Protein AF-0000000086679405 (afdb_homodimer)

Foldseek 3Di:
DVVVVVVVVVVVVVVVLVVLLQVLLVVVVVVCPDPVNVVLLVCLLVVLVVVLVCCQVPVQVVVPWDQDPVGDTAGLSLQQLLLSLLSSLLSLLLCQQAVVVLCCVVVVVVVVVVVVPPHALLSSLNSSLVSSLVSSLVSNVVSLVVCVVVVSFPPVLSVVLSVLSSLSNLLSNLVSLLLNLVDDDPVSVVVVVVVSVVLSVQLQNNHRNVVDDPVSSVVNVLDLSNLSSVLSSCSRVVNDDPVNVVSSVSSVVSSVVSSVNSSVSSCVVPVD/DVVVVVVVVVVVVVVVLVVLLQVLLVVVVVVCPDPVNVVLLVCLLVVLVVVLVCCQVPVQVVVPWDQDPVGDTAGLSLQQLLLSLLSSLLSLLLCQQAVVVLCCVVVCVVCPVVVVPPHALLSSLNSSLVSSLVSSLVSNLVSLVVCVVVVSFPPVLSVVLSVLSSLSNLLSNLVSLLLNLVDDDPVSVVVVVVVSVVLSVQLQNNHRNVVDDPVSSVVNVLDLSNLSSVLSSCSRVVNDDPVNVVSSVSSVVSSVVSSVNSSVSSCVVPVD

InterPro domains:
  IPR000412 ABC-2 transporter [PIRSF006648] (22-267)
  IPR000412 ABC-2 transporter [PR00164] (41-62)
  IPR000412 ABC-2 transporter [PR00164] (121-146)
  IPR000412 ABC-2 transporter [PR00164] (158-182)
  IPR000412 ABC-2 transporter [PR00164] (194-213)
  IPR000412 ABC-2 transporter [PR00164] (214-233)
  IPR013525 ABC-2 type transporter, transmembrane domain [PF01061] (38-234)
  IPR047817 ABC-2 type transporter, transmembrane domain, bacterial-type [PS51012] (39-269)
  IPR051784 Nodulation factor ABC transporter [PTHR43229] (20-266)

Organism: NCBI:txid175570

Secondary structure (DSSP, 8-state):
--SSSHHHHHHHHHHHHHHHHHHHHHHHHHHTTSHHHHHHHHHHHHHHHHHHHHHHHHHHHHH-EEE-TTS-EEEHHHHHHHHHHHHHHHHHHHIIIIIIHHHHHHHHTTTHHHHTSS--HHHHHHHHHHHHHHHHHHHHHHHHHHHHHTTSS-HHHHHHHHHHHHHHHHHHHHHHHHHHHH--SHHHHHHHHHHHHHHHHHSSSSS-GGGS-HHHHHHHHTSHHHHHHHHHHHHHHT---THHHHHHHHHHHHHHHHHHHHHHHHHHHH--/--SSSHHHHHHHHHHHHHHHHHHHHHHHHHHTTSHHHHHHHHHHHHHHHHHHHHHHHHHHHHH-EEE-TTS-EEEHHHHHHHHHHHHHHHHHHHIIIIIIHHHHHHHHTTTHHHHTSS--HHHHHHHHHHHHHHHHHHHHHHHHHHHHHTTSS-HHHHHHHHHHHHHHHHHHHHHHHHHHHH--SHHHHHHHHHHHHHHHHHTTTSS-GGGS-HHHHHHHHTSHHHHHHHHHHHHHHT---THHHHHHHHHHHHHHHHHHHHHHHHHHHH--

pLDDT: mean 78.61, std 15.57, range [35.03, 97.38]

Structure (mmCIF, N/CA/C/O backbone):
data_AF-0000000086679405-model_v1
#
loop_
_entity.id
_entity.type
_entity.pdbx_description
1 polymer 'Transport permease protein'
#
loop_
_atom_site.group_PDB
_atom_site.id
_atom_site.type_symbol
_atom_site.label_atom_id
_atom_site.label_alt_id
_atom_site.label_comp_id
_atom_site.label_asym_id
_atom_site.label_entity_id
_atom_site.label_seq_id
_atom_site.pdbx_PDB_ins_code
_atom_site.Cartn_x
_atom_site.Cartn_y
_atom_site.Cartn_z
_atom_site.occupancy
_atom_site.B_iso_or_equiv
_atom_site.auth_seq_id
_atom_site.auth_comp_id
_atom_site.auth_asym_id
_atom_site.auth_atom_id
_atom_site.pdbx_PDB_model_num
ATOM 1 N N . MET A 1 1 ? 21.953 56.531 12.023 1 35.53 1 MET A N 1
ATOM 2 C CA . MET A 1 1 ? 21.422 56.031 13.289 1 35.53 1 MET A CA 1
ATOM 3 C C . MET A 1 1 ? 20.125 55.25 13.07 1 35.53 1 MET A C 1
ATOM 5 O O . MET A 1 1 ? 19.469 54.844 14.031 1 35.53 1 MET A O 1
ATOM 9 N N . VAL A 1 2 ? 19.406 55.531 11.984 1 48.81 2 VAL A N 1
ATOM 10 C CA . VAL A 1 2 ? 18.125 54.906 11.602 1 48.81 2 VAL A CA 1
ATOM 11 C C . VAL A 1 2 ? 18.328 53.438 11.328 1 48.81 2 VAL A C 1
ATOM 13 O O . VAL A 1 2 ? 17.359 52.688 11.188 1 48.81 2 VAL A O 1
ATOM 16 N N . SER A 1 3 ? 19.5 53.031 10.898 1 49.47 3 SER A N 1
ATOM 17 C CA . SER A 1 3 ? 19.672 51.688 10.406 1 49.47 3 SER A CA 1
ATOM 18 C C . SER A 1 3 ? 19.641 50.656 11.547 1 49.47 3 SER A C 1
ATOM 20 O O . SER A 1 3 ? 19.484 49.469 11.32 1 49.47 3 SER A O 1
ATOM 22 N N . THR A 1 4 ? 20.047 51.094 12.758 1 51.31 4 THR A N 1
ATOM 23 C CA . THR A 1 4 ? 20.219 50.156 13.859 1 51.31 4 THR A CA 1
ATOM 24 C C . THR A 1 4 ? 18.875 49.781 14.461 1 51.31 4 THR A C 1
ATOM 26 O O . THR A 1 4 ? 18.781 48.781 15.203 1 51.31 4 THR A O 1
ATOM 29 N N . LEU A 1 5 ? 17.781 50.594 14.438 1 45.91 5 LEU A N 1
ATOM 30 C CA . LEU A 1 5 ? 16.531 50.375 15.133 1 45.91 5 LEU A CA 1
ATOM 31 C C . LEU A 1 5 ? 15.695 49.312 14.406 1 45.91 5 LEU A C 1
ATOM 33 O O . LEU A 1 5 ? 14.648 48.875 14.914 1 45.91 5 LEU A O 1
ATOM 37 N N . ALA A 1 6 ? 15.922 49.062 13.133 1 56 6 ALA A N 1
ATOM 38 C CA . ALA A 1 6 ? 15.141 48.156 12.328 1 56 6 ALA A CA 1
ATOM 39 C C . ALA A 1 6 ? 15.438 46.688 12.711 1 56 6 ALA A C 1
ATOM 41 O O . ALA A 1 6 ? 14.562 45.844 12.609 1 56 6 ALA A O 1
ATOM 42 N N . LEU A 1 7 ? 16.578 46.344 13.281 1 52.91 7 LEU A N 1
ATOM 43 C CA . LEU A 1 7 ? 16.984 45 13.594 1 52.91 7 LEU A CA 1
ATOM 44 C C . LEU A 1 7 ? 16.203 44.438 14.789 1 52.91 7 LEU A C 1
ATOM 46 O O . LEU A 1 7 ? 15.781 43.281 14.781 1 52.91 7 LEU A O 1
ATOM 50 N N . PRO A 1 8 ? 16.016 45.344 15.812 1 56.09 8 PRO A N 1
ATOM 51 C CA . PRO A 1 8 ? 15.281 44.812 16.953 1 56.09 8 PRO A CA 1
ATOM 52 C C . PRO A 1 8 ? 13.82 44.5 16.609 1 56.09 8 PRO A C 1
ATOM 54 O O . PRO A 1 8 ? 13.242 43.562 17.156 1 56.09 8 PRO A O 1
ATOM 57 N N . THR A 1 9 ? 13.336 45.312 15.742 1 56.91 9 THR A N 1
ATOM 58 C CA . THR A 1 9 ? 11.938 45.094 15.391 1 56.91 9 THR A CA 1
ATOM 59 C C . THR A 1 9 ? 11.773 43.812 14.586 1 56.91 9 THR A C 1
ATOM 61 O O . THR A 1 9 ? 10.805 43.062 14.789 1 56.91 9 THR A O 1
ATOM 64 N N . VAL A 1 10 ? 12.734 43.625 13.703 1 56.84 10 VAL A N 1
ATOM 65 C CA . VAL A 1 10 ? 12.68 42.406 12.914 1 56.84 10 VAL A CA 1
ATOM 66 C C . VAL A 1 10 ? 12.875 41.188 13.828 1 56.84 10 VAL A C 1
ATOM 68 O O . VAL A 1 10 ? 12.203 40.156 13.664 1 56.84 10 VAL A O 1
ATOM 71 N N . ALA A 1 11 ? 13.844 41.312 14.68 1 56.53 11 ALA A N 1
ATOM 72 C CA . ALA A 1 11 ? 14.07 40.25 15.641 1 56.53 11 ALA A CA 1
ATOM 73 C C . ALA A 1 11 ? 12.828 40 16.5 1 56.53 11 ALA A C 1
ATOM 75 O O . ALA A 1 11 ? 12.438 38.844 16.75 1 56.53 11 ALA A O 1
ATOM 76 N N . LYS A 1 12 ? 12.367 41.094 17.047 1 59.16 12 LYS A N 1
ATOM 77 C CA . LYS A 1 12 ? 11.164 40.969 17.875 1 59.16 12 LYS A CA 1
ATOM 78 C C . LYS A 1 12 ? 10.008 40.406 17.062 1 59.16 12 LYS A C 1
ATOM 80 O O . LYS A 1 12 ? 9.227 39.594 17.578 1 59.16 12 LYS A O 1
ATOM 85 N N . ARG A 1 13 ? 9.945 40.812 15.789 1 58.62 13 ARG A N 1
ATOM 86 C CA . ARG A 1 13 ? 8.922 40.281 14.898 1 58.62 13 ARG A CA 1
ATOM 87 C C . ARG A 1 13 ? 9.164 38.781 14.641 1 58.62 13 ARG A C 1
ATOM 89 O O . ARG A 1 13 ? 8.219 38 14.609 1 58.62 13 ARG A O 1
ATOM 96 N N . MET A 1 14 ? 10.406 38.469 14.484 1 62 14 MET A N 1
ATOM 97 C CA . MET A 1 14 ? 10.758 37.062 14.266 1 62 14 MET A CA 1
ATOM 98 C C . MET A 1 14 ? 10.484 36.25 15.508 1 62 14 MET A C 1
ATOM 100 O O . MET A 1 14 ? 10.023 35.094 15.406 1 62 14 MET A O 1
ATOM 104 N N . GLU A 1 15 ? 10.898 36.844 16.625 1 60.12 15 GLU A N 1
ATOM 105 C CA . GLU A 1 15 ? 10.625 36.156 17.891 1 60.12 15 GLU A CA 1
ATOM 106 C C . GLU A 1 15 ? 9.125 35.938 18.078 1 60.12 15 GLU A C 1
ATOM 108 O O . GLU A 1 15 ? 8.695 34.875 18.562 1 60.12 15 GLU A O 1
ATOM 113 N N . ARG A 1 16 ? 8.43 37 17.844 1 60.5 16 ARG A N 1
ATOM 114 C CA . ARG A 1 16 ? 6.984 36.875 17.984 1 60.5 16 ARG A CA 1
ATOM 115 C C . ARG A 1 16 ? 6.426 35.844 17 1 60.5 16 ARG A C 1
ATOM 117 O O . ARG A 1 16 ? 5.543 35.062 17.359 1 60.5 16 ARG A O 1
ATOM 124 N N . ARG A 1 17 ? 7 35.938 15.844 1 61.12 17 ARG A N 1
ATOM 125 C CA . ARG A 1 17 ? 6.578 35 14.82 1 61.12 17 ARG A CA 1
ATOM 126 C C . ARG A 1 17 ? 6.898 33.562 15.25 1 61.12 17 ARG A C 1
ATOM 128 O O . ARG A 1 17 ? 6.094 32.656 15.039 1 61.12 17 ARG A O 1
ATOM 135 N N . TRP A 1 18 ? 8.039 33.469 15.82 1 60.81 18 TRP A N 1
ATOM 136 C CA . TRP A 1 18 ? 8.453 32.156 16.312 1 60.81 18 TRP A CA 1
ATOM 137 C C . TRP A 1 18 ? 7.562 31.703 17.469 1 60.81 18 TRP A C 1
ATOM 139 O O . TRP A 1 18 ? 7.148 30.547 17.516 1 60.81 18 TRP A O 1
ATOM 149 N N . ALA A 1 19 ? 7.344 32.656 18.359 1 59.25 19 ALA A N 1
ATOM 150 C CA . ALA A 1 19 ? 6.488 32.344 19.5 1 59.25 19 ALA A CA 1
ATOM 151 C C . ALA A 1 19 ? 5.098 31.891 19.047 1 59.25 19 ALA A C 1
ATOM 153 O O . ALA A 1 19 ? 4.516 30.969 19.609 1 59.25 19 ALA A O 1
ATOM 154 N N . ASN A 1 20 ? 4.637 32.562 18.109 1 59.09 20 ASN A N 1
ATOM 155 C CA . ASN A 1 20 ? 3.32 32.219 17.578 1 59.09 20 ASN A CA 1
ATOM 156 C C . ASN A 1 20 ? 3.328 30.859 16.891 1 59.09 20 ASN A C 1
ATOM 158 O O . ASN A 1 20 ? 2.387 30.078 17.047 1 59.09 20 ASN A O 1
ATOM 162 N N . THR A 1 21 ? 4.379 30.672 16.266 1 59.91 21 THR A N 1
ATOM 163 C CA . THR A 1 21 ? 4.531 29.406 15.578 1 59.91 21 THR A CA 1
ATOM 164 C C . THR A 1 21 ? 4.586 28.25 16.578 1 59.91 21 THR A C 1
ATOM 166 O O . THR A 1 21 ? 3.941 27.219 16.391 1 59.91 21 THR A O 1
ATOM 169 N N . VAL A 1 22 ? 5.32 28.453 17.609 1 59.34 22 VAL A N 1
ATOM 170 C CA . VAL A 1 22 ? 5.465 27.438 18.656 1 59.34 22 VAL A CA 1
ATOM 171 C C . VAL A 1 22 ? 4.125 27.234 19.359 1 59.34 22 VAL A C 1
ATOM 173 O O . VAL A 1 22 ? 3.779 26.109 19.719 1 59.34 22 VAL A O 1
ATOM 176 N N . ALA A 1 23 ? 3.396 28.25 19.531 1 56.44 23 ALA A N 1
ATOM 177 C CA . ALA A 1 23 ? 2.092 28.156 20.172 1 56.44 23 ALA A CA 1
ATOM 178 C C . ALA A 1 23 ? 1.14 27.281 19.359 1 56.44 23 ALA A C 1
ATOM 180 O O . ALA A 1 23 ? 0.386 26.484 19.922 1 56.44 23 ALA A O 1
ATOM 181 N N . VAL A 1 24 ? 1.214 27.516 18.156 1 59.53 24 VAL A N 1
ATOM 182 C CA . VAL A 1 24 ? 0.368 26.719 17.281 1 59.53 24 VAL A CA 1
ATOM 183 C C . VAL A 1 24 ? 0.803 25.25 17.328 1 59.53 24 VAL A C 1
ATOM 185 O O . VAL A 1 24 ? -0.036 24.359 17.406 1 59.53 24 VAL A O 1
ATOM 188 N N . THR A 1 25 ? 2.031 25.062 17.359 1 59.19 25 THR A N 1
ATOM 189 C CA . THR A 1 25 ? 2.572 23.703 17.453 1 59.19 25 THR A CA 1
ATOM 190 C C . THR A 1 25 ? 2.105 23.031 18.734 1 59.19 25 THR A C 1
ATOM 192 O O . THR A 1 25 ? 1.771 21.844 18.719 1 59.19 25 THR A O 1
ATOM 195 N N . ASN A 1 26 ? 2.105 23.719 19.75 1 53.66 26 ASN A N 1
ATOM 196 C CA . ASN A 1 26 ? 1.727 23.172 21.047 1 53.66 26 ASN A CA 1
ATOM 197 C C . ASN A 1 26 ? 0.244 22.812 21.094 1 53.66 26 ASN A C 1
ATOM 199 O O . ASN A 1 26 ? -0.141 21.828 21.719 1 53.66 26 ASN A O 1
ATOM 203 N N . ARG A 1 27 ? -0.51 23.578 20.5 1 53.78 27 ARG A N 1
ATOM 204 C CA . ARG A 1 27 ? -1.938 23.281 20.438 1 53.78 27 ARG A CA 1
ATOM 205 C C . ARG A 1 27 ? -2.201 22 19.656 1 53.78 27 ARG A C 1
ATOM 207 O O . ARG A 1 27 ? -3.117 21.25 19.984 1 53.78 27 ARG A O 1
ATOM 214 N N . ASN A 1 28 ? -1.397 21.859 18.719 1 55.88 28 ASN A N 1
ATOM 215 C CA . ASN A 1 28 ? -1.517 20.641 17.922 1 55.88 28 ASN A CA 1
ATOM 216 C C . ASN A 1 28 ? -1.18 19.406 18.766 1 55.88 28 ASN A C 1
ATOM 218 O O . ASN A 1 28 ? -1.74 18.328 18.531 1 55.88 28 ASN A O 1
ATOM 222 N N . ALA A 1 29 ? -0.326 19.625 19.688 1 55.09 29 ALA A N 1
ATOM 223 C CA . ALA A 1 29 ? 0.03 18.516 20.562 1 55.09 29 ALA A CA 1
ATOM 224 C C . ALA A 1 29 ? -1.178 18.031 21.359 1 55.09 29 ALA A C 1
ATOM 226 O O . ALA A 1 29 ? -1.295 16.844 21.656 1 55.09 29 ALA A O 1
ATOM 227 N N . THR A 1 30 ? -2.146 18.828 21.547 1 49.34 30 THR A N 1
ATOM 228 C CA . THR A 1 30 ? -3.35 18.422 22.266 1 49.34 30 THR A CA 1
ATOM 229 C C . THR A 1 30 ? -4.305 17.656 21.359 1 49.34 30 THR A C 1
ATOM 231 O O . THR A 1 30 ? -5.016 16.766 21.812 1 49.34 30 THR A O 1
ATOM 234 N N . ALA A 1 31 ? -4.383 18.016 20.203 1 51.84 31 ALA A N 1
ATOM 235 C CA . ALA A 1 31 ? -5.207 17.297 19.234 1 51.84 31 ALA A CA 1
ATOM 236 C C . ALA A 1 31 ? -4.637 15.906 18.953 1 51.84 31 ALA A C 1
ATOM 238 O O . ALA A 1 31 ? -5.379 14.977 18.625 1 51.84 31 ALA A O 1
ATOM 239 N N . ALA A 1 32 ? -3.348 15.828 19.141 1 54.16 32 ALA A N 1
ATOM 240 C CA . ALA A 1 32 ? -2.689 14.523 19.062 1 54.16 32 ALA A CA 1
ATOM 241 C C . ALA A 1 32 ? -3.26 13.562 20.094 1 54.16 32 ALA A C 1
ATOM 243 O O . ALA A 1 32 ? -2.877 12.391 20.141 1 54.16 32 ALA A O 1
ATOM 244 N N . ARG A 1 33 ? -4.273 14.008 20.688 1 51.97 33 ARG A N 1
ATOM 245 C CA . ARG A 1 33 ? -4.863 13.195 21.75 1 51.97 33 ARG A CA 1
ATOM 246 C C . ARG A 1 33 ? -5.895 12.227 21.203 1 51.97 33 ARG A C 1
ATOM 248 O O . ARG A 1 33 ? -6.309 11.289 21.891 1 51.97 33 ARG A O 1
ATOM 255 N N . HIS A 1 34 ? -6.215 12.461 19.938 1 56.19 34 HIS A N 1
ATOM 256 C CA . HIS A 1 34 ? -7.219 11.508 19.469 1 56.19 34 HIS A CA 1
ATOM 257 C C . HIS A 1 34 ? -6.57 10.219 18.984 1 56.19 34 HIS A C 1
ATOM 259 O O . HIS A 1 34 ? -5.559 10.258 18.281 1 56.19 34 HIS A O 1
ATOM 265 N N . SER A 1 35 ? -6.957 9.102 19.562 1 58.47 35 SER A N 1
ATOM 266 C CA . SER A 1 35 ? -6.465 7.762 19.281 1 58.47 35 SER A CA 1
ATOM 267 C C . SER A 1 35 ? -6.371 7.52 17.781 1 58.47 35 SER A C 1
ATOM 269 O O . SER A 1 35 ? -5.434 6.875 17.297 1 58.47 35 SER A O 1
ATOM 271 N N . ALA A 1 36 ? -7.27 8.188 17.078 1 58.59 36 ALA A N 1
ATOM 272 C CA . ALA A 1 36 ? -7.316 8.008 15.633 1 58.59 36 ALA A CA 1
ATOM 273 C C . ALA A 1 36 ? -6.062 8.578 14.969 1 58.59 36 ALA A C 1
ATOM 275 O O . ALA A 1 36 ? -5.559 8.008 14 1 58.59 36 ALA A O 1
ATOM 276 N N . TYR A 1 37 ? -5.59 9.562 15.695 1 62.69 37 TYR A N 1
ATOM 277 C CA . TYR A 1 37 ? -4.398 10.234 15.188 1 62.69 37 TYR A CA 1
ATOM 278 C C . TYR A 1 37 ? -3.186 9.32 15.25 1 62.69 37 TYR A C 1
ATOM 280 O O . TYR A 1 37 ? -2.467 9.164 14.258 1 62.69 37 TYR A O 1
ATOM 288 N N . TRP A 1 38 ? -3.109 8.648 16.328 1 65.19 38 TRP A N 1
ATOM 289 C CA . TRP A 1 38 ? -1.924 7.828 16.547 1 65.19 38 TRP A CA 1
ATOM 290 C C . TRP A 1 38 ? -1.93 6.605 15.625 1 65.19 38 TRP A C 1
ATOM 292 O O . TRP A 1 38 ? -0.875 6.164 15.164 1 65.19 38 TRP A O 1
ATOM 302 N N . TRP A 1 39 ? -3.051 6.281 15.297 1 64 39 TRP A N 1
ATOM 303 C CA . TRP A 1 39 ? -3.156 5.07 14.484 1 64 39 TRP A CA 1
ATOM 304 C C . TRP A 1 39 ? -2.787 5.352 13.031 1 64 39 TRP A C 1
ATOM 306 O O . TRP A 1 39 ? -2.076 4.566 12.398 1 64 39 TRP A O 1
ATOM 316 N N . VAL A 1 40 ? -3.293 6.488 12.594 1 62.88 40 VAL A N 1
ATOM 317 C CA . VAL A 1 40 ? -2.965 6.867 11.227 1 62.88 40 VAL A CA 1
ATOM 318 C C . VAL A 1 40 ? -1.457 7.07 11.094 1 62.88 40 VAL A C 1
ATOM 320 O O . VAL A 1 40 ? -0.855 6.652 10.102 1 62.88 40 VAL A O 1
ATOM 323 N N . LEU A 1 41 ? -1.014 7.527 12.219 1 66.19 41 LEU A N 1
ATOM 324 C CA . LEU A 1 41 ? 0.419 7.801 12.227 1 66.19 41 LEU A CA 1
ATOM 325 C C . LEU A 1 41 ? 1.221 6.504 12.258 1 66.19 41 LEU A C 1
ATOM 327 O O . LEU A 1 41 ? 2.199 6.359 11.523 1 66.19 41 LEU A O 1
ATOM 331 N N . LEU A 1 42 ? 0.768 5.633 12.984 1 74.25 42 LEU A N 1
ATOM 332 C CA . LEU A 1 42 ? 1.475 4.363 13.109 1 74.25 42 LEU A CA 1
ATOM 333 C C . LEU A 1 42 ? 1.398 3.562 11.812 1 74.25 42 LEU A C 1
ATOM 335 O O . LEU A 1 42 ? 2.367 2.906 11.43 1 74.25 42 LEU A O 1
ATOM 339 N N . SER A 1 43 ? 0.264 3.85 11.172 1 73.75 43 SER A N 1
ATOM 340 C CA . SER A 1 43 ? 0.085 3.109 9.93 1 73.75 43 SER A CA 1
ATOM 341 C C . SER A 1 43 ? 1.059 3.588 8.852 1 73.75 43 SER A C 1
ATOM 343 O O . SER A 1 43 ? 1.601 2.783 8.094 1 73.75 43 SER A O 1
ATOM 345 N N . GLY A 1 44 ? 1.298 4.938 8.852 1 76.62 44 GLY A N 1
ATOM 346 C CA . GLY A 1 44 ? 2.219 5.496 7.871 1 76.62 44 GLY A CA 1
ATOM 347 C C . GLY A 1 44 ? 3.654 5.051 8.078 1 76.62 44 GLY A C 1
ATOM 348 O O . GLY A 1 44 ? 4.438 4.992 7.129 1 76.62 44 GLY A O 1
ATOM 349 N N . PHE A 1 45 ? 3.949 4.672 9.328 1 82.44 45 PHE A N 1
ATOM 350 C CA . PHE A 1 45 ? 5.285 4.195 9.672 1 82.44 45 PHE A CA 1
ATOM 351 C C . PHE A 1 45 ? 5.41 2.701 9.406 1 82.44 45 PHE A C 1
ATOM 353 O O . PHE A 1 45 ? 6.418 2.246 8.859 1 82.44 45 PHE A O 1
ATOM 360 N N . PHE A 1 46 ? 4.414 1.981 9.664 1 85.88 46 PHE A N 1
ATOM 361 C CA . PHE A 1 46 ? 4.504 0.526 9.656 1 85.88 46 PHE A CA 1
ATOM 362 C C . PHE A 1 46 ? 4.434 -0.016 8.234 1 85.88 46 PHE A C 1
ATOM 364 O O . PHE A 1 46 ? 5.031 -1.05 7.93 1 85.88 46 PHE A O 1
ATOM 371 N N . GLU A 1 47 ? 3.785 0.734 7.441 1 87.25 47 GLU A N 1
ATOM 372 C CA . GLU A 1 47 ? 3.6 0.222 6.086 1 87.25 47 GLU A CA 1
ATOM 373 C C . GLU A 1 47 ? 4.938 0.073 5.367 1 87.25 47 GLU A C 1
ATOM 375 O O . GLU A 1 47 ? 5.285 -1.02 4.914 1 87.25 47 GLU A O 1
ATOM 380 N N . PRO A 1 48 ? 5.742 1.1 5.363 1 90 48 PRO A N 1
ATOM 381 C CA . PRO A 1 48 ? 7.051 0.931 4.73 1 90 48 PRO A CA 1
ATOM 382 C C . PRO A 1 48 ? 7.93 -0.089 5.457 1 90 48 PRO A C 1
ATOM 384 O O . PRO A 1 48 ? 8.711 -0.796 4.82 1 90 48 PRO A O 1
ATOM 387 N N . LEU A 1 49 ? 7.754 -0.138 6.723 1 90.69 49 LEU A N 1
ATOM 388 C CA . LEU A 1 49 ? 8.523 -1.108 7.488 1 90.69 49 LEU A CA 1
ATOM 389 C C . LEU A 1 49 ? 8.125 -2.533 7.125 1 90.69 49 LEU A C 1
ATOM 391 O O . LEU A 1 49 ? 8.977 -3.41 6.988 1 90.69 49 LEU A O 1
ATOM 395 N N . LEU A 1 50 ? 6.863 -2.74 6.945 1 90.31 50 LEU A N 1
ATOM 396 C CA . LEU A 1 50 ? 6.383 -4.055 6.543 1 90.31 50 LEU A CA 1
ATOM 397 C C . LEU A 1 50 ? 6.859 -4.406 5.137 1 90.31 50 LEU A C 1
ATOM 399 O O . LEU A 1 50 ? 7.195 -5.562 4.859 1 90.31 50 LEU A O 1
ATOM 403 N N . TYR A 1 51 ? 6.91 -3.41 4.312 1 91.62 51 TYR A N 1
ATOM 404 C CA . TYR A 1 51 ? 7.473 -3.611 2.98 1 91.62 51 TYR A CA 1
ATOM 405 C C . TYR A 1 51 ? 8.922 -4.086 3.066 1 91.62 51 TYR A C 1
ATOM 407 O O . TYR A 1 51 ? 9.297 -5.07 2.424 1 91.62 51 TYR A O 1
ATOM 415 N N . LEU A 1 52 ? 9.68 -3.377 3.877 1 91 52 LEU A N 1
ATOM 416 C CA . LEU A 1 52 ? 11.102 -3.701 4.004 1 91 52 LEU A CA 1
ATOM 417 C C . LEU A 1 52 ? 11.289 -5.121 4.527 1 91 52 LEU A C 1
ATOM 419 O O . LEU A 1 52 ? 12.109 -5.879 4 1 91 52 LEU A O 1
ATOM 423 N N . LEU A 1 53 ? 10.492 -5.492 5.453 1 88 53 LEU A N 1
ATOM 424 C CA . LEU A 1 53 ? 10.609 -6.82 6.043 1 88 53 LEU A CA 1
ATOM 425 C C . LEU A 1 53 ? 10.148 -7.895 5.066 1 88 53 LEU A C 1
ATOM 427 O O . LEU A 1 53 ? 10.766 -8.961 4.977 1 88 53 LEU A O 1
ATOM 431 N N . SER A 1 54 ? 9.094 -7.586 4.355 1 86.81 54 SER A N 1
ATOM 432 C CA . SER A 1 54 ? 8.547 -8.57 3.424 1 86.81 54 SER A CA 1
ATOM 433 C C . SER A 1 54 ? 9.43 -8.711 2.189 1 86.81 54 SER A C 1
ATOM 435 O O . SER A 1 54 ? 9.852 -9.82 1.845 1 86.81 54 SER A O 1
ATOM 437 N N . ILE A 1 55 ? 9.711 -7.617 1.566 1 83.75 55 ILE A N 1
ATOM 438 C CA . ILE A 1 55 ? 10.438 -7.625 0.303 1 83.75 55 ILE A CA 1
ATOM 439 C C . ILE A 1 55 ? 11.93 -7.805 0.568 1 83.75 55 ILE A C 1
ATOM 441 O O . ILE A 1 55 ? 12.617 -8.516 -0.168 1 83.75 55 ILE A O 1
ATOM 445 N N . GLY A 1 56 ? 12.469 -7.141 1.551 1 78.38 56 GLY A N 1
ATOM 446 C CA . GLY A 1 56 ? 13.875 -7.273 1.883 1 78.38 56 GLY A CA 1
ATOM 447 C C . GLY A 1 56 ? 14.273 -8.695 2.236 1 78.38 56 GLY A C 1
ATOM 448 O O . GLY A 1 56 ? 15.32 -9.18 1.8 1 78.38 56 GLY A O 1
ATOM 449 N N . ILE A 1 57 ? 13.383 -9.352 2.889 1 76.88 57 ILE A N 1
ATOM 450 C CA . ILE A 1 57 ? 13.695 -10.711 3.299 1 76.88 57 ILE A CA 1
ATOM 451 C C . ILE A 1 57 ? 13.273 -11.688 2.203 1 76.88 57 ILE A C 1
ATOM 453 O O . ILE A 1 57 ? 14.062 -12.547 1.794 1 76.88 57 ILE A O 1
ATOM 457 N N . GLY A 1 58 ? 12.117 -11.523 1.722 1 78.31 58 GLY A N 1
ATOM 458 C CA . GLY A 1 58 ? 11.57 -12.461 0.757 1 78.31 58 GLY A CA 1
ATOM 459 C C . GLY A 1 58 ? 12.234 -12.383 -0.603 1 78.31 58 GLY A C 1
ATOM 460 O O . GLY A 1 58 ? 12.82 -13.359 -1.074 1 78.31 58 GLY A O 1
ATOM 461 N N . VAL A 1 59 ? 12.195 -11.195 -1.156 1 77.69 59 VAL A N 1
ATOM 462 C CA . VAL A 1 59 ? 12.719 -11.008 -2.506 1 77.69 59 VAL A CA 1
ATOM 463 C C . VAL A 1 59 ? 14.242 -10.992 -2.471 1 77.69 59 VAL A C 1
ATOM 465 O O . VAL A 1 59 ? 14.898 -11.383 -3.441 1 77.69 59 VAL A O 1
ATOM 468 N N . GLY A 1 60 ? 14.75 -10.461 -1.355 1 77.06 60 GLY A N 1
ATOM 469 C CA . GLY A 1 60 ? 16.203 -10.469 -1.211 1 77.06 60 GLY A CA 1
ATOM 470 C C . GLY A 1 60 ? 16.797 -11.852 -1.368 1 77.06 60 GLY A C 1
ATOM 471 O O . GLY A 1 60 ? 17.844 -12.008 -1.994 1 77.06 60 GLY A O 1
ATOM 472 N N . ARG A 1 61 ? 16.156 -12.852 -0.941 1 75.25 61 ARG A N 1
ATOM 473 C CA . ARG A 1 61 ? 16.656 -14.219 -1.041 1 75.25 61 ARG A CA 1
ATOM 474 C C . ARG A 1 61 ? 16.516 -14.75 -2.465 1 75.25 61 ARG A C 1
ATOM 476 O O . ARG A 1 61 ? 17.297 -15.594 -2.896 1 75.25 61 ARG A O 1
ATOM 483 N N . LEU A 1 62 ? 15.57 -14.18 -3.172 1 71.69 62 LEU A N 1
ATOM 484 C CA . LEU A 1 62 ? 15.352 -14.586 -4.555 1 71.69 62 LEU A CA 1
ATOM 485 C C . LEU A 1 62 ? 16.375 -13.953 -5.48 1 71.69 62 LEU A C 1
ATOM 487 O O . LEU A 1 62 ? 16.875 -14.594 -6.41 1 71.69 62 LEU A O 1
ATOM 491 N N . VAL A 1 63 ? 16.562 -12.672 -5.254 1 68.81 63 VAL A N 1
ATOM 492 C CA . VAL A 1 63 ? 17.422 -11.891 -6.141 1 68.81 63 VAL A CA 1
ATOM 493 C C . VAL A 1 63 ? 18.891 -12.117 -5.77 1 68.81 63 VAL A C 1
ATOM 495 O O . VAL A 1 63 ? 19.75 -12.188 -6.648 1 68.81 63 VAL A O 1
ATOM 498 N N . GLY A 1 64 ? 19.125 -12.383 -4.617 1 69.25 64 GLY A N 1
ATOM 499 C CA . GLY A 1 64 ? 20.516 -12.375 -4.16 1 69.25 64 GLY A CA 1
ATOM 500 C C . GLY A 1 64 ? 21.156 -11 -4.223 1 69.25 64 GLY A C 1
ATOM 501 O O . GLY A 1 64 ? 20.469 -9.984 -4.059 1 69.25 64 GLY A O 1
ATOM 502 N N . ASP A 1 65 ? 22.453 -10.906 -4.312 1 68.38 65 ASP A N 1
ATOM 503 C CA . ASP A 1 65 ? 23.172 -9.641 -4.441 1 68.38 65 ASP A CA 1
ATOM 504 C C . ASP A 1 65 ? 23.156 -9.148 -5.887 1 68.38 65 ASP A C 1
ATOM 506 O O . ASP A 1 65 ? 23.172 -9.953 -6.82 1 68.38 65 ASP A O 1
ATOM 510 N N . PHE A 1 66 ? 22.781 -7.891 -6.012 1 68.56 66 PHE A N 1
ATOM 511 C CA . PHE A 1 66 ? 22.812 -7.398 -7.383 1 68.56 66 PHE A CA 1
ATOM 512 C C . PHE A 1 66 ? 23.641 -6.129 -7.484 1 68.56 66 PHE A C 1
ATOM 514 O O . PHE A 1 66 ? 23.922 -5.484 -6.473 1 68.56 66 PHE A O 1
ATOM 521 N N . ARG A 1 67 ? 24.172 -5.938 -8.734 1 66.06 67 ARG A N 1
ATOM 522 C CA . ARG A 1 67 ? 25.078 -4.832 -9.031 1 66.06 67 ARG A CA 1
ATOM 523 C C . ARG A 1 67 ? 24.297 -3.584 -9.438 1 66.06 67 ARG A C 1
ATOM 525 O O . ARG A 1 67 ? 23.422 -3.646 -10.312 1 66.06 67 ARG A O 1
ATOM 532 N N . LEU A 1 68 ? 24.5 -2.494 -8.68 1 66 68 LEU A N 1
ATOM 533 C CA . LEU A 1 68 ? 23.906 -1.203 -9.008 1 66 68 LEU A CA 1
ATOM 534 C C . LEU A 1 68 ? 24.516 -0.633 -10.281 1 66 68 LEU A C 1
ATOM 536 O O . LEU A 1 68 ? 25.453 -1.215 -10.836 1 66 68 LEU A O 1
ATOM 540 N N . ALA A 1 69 ? 23.859 0.371 -10.766 1 61.09 69 ALA A N 1
ATOM 541 C CA . ALA A 1 69 ? 24.344 1.007 -11.984 1 61.09 69 ALA A CA 1
ATOM 542 C C . ALA A 1 69 ? 25.797 1.45 -11.836 1 61.09 69 ALA A C 1
ATOM 544 O O . ALA A 1 69 ? 26.547 1.463 -12.812 1 61.09 69 ALA A O 1
ATOM 545 N N . ASP A 1 70 ? 26.172 1.721 -10.633 1 62.47 70 ASP A N 1
ATOM 546 C CA . ASP A 1 70 ? 27.531 2.219 -10.406 1 62.47 70 ASP A CA 1
ATOM 547 C C . ASP A 1 70 ? 28.5 1.069 -10.148 1 62.47 70 ASP A C 1
ATOM 549 O O . ASP A 1 70 ? 29.688 1.295 -9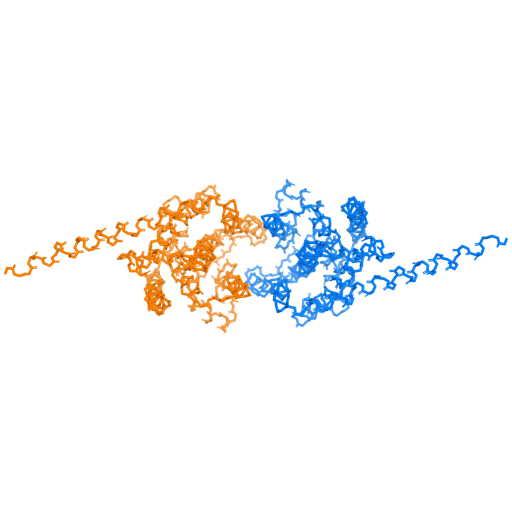.922 1 62.47 70 ASP A O 1
ATOM 553 N N . GLY A 1 71 ? 27.984 -0.149 -10.156 1 67 71 GLY A N 1
ATOM 554 C CA . GLY A 1 71 ? 28.859 -1.303 -10.062 1 67 71 GLY A CA 1
ATOM 555 C C . GLY A 1 71 ? 28.906 -1.908 -8.672 1 67 71 GLY A C 1
ATOM 556 O O . GLY A 1 71 ? 29.438 -3.006 -8.484 1 67 71 GLY A O 1
ATOM 557 N N . ARG A 1 72 ? 28.391 -1.383 -7.773 1 71.62 72 ARG A N 1
ATOM 558 C CA . ARG A 1 72 ? 28.453 -1.884 -6.402 1 71.62 72 ARG A CA 1
ATOM 559 C C . ARG A 1 72 ? 27.438 -3.006 -6.18 1 71.62 72 ARG A C 1
ATOM 561 O O . ARG A 1 72 ? 26.344 -2.986 -6.75 1 71.62 72 ARG A O 1
ATOM 568 N N . ILE A 1 73 ? 27.922 -3.873 -5.293 1 78.31 73 ILE A N 1
ATOM 569 C CA . ILE A 1 73 ? 27.078 -5.004 -4.949 1 78.31 73 ILE A CA 1
ATOM 570 C C . ILE A 1 73 ? 26.359 -4.73 -3.621 1 78.31 73 ILE A C 1
ATOM 572 O O . ILE A 1 73 ? 27.016 -4.441 -2.613 1 78.31 73 ILE A O 1
ATOM 576 N N . VAL A 1 74 ? 25.141 -4.578 -3.697 1 80.56 74 VAL A N 1
ATOM 577 C CA . VAL A 1 74 ? 24.359 -4.371 -2.488 1 80.56 74 VAL A CA 1
ATOM 578 C C . VAL A 1 74 ? 23.25 -5.418 -2.404 1 80.56 74 VAL A C 1
ATOM 580 O O . VAL A 1 74 ? 22.859 -6 -3.42 1 80.56 74 VAL A O 1
ATOM 583 N N . THR A 1 75 ? 22.906 -5.633 -1.167 1 86.06 75 THR A N 1
ATOM 584 C CA . THR A 1 75 ? 21.75 -6.508 -1.006 1 86.06 75 THR A CA 1
ATOM 585 C C . THR A 1 75 ? 20.469 -5.797 -1.438 1 86.06 75 THR A C 1
ATOM 587 O O . THR A 1 75 ? 20.406 -4.566 -1.428 1 86.06 75 THR A O 1
ATOM 590 N N . TYR A 1 76 ? 19.531 -6.496 -1.844 1 85.94 76 TYR A N 1
ATOM 591 C CA . TYR A 1 76 ? 18.266 -5.918 -2.27 1 85.94 76 TYR A CA 1
ATOM 592 C C . TYR A 1 76 ? 17.609 -5.137 -1.136 1 85.94 76 TYR A C 1
ATOM 594 O O . TYR A 1 76 ? 17.016 -4.074 -1.362 1 85.94 76 TYR A O 1
ATOM 602 N N . ALA A 1 77 ? 17.797 -5.637 0.071 1 88.81 77 ALA A N 1
ATOM 603 C CA . ALA A 1 77 ? 17.25 -4.938 1.232 1 88.81 77 ALA A CA 1
ATOM 604 C C . ALA A 1 77 ? 17.906 -3.574 1.412 1 88.81 77 ALA A C 1
ATOM 606 O O . ALA A 1 77 ? 17.234 -2.586 1.716 1 88.81 77 ALA A O 1
ATOM 607 N N . ALA A 1 78 ? 19.156 -3.508 1.165 1 89.81 78 ALA A N 1
ATOM 608 C CA . ALA A 1 78 ? 19.891 -2.256 1.304 1 89.81 78 ALA A CA 1
ATOM 609 C C . ALA A 1 78 ? 19.516 -1.267 0.208 1 89.81 78 ALA A C 1
ATOM 611 O O . ALA A 1 78 ? 19.578 -0.052 0.407 1 89.81 78 ALA A O 1
ATOM 612 N N . PHE A 1 79 ? 19.125 -1.822 -0.87 1 88.75 79 PHE A N 1
ATOM 613 C CA . PHE A 1 79 ? 18.703 -0.978 -1.979 1 88.75 79 PHE A CA 1
ATOM 614 C C . PHE A 1 79 ? 17.328 -0.389 -1.714 1 88.75 79 PHE A C 1
ATOM 616 O O . PHE A 1 79 ? 17.078 0.784 -2.002 1 88.75 79 PHE A O 1
ATOM 623 N N . VAL A 1 80 ? 16.391 -1.155 -1.129 1 91.75 80 VAL A N 1
ATOM 624 C CA . VAL A 1 80 ? 14.984 -0.774 -1.004 1 91.75 80 VAL A CA 1
ATOM 625 C C . VAL A 1 80 ? 14.781 0.051 0.266 1 91.75 80 VAL A C 1
ATOM 627 O O . VAL A 1 80 ? 13.906 0.913 0.322 1 91.75 80 VAL A O 1
ATOM 630 N N . ALA A 1 81 ? 15.602 -0.124 1.274 1 94.5 81 ALA A N 1
ATOM 631 C CA . ALA A 1 81 ? 15.414 0.451 2.604 1 94.5 81 ALA A CA 1
ATOM 632 C C . ALA A 1 81 ? 15.367 1.975 2.541 1 94.5 81 ALA A C 1
ATOM 634 O O . ALA A 1 81 ? 14.477 2.602 3.127 1 94.5 81 ALA A O 1
ATOM 635 N N . PRO A 1 82 ? 16.266 2.555 1.829 1 94.62 82 PRO A N 1
ATOM 636 C CA . PRO A 1 82 ? 16.234 4.02 1.792 1 94.62 82 PRO A CA 1
ATOM 637 C C . PRO A 1 82 ? 14.953 4.566 1.173 1 94.62 82 PRO A C 1
ATOM 639 O O . PRO A 1 82 ? 14.469 5.625 1.58 1 94.62 82 PRO A O 1
ATOM 642 N N . ALA A 1 83 ? 14.469 3.928 0.167 1 94.62 83 ALA A N 1
ATOM 643 C CA . ALA A 1 83 ? 13.211 4.34 -0.445 1 94.62 83 ALA A CA 1
ATOM 644 C C . ALA A 1 83 ? 12.055 4.211 0.542 1 94.62 83 ALA A C 1
ATOM 646 O O . ALA A 1 83 ? 11.148 5.051 0.566 1 94.62 83 ALA A O 1
ATOM 647 N N . MET A 1 84 ? 12.055 3.158 1.337 1 95.06 84 MET A N 1
ATOM 648 C CA . MET A 1 84 ? 11.031 2.977 2.357 1 95.06 84 MET A CA 1
ATOM 649 C C . MET A 1 84 ? 11.109 4.078 3.408 1 95.06 84 MET A C 1
ATOM 651 O O . MET A 1 84 ? 10.078 4.57 3.873 1 95.06 84 MET A O 1
ATOM 655 N N . LEU A 1 85 ? 12.344 4.363 3.715 1 96.25 85 LEU A N 1
ATOM 656 C CA . LEU A 1 85 ? 12.555 5.445 4.672 1 96.25 85 LEU A CA 1
ATOM 657 C C . LEU A 1 85 ? 12 6.762 4.133 1 96.25 85 LEU A C 1
ATOM 659 O O . LEU A 1 85 ? 11.281 7.473 4.84 1 96.25 85 LEU A O 1
ATOM 663 N N . ALA A 1 86 ? 12.32 7.066 2.918 1 96.06 86 ALA A N 1
ATOM 664 C CA . ALA A 1 86 ? 11.812 8.281 2.283 1 96.06 86 ALA A CA 1
ATOM 665 C C . ALA A 1 86 ? 10.289 8.266 2.205 1 96.06 86 ALA A C 1
ATOM 667 O O . ALA A 1 86 ? 9.641 9.297 2.416 1 96.06 86 ALA A O 1
ATOM 668 N N . ALA A 1 87 ? 9.75 7.145 1.877 1 93.81 87 ALA A N 1
ATOM 669 C CA . ALA A 1 87 ? 8.297 7 1.812 1 93.81 87 ALA A CA 1
ATOM 670 C C . ALA A 1 87 ? 7.664 7.227 3.18 1 93.81 87 ALA A C 1
ATOM 672 O O . ALA A 1 87 ? 6.598 7.84 3.281 1 93.81 87 ALA A O 1
ATOM 673 N N . SER A 1 88 ? 8.25 6.66 4.172 1 92.5 88 SER A N 1
ATOM 674 C CA . SER A 1 88 ? 7.75 6.875 5.523 1 92.5 88 SER A CA 1
ATOM 675 C C . SER A 1 88 ? 7.73 8.359 5.875 1 92.5 88 SER A C 1
ATOM 677 O O . SER A 1 88 ? 6.773 8.844 6.484 1 92.5 88 SER A O 1
ATOM 679 N N . ALA A 1 89 ? 8.773 9.016 5.543 1 92.94 89 ALA A N 1
ATOM 680 C CA . ALA A 1 89 ? 8.844 10.453 5.777 1 92.94 89 ALA A CA 1
ATOM 681 C C . ALA A 1 89 ? 7.742 11.18 5.012 1 92.94 89 ALA A C 1
ATOM 683 O O . ALA A 1 89 ? 7.113 12.102 5.543 1 92.94 89 ALA A O 1
ATOM 684 N N . MET A 1 90 ? 7.57 10.805 3.793 1 92.94 90 MET A N 1
ATOM 685 C CA . MET A 1 90 ? 6.504 11.383 2.975 1 92.94 90 MET A CA 1
ATOM 686 C C . MET A 1 90 ? 5.141 11.156 3.617 1 92.94 90 MET A C 1
ATOM 688 O O . MET A 1 90 ? 4.355 12.094 3.76 1 92.94 90 MET A O 1
ATOM 692 N N . ASN A 1 91 ? 4.844 9.914 4.031 1 88.69 91 ASN A N 1
ATOM 693 C CA . ASN A 1 91 ? 3.551 9.555 4.609 1 88.69 91 ASN A CA 1
ATOM 694 C C . ASN A 1 91 ? 3.262 10.352 5.875 1 88.69 91 ASN A C 1
ATOM 696 O O . ASN A 1 91 ? 2.148 10.844 6.062 1 88.69 91 ASN A O 1
ATOM 700 N N . GLY A 1 92 ? 4.242 10.383 6.699 1 85.06 92 GLY A N 1
ATOM 701 C CA . GLY A 1 92 ? 4.07 11.148 7.922 1 85.06 92 GLY A CA 1
ATOM 702 C C . GLY A 1 92 ? 3.791 12.617 7.668 1 85.06 92 GLY A C 1
ATOM 703 O O . GLY A 1 92 ? 2.902 13.203 8.289 1 85.06 92 GLY A O 1
ATOM 704 N N . ALA A 1 93 ? 4.496 13.172 6.758 1 88.94 93 ALA A N 1
ATOM 705 C CA . ALA A 1 93 ? 4.355 14.594 6.457 1 88.94 93 ALA A CA 1
ATOM 706 C C . ALA A 1 93 ? 3 14.891 5.816 1 88.94 93 ALA A C 1
ATOM 708 O O . ALA A 1 93 ? 2.33 15.859 6.18 1 88.94 93 ALA A O 1
ATOM 709 N N . LEU A 1 94 ? 2.619 14.078 4.949 1 87.25 94 LEU A N 1
ATOM 710 C CA . LEU A 1 94 ? 1.358 14.297 4.246 1 87.25 94 LEU A CA 1
ATOM 711 C C . LEU A 1 94 ? 0.172 14.078 5.18 1 87.25 94 LEU A C 1
ATOM 713 O O . LEU A 1 94 ? -0.823 14.797 5.105 1 87.25 94 LEU A O 1
ATOM 717 N N . ALA A 1 95 ? 0.275 13.023 5.957 1 81.19 95 ALA A N 1
ATOM 718 C CA . ALA A 1 95 ? -0.806 12.758 6.902 1 81.19 95 ALA A CA 1
ATOM 719 C C . ALA A 1 95 ? -1.034 13.961 7.82 1 81.19 95 ALA A C 1
ATOM 721 O O . ALA A 1 95 ? -2.178 14.336 8.086 1 81.19 95 ALA A O 1
ATOM 722 N N . GLU A 1 96 ? 0.036 14.484 8.258 1 79.06 96 GLU A N 1
ATOM 723 C CA . GLU A 1 96 ? -0.061 15.617 9.164 1 79.06 96 GLU A CA 1
ATOM 724 C C . GLU A 1 96 ? -0.516 16.875 8.438 1 79.06 96 GLU A C 1
ATOM 726 O O . GLU A 1 96 ? -1.353 17.625 8.938 1 79.06 96 GLU A O 1
ATOM 731 N N . SER A 1 97 ? -0.089 17.078 7.285 1 81.5 97 SER A N 1
ATOM 732 C CA . SER A 1 97 ? -0.32 18.344 6.605 1 81.5 97 SER A CA 1
ATOM 733 C C . SER A 1 97 ? -1.625 18.312 5.82 1 81.5 97 SER A C 1
ATOM 735 O O . SER A 1 97 ? -2.193 19.375 5.52 1 81.5 97 SER A O 1
ATOM 737 N N . THR A 1 98 ? -2.053 17.141 5.418 1 75.69 98 THR A N 1
ATOM 738 C CA . THR A 1 98 ? -3.289 17.078 4.648 1 75.69 98 THR A CA 1
ATOM 739 C C . THR A 1 98 ? -4.473 16.734 5.551 1 75.69 98 THR A C 1
ATOM 741 O O . THR A 1 98 ? -5.379 17.547 5.723 1 75.69 98 THR A O 1
ATOM 744 N N . PHE A 1 99 ? -4.418 15.641 6.168 1 65.69 99 PHE A N 1
ATOM 745 C CA . PHE A 1 99 ? -5.578 15.164 6.91 1 65.69 99 PHE A CA 1
ATOM 746 C C . PHE A 1 99 ? -5.781 15.984 8.18 1 65.69 99 PHE A C 1
ATOM 748 O O . PHE A 1 99 ? -6.898 16.422 8.469 1 65.69 99 PHE A O 1
ATOM 755 N N . ASN A 1 100 ? -4.723 16.188 8.805 1 64.31 100 ASN A N 1
ATOM 756 C CA . ASN A 1 100 ? -4.863 16.875 10.078 1 64.31 100 ASN A CA 1
ATOM 757 C C . ASN A 1 100 ? -5.074 18.375 9.883 1 64.31 100 ASN A C 1
ATOM 759 O O . ASN A 1 100 ? -5.906 18.984 10.562 1 64.31 100 ASN A O 1
ATOM 763 N N . PHE A 1 101 ? -4.441 18.828 8.945 1 62.47 101 PHE A N 1
ATOM 764 C CA . PHE A 1 101 ? -4.543 20.266 8.695 1 62.47 101 PHE A CA 1
ATOM 765 C C . PHE A 1 101 ? -5.898 20.609 8.086 1 62.47 101 PHE A C 1
ATOM 767 O O . PHE A 1 101 ? -6.504 21.625 8.445 1 62.47 101 PHE A O 1
ATOM 774 N N . PHE A 1 102 ? -6.312 19.766 7.211 1 61.91 102 PHE A N 1
ATOM 775 C CA . PHE A 1 102 ? -7.617 19.969 6.586 1 61.91 102 PHE A CA 1
ATOM 776 C C . PHE A 1 102 ? -8.727 19.891 7.629 1 61.91 102 PHE A C 1
ATOM 778 O O . PHE A 1 102 ? -9.656 20.703 7.602 1 61.91 102 PHE A O 1
ATOM 785 N N . GLY A 1 103 ? -8.672 18.812 8.391 1 59.66 103 GLY A N 1
ATOM 786 C CA . GLY A 1 103 ? -9.664 18.703 9.453 1 59.66 103 GLY A CA 1
ATOM 787 C C . GLY A 1 103 ? -9.711 19.938 10.344 1 59.66 103 GLY A C 1
ATOM 788 O O . GLY A 1 103 ? -10.789 20.422 10.688 1 59.66 103 GLY A O 1
ATOM 789 N N . LYS A 1 104 ? -8.562 20.391 10.672 1 60.47 104 LYS A N 1
ATOM 790 C CA . LYS A 1 104 ? -8.492 21.578 11.516 1 60.47 104 LYS A CA 1
ATOM 791 C C . LYS A 1 104 ? -9.062 22.797 10.805 1 60.47 104 LYS A C 1
ATOM 793 O O . LYS A 1 104 ? -9.758 23.609 11.422 1 60.47 104 LYS A O 1
ATOM 798 N N . MET A 1 105 ? -8.773 22.906 9.609 1 58.84 105 MET A N 1
ATOM 799 C CA . MET A 1 105 ? -9.242 24.062 8.844 1 58.84 105 MET A CA 1
ATOM 800 C C . MET A 1 105 ? -10.758 24.031 8.695 1 58.84 105 MET A C 1
ATOM 802 O O . MET A 1 105 ? -11.406 25.078 8.797 1 58.84 105 MET A O 1
ATOM 806 N N . LYS A 1 106 ? -11.156 22.844 8.344 1 54.94 106 LYS A N 1
ATOM 807 C CA . LYS A 1 106 ? -12.594 22.75 8.148 1 54.94 106 LYS A CA 1
ATOM 808 C C . LYS A 1 106 ? -13.336 22.844 9.477 1 54.94 106 LYS A C 1
ATOM 810 O O . LYS A 1 106 ? -14.414 23.453 9.555 1 54.94 106 LYS A O 1
ATOM 815 N N . PHE A 1 107 ? -12.734 22.188 10.367 1 49.41 107 PHE A N 1
ATOM 816 C CA . PHE A 1 107 ? -13.375 22.25 11.672 1 49.41 107 PHE A CA 1
ATOM 817 C C . PHE A 1 107 ? -13.07 23.562 12.367 1 49.41 107 PHE A C 1
ATOM 819 O O . PHE A 1 107 ? -13.844 24.016 13.211 1 49.41 107 PHE A O 1
ATOM 826 N N . MET A 1 108 ? -11.883 24.031 12.18 1 48.38 108 MET A N 1
ATOM 827 C CA . MET A 1 108 ? -11.539 25.312 12.797 1 48.38 108 MET A CA 1
ATOM 828 C C . MET A 1 108 ? -12.336 26.453 12.164 1 48.38 108 MET A C 1
ATOM 830 O O . MET A 1 108 ? -12.289 27.594 12.641 1 48.38 108 MET A O 1
ATOM 834 N N . LYS A 1 109 ? -12.805 26.359 10.93 1 46.5 109 LYS A N 1
ATOM 835 C CA . LYS A 1 109 ? -13.68 27.516 10.781 1 46.5 109 LYS A CA 1
ATOM 836 C C . LYS A 1 109 ? -14.266 27.938 12.125 1 46.5 109 LYS A C 1
ATOM 838 O O . LYS A 1 109 ? -14.938 28.969 12.219 1 46.5 109 LYS A O 1
ATOM 843 N N . VAL A 1 110 ? -14.203 27.047 13 1 41.25 110 VAL A N 1
ATOM 844 C CA . VAL A 1 110 ? -14.516 27.625 14.305 1 41.25 110 VAL A CA 1
ATOM 845 C C . VAL A 1 110 ? -13.398 28.578 14.719 1 41.25 110 VAL A C 1
ATOM 847 O O . VAL A 1 110 ? -13.5 29.25 15.758 1 41.25 110 VAL A O 1
ATOM 850 N N . TYR A 1 111 ? -12.258 28.516 14.195 1 42.56 111 TYR A N 1
ATOM 851 C CA . TYR A 1 111 ? -11.188 29.406 14.625 1 42.56 111 TYR A CA 1
ATOM 852 C C . TYR A 1 111 ? -11.469 30.844 14.211 1 42.56 111 TYR A C 1
ATOM 854 O O . TYR A 1 111 ? -10.828 31.359 13.297 1 42.56 111 TYR A O 1
ATOM 862 N N . ASP A 1 112 ? -12.477 31.141 13.953 1 45.31 112 ASP A N 1
ATOM 863 C CA . ASP A 1 112 ? -12.812 32.562 14.055 1 45.31 112 ASP A CA 1
ATOM 864 C C . ASP A 1 112 ? -11.961 33.25 15.117 1 45.31 112 ASP A C 1
ATOM 866 O O . ASP A 1 112 ? -11.688 34.438 15.016 1 45.31 112 ASP A O 1
ATOM 870 N N . ALA A 1 113 ? -11.586 32.438 16.062 1 42.78 113 ALA A N 1
ATOM 871 C CA . ALA A 1 113 ? -10.852 33.062 17.141 1 42.78 113 ALA A CA 1
ATOM 872 C C . ALA A 1 113 ? -9.43 33.406 16.719 1 42.78 113 ALA A C 1
ATOM 874 O O . ALA A 1 113 ? -8.781 34.281 17.312 1 42.78 113 ALA A O 1
ATOM 875 N N . VAL A 1 114 ? -8.828 32.625 15.805 1 46.12 114 VAL A N 1
ATOM 876 C CA . VAL A 1 114 ? -7.438 32.906 15.461 1 46.12 114 VAL A CA 1
ATOM 877 C C . VAL A 1 114 ? -7.34 34.156 14.594 1 46.12 114 VAL A C 1
ATOM 879 O O . VAL A 1 114 ? -6.344 34.875 14.648 1 46.12 114 VAL A O 1
ATOM 882 N N . ILE A 1 115 ? -8.383 34.406 13.852 1 46.72 115 ILE A N 1
ATOM 883 C CA . ILE A 1 115 ? -8.359 35.625 13.062 1 46.72 115 ILE A CA 1
ATOM 884 C C . ILE A 1 115 ? -8.281 36.844 13.984 1 46.72 115 ILE A C 1
ATOM 886 O O . ILE A 1 115 ? -7.738 37.875 13.609 1 46.72 115 ILE A O 1
ATOM 890 N N . ALA A 1 116 ? -8.727 36.531 15.219 1 47.03 116 ALA A N 1
ATOM 891 C CA . ALA A 1 116 ? -8.633 37.688 16.109 1 47.03 116 ALA A CA 1
ATOM 892 C C . ALA A 1 116 ? -7.219 37.844 16.656 1 47.03 116 ALA A C 1
ATOM 894 O O . ALA A 1 116 ? -6.918 38.844 17.328 1 47.03 116 ALA A O 1
ATOM 895 N N . THR A 1 117 ? -6.348 36.812 16.453 1 52.03 117 THR A N 1
ATOM 896 C CA . THR A 1 117 ? -4.992 36.938 16.984 1 52.03 117 THR A CA 1
ATOM 897 C C . THR A 1 117 ? -4.023 37.375 15.891 1 52.03 117 THR A C 1
ATOM 899 O O . THR A 1 117 ? -4.215 37.094 14.711 1 52.03 117 THR A O 1
ATOM 902 N N . PRO A 1 118 ? -3.119 38.312 16.125 1 58.31 118 PRO A N 1
ATOM 903 C CA . PRO A 1 118 ? -2.137 38.875 15.195 1 58.31 118 PRO A CA 1
ATOM 904 C C . PRO A 1 118 ? -1.278 37.812 14.531 1 58.31 118 PRO A C 1
ATOM 906 O O . PRO A 1 118 ? -0.171 38.094 14.062 1 58.31 118 PRO A O 1
ATOM 909 N N . VAL A 1 119 ? -1.676 36.594 14.547 1 61.84 119 VAL A N 1
ATOM 910 C CA . VAL A 1 119 ? -0.874 35.531 13.922 1 61.84 119 VAL A CA 1
ATOM 911 C C . VAL A 1 119 ? -1.25 35.406 12.453 1 61.84 119 VAL A C 1
ATOM 913 O O . VAL A 1 119 ? -2.434 35.344 12.109 1 61.84 119 VAL A O 1
ATOM 916 N N . THR A 1 120 ? -0.195 35.656 11.562 1 65.94 120 THR A N 1
ATOM 917 C CA . THR A 1 120 ? -0.406 35.594 10.117 1 65.94 120 THR A CA 1
ATOM 918 C C . THR A 1 120 ? -0.593 34.125 9.672 1 65.94 120 THR A C 1
ATOM 920 O O . THR A 1 120 ? -0.113 33.219 10.328 1 65.94 120 THR A O 1
ATOM 923 N N . PRO A 1 121 ? -1.376 33.844 8.75 1 67.44 121 PRO A N 1
ATOM 924 C CA . PRO A 1 121 ? -1.621 32.5 8.203 1 67.44 121 PRO A CA 1
ATOM 925 C C . PRO A 1 121 ? -0.331 31.734 7.887 1 67.44 121 PRO A C 1
ATOM 927 O O . PRO A 1 121 ? -0.26 30.516 8.078 1 67.44 121 PRO A O 1
ATOM 930 N N . VAL A 1 122 ? 0.617 32.469 7.547 1 70 122 VAL A N 1
ATOM 931 C CA . VAL A 1 122 ? 1.895 31.844 7.223 1 70 122 VAL A CA 1
ATOM 932 C C . VAL A 1 122 ? 2.539 31.297 8.492 1 70 122 VAL A C 1
ATOM 934 O O . VAL A 1 122 ? 3.158 30.219 8.469 1 70 122 VAL A O 1
ATOM 937 N N . GLU A 1 123 ? 2.342 32 9.555 1 71.62 123 GLU A N 1
ATOM 938 C CA . GLU A 1 123 ? 2.922 31.547 10.82 1 71.62 123 GLU A CA 1
ATOM 939 C C . GLU A 1 123 ? 2.238 30.281 11.32 1 71.62 123 GLU A C 1
ATOM 941 O O . GLU A 1 123 ? 2.893 29.391 11.883 1 71.62 123 GLU A O 1
ATOM 946 N N . ILE A 1 124 ? 1.055 30.219 11.039 1 69.06 124 ILE A N 1
ATOM 947 C CA . ILE A 1 124 ? 0.307 29.031 11.422 1 69.06 124 ILE A CA 1
ATOM 948 C C . ILE A 1 124 ? 0.764 27.844 10.578 1 69.06 124 ILE A C 1
ATOM 950 O O . ILE A 1 124 ? 1.005 26.75 11.109 1 69.06 124 ILE A O 1
ATOM 954 N N . ALA A 1 125 ? 0.857 28.141 9.352 1 72.19 125 ALA A N 1
ATOM 955 C CA . ALA A 1 125 ? 1.277 27.094 8.43 1 72.19 125 ALA A CA 1
ATOM 956 C C . ALA A 1 125 ? 2.664 26.562 8.797 1 72.19 125 ALA A C 1
ATOM 958 O O . ALA A 1 125 ? 2.895 25.359 8.789 1 72.19 125 ALA A O 1
ATOM 959 N N . VAL A 1 126 ? 3.51 27.438 9.125 1 77.75 126 VAL A N 1
ATOM 960 C CA . VAL A 1 126 ? 4.871 27.047 9.477 1 77.75 126 VAL A CA 1
ATOM 961 C C . VAL A 1 126 ? 4.871 26.281 10.797 1 77.75 126 VAL A C 1
ATOM 963 O O . VAL A 1 126 ? 5.625 25.328 10.961 1 77.75 126 VAL A O 1
ATOM 966 N N . GLY A 1 127 ? 4.121 26.734 11.656 1 75.25 127 GLY A N 1
ATOM 967 C CA . GLY A 1 127 ? 4 26.031 12.914 1 75.25 127 GLY A CA 1
ATOM 968 C C . GLY A 1 127 ? 3.508 24.594 12.75 1 75.25 127 GLY A C 1
ATOM 969 O O . GLY A 1 127 ? 4.039 23.672 13.367 1 75.25 127 GLY A O 1
ATOM 970 N N . GLU A 1 128 ? 2.582 24.484 11.883 1 74.19 128 GLU A N 1
ATOM 971 C CA . GLU A 1 128 ? 2.047 23.156 11.609 1 74.19 128 GLU A CA 1
ATOM 972 C C . GLU A 1 128 ? 3.084 22.266 10.914 1 74.19 128 GLU A C 1
ATOM 974 O O . GLU A 1 128 ? 3.174 21.078 11.195 1 74.19 128 GLU A O 1
ATOM 979 N N . LEU A 1 129 ? 3.717 22.859 10.07 1 82.94 129 LEU A N 1
ATOM 980 C CA . LEU A 1 129 ? 4.758 22.125 9.359 1 82.94 129 LEU A CA 1
ATOM 981 C C . LEU A 1 129 ? 5.855 21.672 10.32 1 82.94 129 LEU A C 1
ATOM 983 O O . LEU A 1 129 ? 6.355 20.547 10.211 1 82.94 129 LEU A O 1
ATOM 987 N N . LEU A 1 130 ? 6.195 22.516 11.25 1 84.62 130 LEU A N 1
ATOM 988 C CA . LEU A 1 130 ? 7.223 22.172 12.219 1 84.62 130 LEU A CA 1
ATOM 989 C C . LEU A 1 130 ? 6.762 21.016 13.102 1 84.62 130 LEU A C 1
ATOM 991 O O . LEU A 1 130 ? 7.559 20.141 13.461 1 84.62 130 LEU A O 1
ATOM 995 N N . TRP A 1 131 ? 5.566 21.078 13.383 1 77.94 131 TRP A N 1
ATOM 996 C CA . TRP A 1 131 ? 5.012 19.969 14.148 1 77.94 131 TRP A CA 1
ATOM 997 C C . TRP A 1 131 ? 5.098 18.672 13.359 1 77.94 131 TRP A C 1
ATOM 999 O O . TRP A 1 131 ? 5.496 17.641 13.906 1 77.94 131 TRP A O 1
ATOM 1009 N N . ALA A 1 132 ? 4.738 18.75 12.141 1 80.06 132 ALA A N 1
ATOM 1010 C CA . ALA A 1 132 ? 4.816 17.594 11.266 1 80.06 132 ALA A CA 1
ATOM 1011 C C . ALA A 1 132 ? 6.246 17.062 11.188 1 80.06 132 ALA A C 1
ATOM 1013 O O . ALA A 1 132 ? 6.461 15.844 11.141 1 80.06 132 ALA A O 1
ATOM 1014 N N . MET A 1 133 ? 7.16 17.953 11.242 1 88.88 133 MET A N 1
ATOM 1015 C CA . MET A 1 133 ? 8.562 17.562 11.109 1 88.88 133 MET A CA 1
ATOM 1016 C C . MET A 1 133 ? 9.062 16.906 12.391 1 88.88 133 MET A C 1
ATOM 1018 O O . MET A 1 133 ? 9.891 15.984 12.336 1 88.88 133 MET A O 1
ATOM 1022 N N . LEU A 1 134 ? 8.609 17.359 13.484 1 85.88 134 LEU A N 1
ATOM 1023 C CA . LEU A 1 134 ? 9 16.734 14.742 1 85.88 134 LEU A CA 1
ATOM 1024 C C . LEU A 1 134 ? 8.523 15.281 14.789 1 85.88 134 LEU A C 1
ATOM 1026 O O . LEU A 1 134 ? 9.297 14.383 15.148 1 85.88 134 LEU A O 1
ATOM 1030 N N . ARG A 1 135 ? 7.398 15.109 14.391 1 81.94 135 ARG A N 1
ATOM 1031 C CA . ARG A 1 135 ? 6.855 13.758 14.344 1 81.94 135 ARG A CA 1
ATOM 1032 C C . ARG A 1 135 ? 7.594 12.906 13.312 1 81.94 135 ARG A C 1
ATOM 1034 O O . ARG A 1 135 ? 7.934 11.75 13.578 1 81.94 135 ARG A O 1
ATOM 1041 N N . GLY A 1 136 ? 7.742 13.484 12.211 1 86.5 136 GLY A N 1
ATOM 1042 C CA . GLY A 1 136 ? 8.484 12.789 11.172 1 86.5 136 GLY A CA 1
ATOM 1043 C C . GLY A 1 136 ? 9.906 12.445 11.578 1 86.5 136 GLY A C 1
ATOM 1044 O O . GLY A 1 136 ? 10.438 11.414 11.172 1 86.5 136 GLY A O 1
ATOM 1045 N N . ALA A 1 137 ? 10.477 13.312 12.383 1 90.12 137 ALA A N 1
ATOM 1046 C CA . ALA A 1 137 ? 11.828 13.07 12.867 1 90.12 137 ALA A CA 1
ATOM 1047 C C . ALA A 1 137 ? 11.891 11.805 13.719 1 90.12 137 ALA A C 1
ATOM 1049 O O . ALA A 1 137 ? 12.852 11.031 13.617 1 90.12 137 ALA A O 1
ATOM 1050 N N . VAL A 1 138 ? 10.93 11.609 14.453 1 88.38 138 VAL A N 1
ATOM 1051 C CA . VAL A 1 138 ? 10.875 10.414 15.297 1 88.38 138 VAL A CA 1
ATOM 1052 C C . VAL A 1 138 ? 10.75 9.172 14.414 1 88.38 138 VAL A C 1
ATOM 1054 O O . VAL A 1 138 ? 11.453 8.188 14.625 1 88.38 138 VAL A O 1
ATOM 1057 N N . TYR A 1 139 ? 9.914 9.289 13.375 1 87 139 TYR A N 1
ATOM 1058 C CA . TYR A 1 139 ? 9.727 8.18 12.445 1 87 139 TYR A CA 1
ATOM 1059 C C . TYR A 1 139 ? 11.031 7.855 11.719 1 87 139 TYR A C 1
ATOM 1061 O O . TYR A 1 139 ? 11.414 6.691 11.617 1 87 139 TYR A O 1
ATOM 1069 N N . SER A 1 140 ? 11.609 8.891 11.32 1 94.06 140 SER A N 1
ATOM 1070 C CA . SER A 1 140 ? 12.844 8.719 10.562 1 94.06 140 SER A CA 1
ATOM 1071 C C . SER A 1 140 ? 13.953 8.141 11.43 1 94.06 140 SER A C 1
ATOM 1073 O O . SER A 1 140 ? 14.68 7.238 11 1 94.06 140 SER A O 1
ATOM 1075 N N . ALA A 1 141 ? 14.023 8.648 12.641 1 95.06 141 ALA A N 1
ATOM 1076 C CA . ALA A 1 141 ? 15.047 8.141 13.555 1 95.06 141 ALA A CA 1
ATOM 1077 C C . ALA A 1 141 ? 14.812 6.668 13.875 1 95.06 141 ALA A C 1
ATOM 1079 O O . ALA A 1 141 ? 15.758 5.867 13.867 1 95.06 141 ALA A O 1
ATOM 1080 N N . ALA A 1 142 ? 13.633 6.332 14.164 1 93.94 142 ALA A N 1
ATOM 1081 C CA . ALA A 1 142 ? 13.297 4.945 14.469 1 93.94 142 ALA A CA 1
ATOM 1082 C C . ALA A 1 142 ? 13.586 4.035 13.273 1 93.94 142 ALA A C 1
ATOM 1084 O O . ALA A 1 142 ? 14.141 2.945 13.445 1 93.94 142 ALA A O 1
ATOM 1085 N N . PHE A 1 143 ? 13.242 4.488 12.125 1 96.19 143 PHE A N 1
ATOM 1086 C CA . PHE A 1 143 ? 13.461 3.699 10.922 1 96.19 143 PHE A CA 1
ATOM 1087 C C . PHE A 1 143 ? 14.953 3.494 10.672 1 96.19 143 PHE A C 1
ATOM 1089 O O . PHE A 1 143 ? 15.391 2.387 10.352 1 96.19 143 PHE A O 1
ATOM 1096 N N . LEU A 1 144 ? 15.703 4.547 10.836 1 97.38 144 LEU A N 1
ATOM 1097 C CA . LEU A 1 144 ? 17.141 4.465 10.648 1 97.38 144 LEU A CA 1
ATOM 1098 C C . LEU A 1 144 ? 17.781 3.527 11.672 1 97.38 144 LEU A C 1
ATOM 1100 O O . LEU A 1 144 ? 18.719 2.793 11.352 1 97.38 144 LEU A O 1
ATOM 1104 N N . ALA A 1 145 ? 17.281 3.557 12.883 1 97 145 ALA A N 1
ATOM 1105 C CA . ALA A 1 145 ? 17.766 2.635 13.906 1 97 145 ALA A CA 1
ATOM 1106 C C . ALA A 1 145 ? 17.531 1.185 13.5 1 97 145 ALA A C 1
ATOM 1108 O O . ALA A 1 145 ? 18.406 0.333 13.688 1 97 14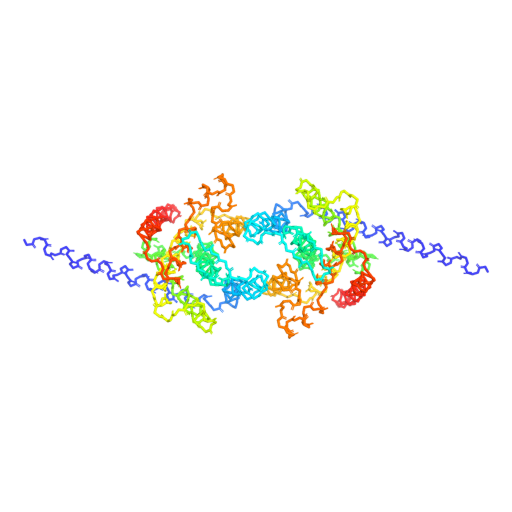5 ALA A O 1
ATOM 1109 N N . ILE A 1 146 ? 16.422 0.958 12.922 1 95.19 146 ILE A N 1
ATOM 1110 C CA . ILE A 1 146 ? 16.094 -0.385 12.461 1 95.19 146 ILE A CA 1
ATOM 1111 C C . ILE A 1 146 ? 17.016 -0.782 11.312 1 95.19 146 ILE A C 1
ATOM 1113 O O . ILE A 1 146 ? 17.484 -1.922 11.242 1 95.19 146 ILE A O 1
ATOM 1117 N N . MET A 1 147 ? 17.266 0.14 10.453 1 95.5 147 MET A N 1
ATOM 1118 C CA . MET A 1 147 ? 18.156 -0.135 9.328 1 95.5 147 MET A CA 1
ATOM 1119 C C . MET A 1 147 ? 19.547 -0.519 9.82 1 95.5 147 MET A C 1
ATOM 1121 O O . MET A 1 147 ? 20.172 -1.443 9.289 1 95.5 147 MET A O 1
ATOM 1125 N N . VAL A 1 148 ? 20.047 0.191 10.789 1 96.44 148 VAL A N 1
ATOM 1126 C CA . VAL A 1 148 ? 21.359 -0.101 11.352 1 96.44 148 VAL A CA 1
ATOM 1127 C C . VAL A 1 148 ? 21.328 -1.46 12.047 1 96.44 148 VAL A C 1
ATOM 1129 O O . VAL A 1 148 ? 22.25 -2.26 11.898 1 96.44 148 VAL A O 1
ATOM 1132 N N . TRP A 1 149 ? 20.234 -1.707 12.758 1 95.38 149 TRP A N 1
ATOM 1133 C CA . TRP A 1 149 ? 20.062 -2.977 13.461 1 95.38 149 TRP A CA 1
ATOM 1134 C C . TRP A 1 149 ? 20.062 -4.145 12.484 1 95.38 149 TRP A C 1
ATOM 1136 O O . TRP A 1 149 ? 20.656 -5.195 12.766 1 95.38 149 TRP A O 1
ATOM 1146 N N . MET A 1 150 ? 19.578 -3.947 11.289 1 92.5 150 MET A N 1
ATOM 1147 C CA . MET A 1 150 ? 19.5 -4.984 10.266 1 92.5 150 MET A CA 1
ATOM 1148 C C . MET A 1 150 ? 20.766 -5.023 9.43 1 92.5 150 MET A C 1
ATOM 1150 O O . MET A 1 150 ? 20.859 -5.77 8.453 1 92.5 150 MET A O 1
ATOM 1154 N N . ASP A 1 151 ? 21.703 -4.184 9.695 1 92.62 151 ASP A N 1
ATOM 1155 C CA . ASP A 1 151 ? 22.984 -4.113 9.023 1 92.62 151 ASP A CA 1
ATOM 1156 C C . ASP A 1 151 ? 22.828 -3.666 7.574 1 92.62 151 ASP A C 1
ATOM 1158 O O . ASP A 1 151 ? 23.516 -4.176 6.684 1 92.62 151 ASP A O 1
ATOM 1162 N N . LEU A 1 152 ? 21.875 -2.83 7.387 1 92.38 152 LEU A N 1
ATOM 1163 C CA . LEU A 1 152 ? 21.656 -2.326 6.035 1 92.38 152 LEU A CA 1
ATOM 1164 C C . LEU A 1 152 ? 22.469 -1.061 5.785 1 92.38 152 LEU A C 1
ATOM 1166 O O . LEU A 1 152 ? 22.656 -0.655 4.637 1 92.38 152 LEU A O 1
ATOM 1170 N N . THR A 1 153 ? 22.828 -0.394 6.816 1 93.94 153 THR A N 1
ATOM 1171 C CA . THR A 1 153 ? 23.656 0.797 6.777 1 93.94 153 THR A CA 1
ATOM 1172 C C . THR A 1 153 ? 24.453 0.941 8.07 1 93.94 153 THR A C 1
ATOM 1174 O O . THR A 1 153 ? 24.203 0.229 9.047 1 93.94 153 THR A O 1
ATOM 1177 N N . THR A 1 154 ? 25.484 1.787 7.992 1 94.44 154 THR A N 1
ATOM 1178 C CA . THR A 1 154 ? 26.281 2.037 9.195 1 94.44 154 THR A CA 1
ATOM 1179 C C . THR A 1 154 ? 25.703 3.217 9.977 1 94.44 154 THR A C 1
ATOM 1181 O O . THR A 1 154 ? 24.906 3.984 9.453 1 94.44 154 THR A O 1
ATOM 1184 N N . VAL A 1 155 ? 26.062 3.336 11.203 1 95.25 155 VAL A N 1
ATOM 1185 C CA . VAL A 1 155 ? 25.594 4.406 12.078 1 95.25 155 VAL A CA 1
ATOM 1186 C C . VAL A 1 155 ? 25.969 5.762 11.484 1 95.25 155 VAL A C 1
ATOM 1188 O O . VAL A 1 155 ? 25.188 6.703 11.516 1 95.25 155 VAL A O 1
ATOM 1191 N N . GLY A 1 156 ? 27.188 5.824 10.953 1 95.31 156 GLY A N 1
ATOM 1192 C CA . GLY A 1 156 ? 27.641 7.07 10.352 1 95.31 156 GLY A CA 1
ATOM 1193 C C . GLY A 1 156 ? 26.781 7.516 9.188 1 95.31 156 GLY A C 1
ATOM 1194 O O . GLY A 1 156 ? 26.375 8.672 9.117 1 95.31 156 GLY A O 1
ATOM 1195 N N . TRP A 1 157 ? 26.453 6.578 8.352 1 94.38 157 TRP A N 1
ATOM 1196 C CA . TRP A 1 157 ? 25.641 6.898 7.18 1 94.38 157 TRP A CA 1
ATOM 1197 C C . TRP A 1 157 ? 24.188 7.156 7.57 1 94.38 157 TRP A C 1
ATOM 1199 O O . TRP A 1 157 ? 23.516 7.965 6.938 1 94.38 157 TRP A O 1
ATOM 1209 N N . ALA A 1 158 ? 23.75 6.449 8.609 1 96.44 158 ALA A N 1
ATOM 1210 C CA . ALA A 1 158 ? 22.406 6.703 9.117 1 96.44 158 ALA A CA 1
ATOM 1211 C C . ALA A 1 158 ? 22.281 8.133 9.633 1 96.44 158 ALA A C 1
ATOM 1213 O O . ALA A 1 158 ? 21.281 8.805 9.383 1 96.44 158 ALA A O 1
ATOM 1214 N N . LEU A 1 159 ? 23.281 8.594 10.328 1 96.25 159 LEU A N 1
ATOM 1215 C CA . LEU A 1 159 ? 23.266 9.953 10.859 1 96.25 159 LEU A CA 1
ATOM 1216 C C . LEU A 1 159 ? 23.266 10.977 9.727 1 96.25 159 LEU A C 1
ATOM 1218 O O . LEU A 1 159 ? 22.625 12.023 9.836 1 96.25 159 LEU A O 1
ATOM 1222 N N . ALA A 1 160 ? 23.984 10.664 8.68 1 94.56 160 ALA A N 1
ATOM 1223 C CA . ALA A 1 160 ? 24.031 11.547 7.523 1 94.56 160 ALA A CA 1
ATOM 1224 C C . ALA A 1 160 ? 22.703 11.547 6.781 1 94.56 160 ALA A C 1
ATOM 1226 O O . ALA A 1 160 ? 22.297 12.562 6.195 1 94.56 160 ALA A O 1
ATOM 1227 N N . ALA A 1 161 ? 22.016 10.414 6.812 1 95.81 161 ALA A N 1
ATOM 1228 C CA . ALA A 1 161 ? 20.766 10.266 6.082 1 95.81 161 ALA A CA 1
ATOM 1229 C C . ALA A 1 161 ? 19.609 10.945 6.824 1 95.81 161 ALA A C 1
ATOM 1231 O O . ALA A 1 161 ? 18.594 11.281 6.223 1 95.81 161 ALA A O 1
ATOM 1232 N N . PHE A 1 162 ? 19.766 11.164 8.125 1 97.19 162 PHE A N 1
ATOM 1233 C CA . PHE A 1 162 ? 18.688 11.711 8.953 1 97.19 162 PHE A CA 1
ATOM 1234 C C . PHE A 1 162 ? 18.297 13.102 8.477 1 97.19 162 PHE A C 1
ATOM 1236 O O . PHE A 1 162 ? 17.125 13.352 8.172 1 97.19 162 PHE A O 1
ATOM 1243 N N . PRO A 1 163 ? 19.219 14.031 8.297 1 95.44 163 PRO A N 1
ATOM 1244 C CA . PRO A 1 163 ? 18.828 15.352 7.789 1 95.44 163 PRO A CA 1
ATOM 1245 C C . PRO A 1 163 ? 18.219 15.297 6.391 1 95.44 163 PRO A C 1
ATOM 1247 O O . PRO A 1 163 ? 17.344 16.094 6.062 1 95.44 163 PRO A O 1
ATOM 1250 N N . ALA A 1 164 ? 18.75 14.422 5.602 1 94.81 164 ALA A N 1
ATOM 1251 C CA . ALA A 1 164 ? 18.203 14.281 4.25 1 94.81 164 ALA A CA 1
ATOM 1252 C C . ALA A 1 164 ? 16.75 13.836 4.293 1 94.81 164 ALA A C 1
ATOM 1254 O O . ALA A 1 164 ? 15.922 14.32 3.512 1 94.81 164 ALA A O 1
ATOM 1255 N N . THR A 1 165 ? 16.453 12.891 5.16 1 96.12 165 THR A N 1
ATOM 1256 C CA . THR A 1 165 ? 15.07 12.438 5.32 1 96.12 165 THR A CA 1
ATOM 1257 C C . THR A 1 165 ? 14.18 13.57 5.801 1 96.12 165 THR A C 1
ATOM 1259 O O . THR A 1 165 ? 13.016 13.672 5.391 1 96.12 165 THR A O 1
ATOM 1262 N N . MET A 1 166 ? 14.711 14.422 6.617 1 95.81 166 MET A N 1
ATOM 1263 C CA . MET A 1 166 ? 13.961 15.586 7.078 1 95.81 166 MET A CA 1
ATOM 1264 C C . MET A 1 166 ? 13.641 16.516 5.914 1 95.81 166 MET A C 1
ATOM 1266 O O . MET A 1 166 ? 12.555 17.094 5.859 1 95.81 166 MET A O 1
ATOM 1270 N N . VAL A 1 167 ? 14.586 16.641 5.051 1 95.75 167 VAL A N 1
ATOM 1271 C CA . VAL A 1 167 ? 14.367 17.484 3.879 1 95.75 167 VAL A CA 1
ATOM 1272 C C . VAL A 1 167 ? 13.211 16.922 3.051 1 95.75 167 VAL A C 1
ATOM 1274 O O . VAL A 1 167 ? 12.375 17.672 2.553 1 95.75 167 VAL A O 1
ATOM 1277 N N . VAL A 1 168 ? 13.164 15.617 2.947 1 95.88 168 VAL A N 1
ATOM 1278 C CA . VAL A 1 168 ? 12.062 14.969 2.244 1 95.88 168 VAL A CA 1
ATOM 1279 C C . VAL A 1 168 ? 10.75 15.289 2.947 1 95.88 168 VAL A C 1
ATOM 1281 O O . VAL A 1 168 ? 9.758 15.625 2.299 1 95.88 168 VAL A O 1
ATOM 1284 N N . GLY A 1 169 ? 10.742 15.164 4.223 1 94.88 169 GLY A N 1
ATOM 1285 C CA . GLY A 1 169 ? 9.562 15.508 5.008 1 94.88 169 GLY A CA 1
ATOM 1286 C C . GLY A 1 169 ? 9.109 16.938 4.797 1 94.88 169 GLY A C 1
ATOM 1287 O O . GLY A 1 169 ? 7.91 17.203 4.648 1 94.88 169 GLY A O 1
ATOM 1288 N N . PHE A 1 170 ? 10.031 17.844 4.793 1 94.75 170 PHE A N 1
ATOM 1289 C CA . PHE A 1 170 ? 9.703 19.25 4.578 1 94.75 170 PHE A CA 1
ATOM 1290 C C . PHE A 1 170 ? 9.078 19.453 3.205 1 94.75 170 PHE A C 1
ATOM 1292 O O . PHE A 1 170 ? 8.109 20.203 3.062 1 94.75 170 PHE A O 1
ATOM 1299 N N . ALA A 1 171 ? 9.656 18.812 2.25 1 95.69 171 ALA A N 1
ATOM 1300 C CA . ALA A 1 171 ? 9.133 18.953 0.894 1 95.69 171 ALA A CA 1
ATOM 1301 C C . ALA A 1 171 ? 7.688 18.453 0.813 1 95.69 171 ALA A C 1
ATOM 1303 O O . ALA A 1 171 ? 6.809 19.172 0.322 1 95.69 171 ALA A O 1
ATOM 1304 N N . PHE A 1 172 ? 7.469 17.312 1.354 1 95.25 172 PHE A N 1
ATOM 1305 C CA . PHE A 1 172 ? 6.133 16.734 1.252 1 95.25 172 PHE A CA 1
ATOM 1306 C C . PHE A 1 172 ? 5.18 17.406 2.234 1 95.25 172 PHE A C 1
ATOM 1308 O O . PHE A 1 172 ? 3.971 17.453 2.002 1 95.25 172 PHE A O 1
ATOM 1315 N N . GLY A 1 173 ? 5.695 17.859 3.357 1 92.19 173 GLY A N 1
ATOM 1316 C CA . GLY A 1 173 ? 4.867 18.688 4.211 1 92.19 173 GLY A CA 1
ATOM 1317 C C . GLY A 1 173 ? 4.352 19.938 3.514 1 92.19 173 GLY A C 1
ATOM 1318 O O . GLY A 1 173 ? 3.184 20.297 3.66 1 92.19 173 GLY A O 1
ATOM 1319 N N . ALA A 1 174 ? 5.227 20.562 2.82 1 92.19 174 ALA A N 1
ATOM 1320 C CA . ALA A 1 174 ? 4.852 21.766 2.066 1 92.19 174 ALA A CA 1
ATOM 1321 C C . ALA A 1 174 ? 3.85 21.422 0.966 1 92.19 174 ALA A C 1
ATOM 1323 O O . ALA A 1 174 ? 2.869 22.141 0.764 1 92.19 174 ALA A O 1
ATOM 1324 N N . VAL A 1 175 ? 4.117 20.359 0.275 1 93.56 175 VAL A N 1
ATOM 1325 C CA . VAL A 1 175 ? 3.189 19.906 -0.756 1 93.56 175 VAL A CA 1
ATOM 1326 C C . VAL A 1 175 ? 1.821 19.625 -0.136 1 93.56 175 VAL A C 1
ATOM 1328 O O . VAL A 1 175 ? 0.79 20 -0.699 1 93.56 175 VAL A O 1
ATOM 1331 N N . GLY A 1 176 ? 1.851 18.938 0.958 1 90.56 176 GLY A N 1
ATOM 1332 C CA . GLY A 1 176 ? 0.614 18.641 1.664 1 90.56 176 GLY A CA 1
ATOM 1333 C C . GLY A 1 176 ? -0.167 19.875 2.043 1 90.56 176 GLY A C 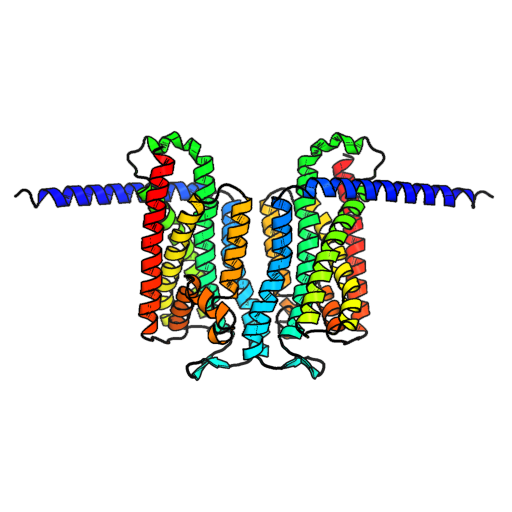1
ATOM 1334 O O . GLY A 1 176 ? -1.398 19.891 1.989 1 90.56 176 GLY A O 1
ATOM 1335 N N . MET A 1 177 ? 0.515 20.891 2.439 1 87.69 177 MET A N 1
ATOM 1336 C CA . MET A 1 177 ? -0.149 22.141 2.793 1 87.69 177 MET A CA 1
ATOM 1337 C C . MET A 1 177 ? -0.849 22.75 1.582 1 87.69 177 MET A C 1
ATOM 1339 O O . MET A 1 177 ? -1.958 23.266 1.698 1 87.69 177 MET A O 1
ATOM 1343 N N . VAL A 1 178 ? -0.194 22.703 0.511 1 89.75 178 VAL A N 1
ATOM 1344 C CA . VAL A 1 178 ? -0.82 23.203 -0.709 1 89.75 178 VAL A CA 1
ATOM 1345 C C . VAL A 1 178 ? -2.049 22.359 -1.044 1 89.75 178 VAL A C 1
ATOM 1347 O O . VAL A 1 178 ? -3.115 22.891 -1.35 1 89.75 178 VAL A O 1
ATOM 1350 N N . LEU A 1 179 ? -1.869 21.062 -0.924 1 89.31 179 LEU A N 1
ATOM 1351 C CA . LEU A 1 179 ? -2.967 20.156 -1.232 1 89.31 179 LEU A CA 1
ATOM 1352 C C . LEU A 1 179 ? -4.148 20.391 -0.297 1 89.31 179 LEU A C 1
ATOM 1354 O O . LEU A 1 179 ? -5.305 20.281 -0.709 1 89.31 179 LEU A O 1
ATOM 1358 N N . SER A 1 180 ? -3.846 20.625 0.905 1 82.5 180 SER A N 1
ATOM 1359 C CA . SER A 1 180 ? -4.898 20.859 1.889 1 82.5 180 SER A CA 1
ATOM 1360 C C . SER A 1 180 ? -5.758 22.062 1.508 1 82.5 180 SER A C 1
ATOM 1362 O O . SER A 1 180 ? -6.938 22.125 1.859 1 82.5 180 SER A O 1
ATOM 1364 N N . THR A 1 181 ? -5.152 23 0.837 1 81 181 THR A N 1
ATOM 1365 C CA . THR A 1 181 ? -5.91 24.172 0.426 1 81 181 THR A CA 1
ATOM 1366 C C . THR A 1 181 ? -6.766 23.859 -0.799 1 81 181 THR A C 1
ATOM 1368 O O . THR A 1 181 ? -7.715 24.594 -1.098 1 81 181 THR A O 1
ATOM 1371 N N . LEU A 1 182 ? -6.426 22.797 -1.433 1 83.88 182 LEU A N 1
ATOM 1372 C CA . LEU A 1 182 ? -7.129 22.469 -2.666 1 83.88 182 LEU A CA 1
ATOM 1373 C C . LEU A 1 182 ? -8.203 21.406 -2.408 1 83.88 182 LEU A C 1
ATOM 1375 O O . LEU A 1 182 ? -9.156 21.297 -3.18 1 83.88 182 LEU A O 1
ATOM 1379 N N . VAL A 1 183 ? -7.98 20.578 -1.419 1 77.69 183 VAL A N 1
ATOM 1380 C CA . VAL A 1 183 ? -8.883 19.469 -1.115 1 77.69 183 VAL A CA 1
ATOM 1381 C C . VAL A 1 183 ? -10.195 20.016 -0.55 1 77.69 183 VAL A C 1
ATOM 1383 O O . VAL A 1 183 ? -10.188 20.859 0.348 1 77.69 183 VAL A O 1
ATOM 1386 N N . ARG A 1 184 ? -11.367 19.609 -1.021 1 71.88 184 ARG A N 1
ATOM 1387 C CA . ARG A 1 184 ? -12.68 20.109 -0.639 1 71.88 184 ARG A CA 1
ATOM 1388 C C . ARG A 1 184 ? -13.57 18.984 -0.115 1 71.88 184 ARG A C 1
ATOM 1390 O O . ARG A 1 184 ? -14.555 19.234 0.584 1 71.88 184 ARG A O 1
ATOM 1397 N N . SER A 1 185 ? -13.18 17.797 -0.486 1 68.38 185 SER A N 1
ATOM 1398 C CA . SER A 1 185 ? -14.031 16.672 -0.1 1 68.38 185 SER A CA 1
ATOM 1399 C C . SER A 1 185 ? -13.203 15.445 0.277 1 68.38 185 SER A C 1
ATOM 1401 O O . SER A 1 185 ? -11.992 15.414 0.041 1 68.38 185 SER A O 1
ATOM 1403 N N . TRP A 1 186 ? -13.805 14.555 0.915 1 65.31 186 TRP A N 1
ATOM 1404 C CA . TRP A 1 186 ? -13.172 13.289 1.285 1 65.31 186 TRP A CA 1
ATOM 1405 C C . TRP A 1 186 ? -12.695 12.531 0.049 1 65.31 186 TRP A C 1
ATOM 1407 O O . TRP A 1 186 ? -11.672 11.852 0.088 1 65.31 186 TRP A O 1
ATOM 1417 N N . GLN A 1 187 ? -13.344 12.773 -0.996 1 67.81 187 GLN A N 1
ATOM 1418 C CA . GLN A 1 187 ? -12.984 12.125 -2.254 1 67.81 187 GLN A CA 1
ATOM 1419 C C . GLN A 1 187 ? -11.633 12.625 -2.762 1 67.81 187 GLN A C 1
ATOM 1421 O O . GLN A 1 187 ? -10.867 11.859 -3.344 1 67.81 187 GLN A O 1
ATOM 1426 N N . ASP A 1 188 ? -11.438 13.859 -2.449 1 76.25 188 ASP A N 1
ATOM 1427 C CA . ASP A 1 188 ? -10.156 14.43 -2.875 1 76.25 188 ASP A CA 1
ATOM 1428 C C . ASP A 1 188 ? -9 13.797 -2.109 1 76.25 188 ASP A C 1
ATOM 1430 O O . ASP A 1 188 ? -7.898 13.641 -2.65 1 76.25 188 ASP A O 1
ATOM 1434 N N . PHE A 1 189 ? -9.383 13.375 -0.904 1 73.81 189 PHE A N 1
A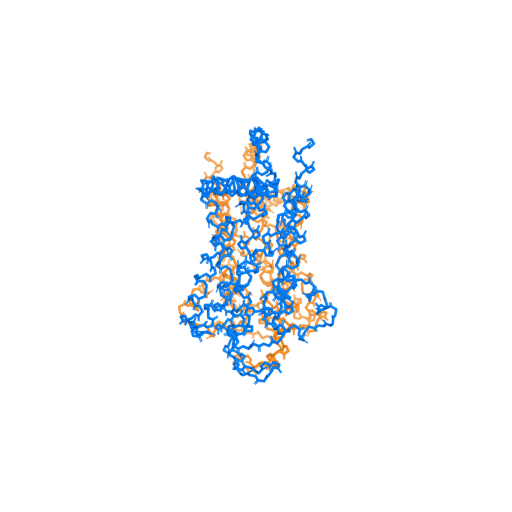TOM 1435 C CA . PHE A 1 189 ? -8.352 12.727 -0.101 1 73.81 189 PHE A CA 1
ATOM 1436 C C . PHE A 1 189 ? -7.98 11.367 -0.681 1 73.81 189 PHE A C 1
ATOM 1438 O O . PHE A 1 189 ? -6.824 10.945 -0.608 1 73.81 189 PHE A O 1
ATOM 1445 N N . ASP A 1 190 ? -8.922 10.82 -1.256 1 73.44 190 ASP A N 1
ATOM 1446 C CA . ASP A 1 190 ? -8.68 9.516 -1.867 1 73.44 190 ASP A CA 1
ATOM 1447 C C . ASP A 1 190 ? -7.734 9.641 -3.062 1 73.44 190 ASP A C 1
ATOM 1449 O O . ASP A 1 190 ? -6.871 8.781 -3.27 1 73.44 190 ASP A O 1
ATOM 1453 N N . TYR A 1 191 ? -7.906 10.719 -3.752 1 77.12 191 TYR A N 1
ATOM 1454 C CA . TYR A 1 191 ? -7.027 10.961 -4.895 1 77.12 191 TYR A CA 1
ATOM 1455 C C . TYR A 1 191 ? -5.59 11.172 -4.441 1 77.12 191 TYR A C 1
ATOM 1457 O O . TYR A 1 191 ? -4.652 10.711 -5.094 1 77.12 191 TYR A O 1
ATOM 1465 N N . VAL A 1 192 ? -5.5 11.82 -3.34 1 82.44 192 VAL A N 1
ATOM 1466 C CA . VAL A 1 192 ? -4.172 12.094 -2.805 1 82.44 192 VAL A CA 1
ATOM 1467 C C . VAL A 1 192 ? -3.502 10.789 -2.383 1 82.44 192 VAL A C 1
ATOM 1469 O O . VAL A 1 192 ? -2.316 10.578 -2.643 1 82.44 192 VAL A O 1
ATOM 1472 N N . MET A 1 193 ? -4.273 9.922 -1.876 1 83.44 193 MET A N 1
ATOM 1473 C CA . MET A 1 193 ? -3.732 8.648 -1.408 1 83.44 193 MET A CA 1
ATOM 1474 C C . MET A 1 193 ? -3.305 7.773 -2.582 1 83.44 193 MET A C 1
ATOM 1476 O O . MET A 1 193 ? -2.254 7.133 -2.533 1 83.44 193 MET A O 1
ATOM 1480 N N . VAL A 1 194 ? -4.094 7.805 -3.596 1 82.44 194 VAL A N 1
ATOM 1481 C CA . VAL A 1 194 ? -3.764 7.004 -4.77 1 82.44 194 VAL A CA 1
ATOM 1482 C C . VAL A 1 194 ? -2.508 7.555 -5.438 1 82.44 194 VAL A C 1
ATOM 1484 O O . VAL A 1 194 ? -1.622 6.793 -5.832 1 82.44 194 VAL A O 1
ATOM 1487 N N . ALA A 1 195 ? -2.494 8.828 -5.527 1 86.19 195 ALA A N 1
ATOM 1488 C CA . ALA A 1 195 ? -1.326 9.477 -6.125 1 86.19 195 ALA A CA 1
ATOM 1489 C C . ALA A 1 195 ? -0.069 9.195 -5.305 1 86.19 195 ALA A C 1
ATOM 1491 O O . ALA A 1 195 ? 1.005 8.961 -5.863 1 86.19 195 ALA A O 1
ATOM 1492 N N . GLN A 1 196 ? -0.282 9.258 -4.02 1 89.75 196 GLN A N 1
ATOM 1493 C CA . GLN A 1 196 ? 0.828 8.969 -3.115 1 89.75 196 GLN A CA 1
ATOM 1494 C C . GLN A 1 196 ? 1.337 7.543 -3.307 1 89.75 196 GLN A C 1
ATOM 1496 O O . GLN A 1 196 ? 2.547 7.309 -3.32 1 89.75 196 GLN A O 1
ATOM 1501 N N . PHE A 1 197 ? 0.473 6.695 -3.455 1 89.12 197 PHE A N 1
ATOM 1502 C CA . PHE A 1 197 ? 0.836 5.293 -3.625 1 89.12 197 PHE A CA 1
ATOM 1503 C C . PHE A 1 197 ? 1.557 5.078 -4.953 1 89.12 197 PHE A C 1
ATOM 1505 O O . PHE A 1 197 ? 2.564 4.371 -5.008 1 89.12 197 PHE A O 1
ATOM 1512 N N . ALA A 1 198 ? 1.012 5.629 -5.961 1 88.69 198 ALA A N 1
ATOM 1513 C CA . ALA A 1 198 ? 1.638 5.531 -7.277 1 88.69 198 ALA A CA 1
ATOM 1514 C C . ALA A 1 198 ? 3.053 6.102 -7.258 1 88.69 198 ALA A C 1
ATOM 1516 O O . ALA A 1 198 ? 3.977 5.508 -7.816 1 88.69 198 ALA A O 1
ATOM 1517 N N . LEU A 1 199 ? 3.15 7.215 -6.574 1 91.44 199 LEU A N 1
ATOM 1518 C CA . LEU A 1 199 ? 4.457 7.855 -6.449 1 91.44 199 LEU A CA 1
ATOM 1519 C C . LEU A 1 199 ? 5.441 6.941 -5.73 1 91.44 199 LEU A C 1
ATOM 1521 O O . LEU A 1 199 ? 6.609 6.844 -6.125 1 91.44 199 LEU A O 1
ATOM 1525 N N . PHE A 1 200 ? 5.02 6.301 -4.762 1 92.31 200 PHE A N 1
ATOM 1526 C CA . PHE A 1 200 ? 5.84 5.375 -3.984 1 92.31 200 PHE A CA 1
ATOM 1527 C C . PHE A 1 200 ? 6.328 4.227 -4.855 1 92.31 200 PHE A C 1
ATOM 1529 O O . PHE A 1 200 ? 7.512 3.877 -4.824 1 92.31 200 PHE A O 1
ATOM 1536 N N . LEU A 1 201 ? 5.496 3.742 -5.676 1 90.31 201 LEU A N 1
ATOM 1537 C CA . LEU A 1 201 ? 5.793 2.541 -6.449 1 90.31 201 LEU A CA 1
ATOM 1538 C C . LEU A 1 201 ? 6.746 2.857 -7.598 1 90.31 201 LEU A C 1
ATOM 1540 O O . LEU A 1 201 ? 7.582 2.029 -7.961 1 90.31 201 LEU A O 1
ATOM 1544 N N . PHE A 1 202 ? 6.711 4.09 -8.07 1 90.31 202 PHE A N 1
ATOM 1545 C CA . PHE A 1 202 ? 7.418 4.359 -9.32 1 90.31 202 PHE A CA 1
ATOM 1546 C C . PHE A 1 202 ? 8.617 5.262 -9.078 1 90.31 202 PHE A C 1
ATOM 1548 O O . PHE A 1 202 ? 9.367 5.57 -10.008 1 90.31 202 PHE A O 1
ATOM 1555 N N . SER A 1 203 ? 8.852 5.652 -7.801 1 90.62 203 SER A N 1
ATOM 1556 C CA . SER A 1 203 ? 9.945 6.566 -7.5 1 90.62 203 SER A CA 1
ATOM 1557 C C . SER A 1 203 ? 11.25 5.809 -7.254 1 90.62 203 SER A C 1
ATOM 1559 O O . SER A 1 203 ? 12.039 6.18 -6.379 1 90.62 203 SER A O 1
ATOM 1561 N N . GLY A 1 204 ? 11.453 4.711 -7.957 1 86.5 204 GLY A N 1
ATOM 1562 C CA . GLY A 1 204 ? 12.672 3.945 -7.805 1 86.5 204 GLY A CA 1
ATOM 1563 C C . GLY A 1 204 ? 12.734 3.164 -6.504 1 86.5 204 GLY A C 1
ATOM 1564 O O . GLY A 1 204 ? 13.812 2.951 -5.949 1 86.5 204 GLY A O 1
ATOM 1565 N N . THR A 1 205 ? 11.602 2.811 -6.012 1 87.75 205 THR A N 1
ATOM 1566 C CA . THR A 1 205 ? 11.5 2.139 -4.719 1 87.75 205 THR A CA 1
ATOM 1567 C C . THR A 1 205 ? 11.984 0.696 -4.824 1 87.75 205 THR A C 1
ATOM 1569 O O . THR A 1 205 ? 12.805 0.25 -4.016 1 87.75 205 THR A O 1
ATOM 1572 N N . PHE A 1 206 ? 11.562 0.026 -5.891 1 86.81 206 PHE A N 1
ATOM 1573 C CA . PHE A 1 206 ? 11.828 -1.407 -5.961 1 86.81 206 PHE A CA 1
ATOM 1574 C C . PHE A 1 206 ? 12.859 -1.719 -7.039 1 86.81 206 PHE A C 1
ATOM 1576 O O . PHE A 1 206 ? 13.43 -2.811 -7.059 1 86.81 206 PHE A O 1
ATOM 1583 N N . ALA A 1 207 ? 13.023 -0.805 -7.93 1 84.12 207 ALA A N 1
ATOM 1584 C CA . ALA A 1 207 ? 14 -0.931 -9.008 1 84.12 207 ALA A CA 1
ATOM 1585 C C . ALA A 1 207 ? 14.508 0.438 -9.445 1 84.12 207 ALA A C 1
ATOM 1587 O O . ALA A 1 207 ? 13.812 1.445 -9.297 1 84.12 207 ALA A O 1
ATOM 1588 N N . PRO A 1 208 ? 15.719 0.343 -9.914 1 82.31 208 PRO A N 1
ATOM 1589 C CA . PRO A 1 208 ? 16.219 1.618 -10.43 1 82.31 208 PRO A CA 1
ATOM 1590 C C . PRO A 1 208 ? 15.32 2.215 -11.508 1 82.31 208 PRO A C 1
ATOM 1592 O O . PRO A 1 208 ? 14.727 1.478 -12.305 1 82.31 208 PRO A O 1
ATOM 1595 N N . VAL A 1 209 ? 15.242 3.508 -11.5 1 82 209 VAL A N 1
ATOM 1596 C CA . VAL A 1 209 ? 14.336 4.215 -12.398 1 82 209 VAL A CA 1
ATOM 1597 C C . VAL A 1 209 ? 14.703 3.922 -13.852 1 82 209 VAL A C 1
ATOM 1599 O O . VAL A 1 209 ? 13.867 4.027 -14.742 1 82 209 VAL A O 1
ATOM 1602 N N . GLN A 1 210 ? 15.914 3.533 -14.062 1 80.5 210 GLN A N 1
ATOM 1603 C CA . GLN A 1 210 ? 16.391 3.242 -15.406 1 80.5 210 GLN A CA 1
ATOM 1604 C C . GLN A 1 210 ? 15.75 1.969 -15.953 1 80.5 210 GLN A C 1
ATOM 1606 O O . GLN A 1 210 ? 15.789 1.714 -17.156 1 80.5 210 GLN A O 1
ATOM 1611 N N . SER A 1 211 ? 15.156 1.166 -15.055 1 78.94 211 SER A N 1
ATOM 1612 C CA . SER A 1 211 ? 14.516 -0.079 -15.469 1 78.94 211 SER A CA 1
ATOM 1613 C C . SER A 1 211 ? 13.125 0.177 -16.047 1 78.94 211 SER A C 1
ATOM 1615 O O . SER A 1 211 ? 12.516 -0.72 -16.625 1 78.94 211 SER A O 1
ATOM 1617 N N . PHE A 1 212 ? 12.664 1.435 -15.938 1 82.44 212 PHE A N 1
ATOM 1618 C CA . PHE A 1 212 ? 11.328 1.765 -16.422 1 82.44 212 PHE A CA 1
ATOM 1619 C C . PHE A 1 212 ? 11.383 2.365 -17.812 1 82.44 212 PHE A C 1
ATOM 1621 O O . PHE A 1 212 ? 12.43 2.852 -18.25 1 82.44 212 PHE A O 1
ATOM 1628 N N . PRO A 1 213 ? 10.195 2.23 -18.5 1 82.69 213 PRO A N 1
ATOM 1629 C CA . PRO A 1 213 ? 10.133 2.908 -19.797 1 82.69 213 PRO A CA 1
ATOM 1630 C C . PRO A 1 213 ? 10.352 4.414 -19.688 1 82.69 213 PRO A C 1
ATOM 1632 O O . PRO A 1 213 ? 10.102 5.004 -18.641 1 82.69 213 PRO A O 1
ATOM 1635 N N . ILE A 1 214 ? 10.734 5.027 -20.734 1 85.06 214 ILE A N 1
ATOM 1636 C CA . ILE A 1 214 ? 11.195 6.41 -20.781 1 85.06 214 ILE A CA 1
ATOM 1637 C C . ILE A 1 214 ? 10.086 7.34 -20.297 1 85.06 214 ILE A C 1
ATOM 1639 O O . ILE A 1 214 ? 10.344 8.305 -19.562 1 85.06 214 ILE A O 1
ATOM 1643 N N . VAL A 1 215 ? 8.891 7.082 -20.672 1 83.69 215 VAL A N 1
ATOM 1644 C CA . VAL A 1 215 ? 7.773 7.953 -20.312 1 83.69 215 VAL A CA 1
ATOM 1645 C C . VAL A 1 215 ? 7.594 7.961 -18.797 1 83.69 215 VAL A C 1
ATOM 1647 O O . VAL A 1 215 ? 7.438 9.023 -18.188 1 83.69 215 VAL A O 1
ATOM 1650 N N . MET A 1 216 ? 7.695 6.816 -18.203 1 83 216 MET A N 1
ATOM 1651 C CA . MET A 1 216 ? 7.531 6.719 -16.766 1 83 216 MET A CA 1
ATOM 1652 C C . MET A 1 216 ? 8.727 7.332 -16.031 1 83 216 MET A C 1
ATOM 1654 O O . MET A 1 216 ? 8.57 7.961 -14.984 1 83 216 MET A O 1
ATOM 1658 N N . ARG A 1 217 ? 9.836 7.172 -16.641 1 85.94 217 ARG A N 1
ATOM 1659 C CA . ARG A 1 217 ? 11.055 7.719 -16.047 1 85.94 217 ARG A CA 1
ATOM 1660 C C . ARG A 1 217 ? 10.984 9.242 -15.977 1 85.94 217 ARG A C 1
ATOM 1662 O O . ARG A 1 217 ? 11.297 9.828 -14.945 1 85.94 217 ARG A O 1
ATOM 1669 N N . ILE A 1 218 ? 10.508 9.82 -17 1 87.12 218 ILE A N 1
ATOM 1670 C CA . ILE A 1 218 ? 10.43 11.273 -17.062 1 87.12 218 ILE A CA 1
ATOM 1671 C C . ILE A 1 218 ? 9.406 11.781 -16.047 1 87.12 218 ILE A C 1
ATOM 1673 O O . ILE A 1 218 ? 9.664 12.758 -15.336 1 87.12 218 ILE A O 1
ATOM 1677 N N . LEU A 1 219 ? 8.336 11.117 -15.914 1 87.06 219 LEU A N 1
ATOM 1678 C CA . LEU A 1 219 ? 7.273 11.516 -15 1 87.06 219 LEU A CA 1
ATOM 1679 C C . LEU A 1 219 ? 7.738 11.422 -13.555 1 87.06 219 LEU A C 1
ATOM 1681 O O . LEU A 1 219 ? 7.461 12.312 -12.75 1 87.06 219 LEU A O 1
ATOM 1685 N N . VAL A 1 220 ? 8.445 10.469 -13.305 1 87 220 VAL A N 1
ATOM 1686 C CA . VAL A 1 220 ? 8.859 10.203 -11.93 1 87 220 VAL A CA 1
ATOM 1687 C C . VAL A 1 220 ? 9.984 11.164 -11.539 1 87 220 VAL A C 1
ATOM 1689 O O . VAL A 1 220 ? 10.07 11.594 -10.391 1 87 220 VAL A O 1
ATOM 1692 N N . GLU A 1 221 ? 10.812 11.539 -12.508 1 90.25 221 GLU A N 1
ATOM 1693 C CA . GLU A 1 221 ? 11.945 12.414 -12.234 1 90.25 221 GLU A CA 1
ATOM 1694 C C . GLU A 1 221 ? 11.492 13.82 -11.867 1 90.25 221 GLU A C 1
ATOM 1696 O O . GLU A 1 221 ? 12.258 14.602 -11.305 1 90.25 221 GLU A O 1
ATOM 1701 N N . PHE A 1 222 ? 10.211 14.039 -12.078 1 91.44 222 PHE A N 1
ATOM 1702 C CA . PHE A 1 222 ? 9.68 15.352 -11.727 1 91.44 222 PHE A CA 1
ATOM 1703 C C . PHE A 1 222 ? 9.086 15.336 -10.32 1 91.44 222 PHE A C 1
ATOM 1705 O O . PHE A 1 222 ? 8.734 16.391 -9.789 1 91.44 222 PHE A O 1
ATOM 1712 N N . THR A 1 223 ? 9.102 14.219 -9.742 1 93.12 223 THR A N 1
ATOM 1713 C CA . THR A 1 223 ? 8.461 14.117 -8.438 1 93.12 223 THR A CA 1
ATOM 1714 C C . THR A 1 223 ? 9.484 14.281 -7.316 1 93.12 223 THR A C 1
ATOM 1716 O O . THR A 1 223 ? 10.617 13.82 -7.438 1 93.12 223 THR A O 1
ATOM 1719 N N . PRO A 1 224 ? 9.031 14.898 -6.234 1 95.31 224 PRO A N 1
ATOM 1720 C CA . PRO A 1 224 ? 9.969 15.117 -5.129 1 95.31 224 PRO A CA 1
ATOM 1721 C C . PRO A 1 224 ? 10.406 13.812 -4.465 1 95.31 224 PRO A C 1
ATOM 1723 O O . PRO A 1 224 ? 11.5 13.742 -3.896 1 95.31 224 PRO A O 1
ATOM 1726 N N . LEU A 1 225 ? 9.57 12.852 -4.566 1 95.69 225 LEU A N 1
ATOM 1727 C CA . LEU A 1 225 ? 9.922 11.609 -3.891 1 95.69 225 LEU A CA 1
ATOM 1728 C C . LEU A 1 225 ? 11.109 10.938 -4.57 1 95.69 225 LEU A C 1
ATOM 1730 O O . LEU A 1 225 ? 11.977 10.367 -3.896 1 95.69 225 LEU A O 1
ATOM 1734 N N . TYR A 1 226 ? 11.125 11.008 -5.863 1 95.38 226 TYR A N 1
ATOM 1735 C CA . TYR A 1 226 ? 12.258 10.453 -6.59 1 95.38 226 TYR A CA 1
ATOM 1736 C C . TYR A 1 226 ? 13.562 11.07 -6.109 1 95.38 226 TYR A C 1
ATOM 1738 O O . TYR A 1 226 ? 14.531 10.352 -5.82 1 95.38 226 TYR A O 1
ATOM 1746 N N . HIS A 1 227 ? 13.609 12.32 -6.031 1 95.69 227 HIS A N 1
ATOM 1747 C CA . HIS A 1 227 ? 14.812 13.031 -5.594 1 95.69 227 HIS A CA 1
ATOM 1748 C C . HIS A 1 227 ? 15.141 12.703 -4.141 1 95.69 227 HIS A C 1
ATOM 1750 O O . HIS A 1 227 ? 16.312 12.586 -3.775 1 95.69 227 HIS A O 1
ATOM 1756 N N . GLY A 1 228 ? 14.094 12.594 -3.34 1 96.31 228 GLY A N 1
ATOM 1757 C CA . GLY A 1 228 ? 14.312 12.211 -1.957 1 96.31 228 GLY A CA 1
ATOM 1758 C C . GLY A 1 228 ? 14.922 10.828 -1.814 1 96.31 228 GLY A C 1
ATOM 1759 O O . GLY A 1 228 ? 15.859 10.625 -1.037 1 96.31 228 GLY A O 1
ATOM 1760 N N . VAL A 1 229 ? 14.414 9.914 -2.588 1 95.31 229 VAL A N 1
ATOM 1761 C CA . VAL A 1 229 ? 14.891 8.539 -2.545 1 95.31 229 VAL A CA 1
ATOM 1762 C C . VAL A 1 229 ? 16.359 8.484 -2.986 1 95.31 229 VAL A C 1
ATOM 1764 O O . VAL A 1 229 ? 17.172 7.812 -2.357 1 95.31 229 VAL A O 1
ATOM 1767 N N . GLU A 1 230 ? 16.672 9.18 -4.016 1 93.19 230 GLU A N 1
ATOM 1768 C CA . GLU A 1 230 ? 18.047 9.164 -4.539 1 93.19 230 GLU A CA 1
ATOM 1769 C C . GLU A 1 230 ? 19.031 9.727 -3.52 1 93.19 230 GLU A C 1
ATOM 1771 O O . GLU A 1 230 ? 20.125 9.188 -3.34 1 93.19 230 GLU A O 1
ATOM 1776 N N . VAL A 1 231 ? 18.656 10.75 -2.85 1 94.44 231 VAL A N 1
ATOM 1777 C CA . VAL A 1 231 ? 19.531 11.375 -1.873 1 94.44 231 VAL A CA 1
ATOM 1778 C C . VAL A 1 231 ? 19.75 10.43 -0.689 1 94.44 231 VAL A C 1
ATOM 1780 O O . VAL A 1 231 ? 20.875 10.188 -0.275 1 94.44 231 VAL A O 1
ATOM 1783 N N . VAL A 1 232 ? 18.641 9.898 -0.175 1 95.44 232 VAL A N 1
ATOM 1784 C CA . VAL A 1 232 ? 18.719 9.031 0.996 1 95.44 232 VAL A CA 1
ATOM 1785 C C . VAL A 1 232 ? 19.484 7.754 0.646 1 95.44 232 VAL A C 1
ATOM 1787 O O . VAL A 1 232 ? 20.312 7.281 1.431 1 95.44 232 VAL A O 1
ATOM 1790 N N . ARG A 1 233 ? 19.25 7.246 -0.515 1 93 233 ARG A N 1
ATOM 1791 C CA . ARG A 1 233 ? 19.938 6.035 -0.95 1 93 233 ARG A CA 1
ATOM 1792 C C . ARG A 1 233 ? 21.438 6.289 -1.117 1 93 233 ARG A C 1
ATOM 1794 O O . ARG A 1 233 ? 22.25 5.465 -0.71 1 93 233 ARG A O 1
ATOM 1801 N N . ALA A 1 234 ? 21.766 7.359 -1.744 1 91.25 234 ALA A N 1
ATOM 1802 C CA . ALA A 1 234 ? 23.172 7.688 -1.919 1 91.25 234 ALA A CA 1
ATOM 1803 C C . ALA A 1 234 ? 23.891 7.773 -0.574 1 91.25 234 ALA A C 1
ATOM 1805 O O . ALA A 1 234 ? 25 7.266 -0.423 1 91.25 234 ALA A O 1
ATOM 1806 N N . LEU A 1 235 ? 23.25 8.312 0.377 1 92.62 235 LEU A N 1
ATOM 1807 C CA . LEU A 1 235 ? 23.859 8.492 1.686 1 92.62 235 LEU A CA 1
ATOM 1808 C C . LEU A 1 235 ? 23.953 7.172 2.436 1 92.62 235 LEU A C 1
ATOM 1810 O O . LEU A 1 235 ? 24.984 6.844 3.014 1 92.62 235 LEU A O 1
ATOM 1814 N N . THR A 1 236 ? 22.891 6.371 2.393 1 92.62 236 THR A N 1
ATOM 1815 C CA . THR A 1 236 ? 22.859 5.137 3.168 1 92.62 236 THR A CA 1
ATOM 1816 C C . THR A 1 236 ? 23.781 4.086 2.543 1 92.62 236 THR A C 1
ATOM 1818 O O . THR A 1 236 ? 24.188 3.137 3.211 1 92.62 236 THR A O 1
ATOM 1821 N N . THR A 1 237 ? 24.031 4.254 1.252 1 86.81 237 THR A N 1
ATOM 1822 C CA . THR A 1 237 ? 24.922 3.305 0.599 1 86.81 237 THR A CA 1
ATOM 1823 C C . THR A 1 237 ? 26.344 3.873 0.497 1 86.81 237 THR A C 1
ATOM 1825 O O . THR A 1 237 ? 27.25 3.197 0.025 1 86.81 237 THR A O 1
ATOM 1828 N N . GLY A 1 238 ? 26.469 5.105 0.915 1 81.94 238 GLY A N 1
ATOM 1829 C CA . GLY A 1 238 ? 27.797 5.703 0.978 1 81.94 238 GLY A CA 1
ATOM 1830 C C . GLY A 1 238 ? 28.266 6.25 -0.356 1 81.94 238 GLY A C 1
ATOM 1831 O O . GLY A 1 238 ? 29.469 6.289 -0.627 1 81.94 238 GLY A O 1
ATOM 1832 N N . VAL A 1 239 ? 27.344 6.559 -1.227 1 76.94 239 VAL A N 1
ATOM 1833 C CA . VAL A 1 239 ? 27.719 7.07 -2.539 1 76.94 239 VAL A CA 1
ATOM 1834 C C . VAL A 1 239 ? 27.453 8.57 -2.607 1 76.94 239 VAL A C 1
ATOM 1836 O O . VAL A 1 239 ? 26.312 9 -2.754 1 76.94 239 VAL A O 1
ATOM 1839 N N . LEU A 1 240 ? 28.562 9.258 -2.391 1 76.38 240 LEU A N 1
ATOM 1840 C CA . LEU A 1 240 ? 28.422 10.711 -2.441 1 76.38 240 LEU A CA 1
ATOM 1841 C C . LEU A 1 240 ? 28.797 11.242 -3.82 1 76.38 240 LEU A C 1
ATOM 1843 O O . LEU A 1 240 ? 29.938 11.062 -4.277 1 76.38 240 LEU A O 1
ATOM 1847 N N . GLU A 1 241 ? 27.75 11.336 -4.648 1 73.69 241 GLU A N 1
ATOM 1848 C CA . GLU A 1 241 ? 28.031 11.914 -5.961 1 73.69 241 GLU A CA 1
ATOM 1849 C C . GLU A 1 241 ? 27.453 13.32 -6.078 1 73.69 241 GLU A C 1
ATOM 1851 O O . GLU A 1 241 ? 26.688 13.758 -5.211 1 73.69 241 GLU A O 1
ATOM 1856 N N . TRP A 1 242 ? 27.969 14.07 -7.012 1 75.19 242 TRP A N 1
ATOM 1857 C CA . TRP A 1 242 ? 27.531 15.43 -7.305 1 75.19 242 TRP A CA 1
ATOM 1858 C C . TRP A 1 242 ? 26.016 15.469 -7.543 1 75.19 242 TRP A C 1
ATOM 1860 O O . TRP A 1 242 ? 25.375 16.484 -7.297 1 75.19 242 TRP A O 1
ATOM 1870 N N . THR A 1 243 ? 25.484 14.445 -7.871 1 80 243 THR A N 1
ATOM 1871 C CA . THR A 1 243 ? 24.047 14.352 -8.148 1 80 243 THR A CA 1
ATOM 1872 C C . THR A 1 243 ? 23.25 14.578 -6.871 1 80 243 THR A C 1
ATOM 1874 O O . THR A 1 243 ? 22.078 14.977 -6.93 1 80 243 THR A O 1
ATOM 1877 N N . LEU A 1 244 ? 23.969 14.531 -5.816 1 86.12 244 LEU A N 1
ATOM 1878 C CA . LEU A 1 244 ? 23.297 14.75 -4.535 1 86.12 244 LEU A CA 1
ATOM 1879 C C . LEU A 1 244 ? 22.859 16.203 -4.395 1 86.12 244 LEU A C 1
ATOM 1881 O O . LEU A 1 244 ? 21.75 16.484 -3.926 1 86.12 244 LEU A O 1
ATOM 1885 N N . ALA A 1 245 ? 23.734 17.078 -4.836 1 89.62 245 ALA A N 1
ATOM 1886 C CA . ALA A 1 245 ? 23.438 18.5 -4.738 1 89.62 245 ALA A CA 1
ATOM 1887 C C . ALA A 1 245 ? 22.234 18.875 -5.59 1 89.62 245 ALA A C 1
ATOM 1889 O O . ALA A 1 245 ? 21.406 19.703 -5.188 1 89.62 245 ALA A O 1
ATOM 1890 N N . TRP A 1 246 ? 22.172 18.25 -6.699 1 91.69 246 TRP A N 1
ATOM 1891 C CA . TRP A 1 246 ? 21.047 18.516 -7.586 1 91.69 246 TRP A CA 1
ATOM 1892 C C . TRP A 1 246 ? 19.734 18.078 -6.938 1 91.69 246 TRP A C 1
ATOM 1894 O O . TRP A 1 246 ? 18.766 18.828 -6.945 1 91.69 246 TRP A O 1
ATOM 1904 N N . HIS A 1 247 ? 19.719 16.938 -6.371 1 94.19 247 HIS A N 1
ATOM 1905 C CA . HIS A 1 247 ? 18.516 16.422 -5.742 1 94.19 247 HIS A CA 1
ATOM 1906 C C . HIS A 1 247 ? 18.109 17.266 -4.535 1 94.19 247 HIS A C 1
ATOM 1908 O O . HIS A 1 247 ? 16.938 17.547 -4.336 1 94.19 247 HIS A O 1
ATOM 1914 N N . LEU A 1 248 ? 19.094 17.719 -3.799 1 94.62 248 LEU A N 1
ATOM 1915 C CA . LEU A 1 248 ? 18.828 18.531 -2.617 1 94.62 248 LEU A CA 1
ATOM 1916 C C . LEU A 1 248 ? 18.297 19.906 -3.014 1 94.62 248 LEU A C 1
ATOM 1918 O O . LEU A 1 248 ? 17.391 20.438 -2.367 1 94.62 248 LEU A O 1
ATOM 1922 N N . THR A 1 249 ? 18.891 20.438 -4.062 1 95 249 THR A N 1
ATOM 1923 C CA . THR A 1 249 ? 18.453 21.75 -4.543 1 95 249 THR A CA 1
ATOM 1924 C C . THR A 1 249 ? 17.016 21.672 -5.055 1 95 249 THR A C 1
ATOM 1926 O O . THR A 1 249 ? 16.219 22.578 -4.809 1 95 249 THR A O 1
ATOM 1929 N N . TYR A 1 250 ? 16.719 20.625 -5.742 1 96.25 250 TYR A N 1
ATOM 1930 C CA . TYR A 1 250 ? 15.359 20.422 -6.242 1 96.25 250 TYR A CA 1
ATOM 1931 C C . TYR A 1 250 ? 14.359 20.359 -5.09 1 96.25 250 TYR A C 1
ATOM 1933 O O . TYR A 1 250 ? 13.312 21.016 -5.129 1 96.25 250 TYR A O 1
ATOM 1941 N N . LEU A 1 251 ? 14.656 19.594 -4.078 1 96.94 251 LEU A N 1
ATOM 1942 C CA . LEU A 1 251 ? 13.773 19.438 -2.93 1 96.94 251 LEU A CA 1
ATOM 1943 C C . LEU A 1 251 ? 13.594 20.766 -2.195 1 96.94 251 LEU A C 1
ATOM 1945 O O . LEU A 1 251 ? 12.492 21.094 -1.764 1 96.94 251 LEU A O 1
ATOM 1949 N N . ALA A 1 252 ? 14.664 21.5 -2.049 1 95.12 252 ALA A N 1
ATOM 1950 C CA . ALA A 1 252 ? 14.594 22.812 -1.404 1 95.12 252 ALA A CA 1
ATOM 1951 C C . ALA A 1 252 ? 13.727 23.766 -2.211 1 95.12 252 ALA A C 1
ATOM 1953 O O . ALA A 1 252 ? 12.906 24.5 -1.647 1 95.12 252 ALA A O 1
ATOM 1954 N N . ALA A 1 253 ? 13.93 23.734 -3.498 1 96.31 253 ALA A N 1
ATOM 1955 C CA . ALA A 1 253 ? 13.172 24.609 -4.379 1 96.31 253 ALA A CA 1
ATOM 1956 C C . ALA A 1 253 ? 11.672 24.312 -4.293 1 96.31 253 ALA A C 1
ATOM 1958 O O . ALA A 1 253 ? 10.859 25.234 -4.199 1 96.31 253 ALA A O 1
ATOM 1959 N N . ILE A 1 254 ? 11.336 23.078 -4.293 1 95.5 254 ILE A N 1
ATOM 1960 C CA . ILE A 1 254 ? 9.93 22.688 -4.242 1 95.5 254 ILE A CA 1
ATOM 1961 C C . ILE A 1 254 ? 9.336 23.062 -2.887 1 95.5 254 ILE A C 1
ATOM 1963 O O . ILE A 1 254 ? 8.18 23.469 -2.799 1 95.5 254 ILE A O 1
ATOM 1967 N N . THR A 1 255 ? 10.07 22.875 -1.839 1 93.75 255 THR A N 1
ATOM 1968 C CA . THR A 1 255 ? 9.609 23.25 -0.503 1 93.75 255 THR A CA 1
ATOM 1969 C C . THR A 1 255 ? 9.273 24.734 -0.44 1 93.75 255 THR A C 1
ATOM 1971 O O . THR A 1 255 ? 8.188 25.109 0.004 1 93.75 255 THR A O 1
ATOM 1974 N N . VAL A 1 256 ? 10.172 25.578 -0.927 1 93.19 256 VAL A N 1
ATOM 1975 C CA . VAL A 1 256 ? 9.984 27.031 -0.889 1 93.19 256 VAL A CA 1
ATOM 1976 C C . VAL A 1 256 ? 8.805 27.422 -1.769 1 93.19 256 VAL A C 1
ATOM 1978 O O . VAL A 1 256 ? 7.957 28.219 -1.364 1 93.19 256 VAL A O 1
ATOM 1981 N N . LEU A 1 257 ? 8.758 26.859 -2.936 1 94.31 257 LEU A N 1
ATOM 1982 C CA . LEU A 1 257 ? 7.68 27.172 -3.867 1 94.31 257 LEU A CA 1
ATOM 1983 C C . LEU A 1 257 ? 6.324 26.812 -3.26 1 94.31 257 LEU A C 1
ATOM 1985 O O . LEU A 1 257 ? 5.395 27.625 -3.295 1 94.31 257 LEU A O 1
ATOM 1989 N N . CYS A 1 258 ? 6.238 25.625 -2.662 1 93 258 CYS A N 1
ATOM 1990 C CA . CYS A 1 258 ? 4.969 25.172 -2.105 1 93 258 CYS A CA 1
ATOM 1991 C C . CYS A 1 258 ? 4.586 25.984 -0.875 1 93 258 CYS A C 1
ATOM 1993 O O . CYS A 1 258 ? 3.41 26.266 -0.657 1 93 258 CYS A O 1
ATOM 1995 N N . LEU A 1 259 ? 5.547 26.312 -0.071 1 87.62 259 LEU A N 1
ATOM 1996 C CA . LEU A 1 259 ? 5.258 27.156 1.092 1 87.62 259 LEU A CA 1
ATOM 1997 C C . LEU A 1 259 ? 4.742 28.516 0.667 1 87.62 259 LEU A C 1
ATOM 1999 O O . LEU A 1 259 ? 3.832 29.062 1.295 1 87.62 259 LEU A O 1
ATOM 2003 N N . ARG A 1 260 ? 5.336 29.047 -0.389 1 89.25 260 ARG A N 1
ATOM 2004 C CA . ARG A 1 260 ? 4.887 30.344 -0.898 1 89.25 260 ARG A CA 1
ATOM 2005 C C . ARG A 1 260 ? 3.463 30.25 -1.434 1 89.25 260 ARG A C 1
ATOM 2007 O O . ARG A 1 260 ? 2.639 31.125 -1.162 1 89.25 260 ARG A O 1
ATOM 2014 N N . ILE A 1 261 ? 3.191 29.25 -2.109 1 90.75 261 ILE A N 1
ATOM 2015 C CA . ILE A 1 261 ? 1.861 29.062 -2.68 1 90.75 261 ILE A CA 1
ATOM 2016 C C . ILE A 1 261 ? 0.843 28.859 -1.559 1 90.75 261 ILE A C 1
ATOM 2018 O O . ILE A 1 261 ? -0.225 29.469 -1.565 1 90.75 261 ILE A O 1
ATOM 2022 N N . ALA A 1 262 ? 1.185 27.938 -0.663 1 85.06 262 ALA A N 1
ATOM 2023 C CA . ALA A 1 262 ? 0.283 27.672 0.457 1 85.06 262 ALA A CA 1
ATOM 2024 C C . ALA A 1 262 ? 0.023 28.953 1.259 1 85.06 262 ALA A C 1
ATOM 2026 O O . ALA A 1 262 ? -1.111 29.219 1.663 1 85.06 262 ALA A O 1
ATOM 2027 N N . GLY A 1 263 ? 1.015 29.703 1.526 1 80 263 GLY A N 1
ATOM 2028 C CA . GLY A 1 263 ? 0.857 30.969 2.234 1 80 263 GLY A CA 1
ATOM 2029 C C . GLY A 1 263 ? -0.053 31.953 1.517 1 80 263 GLY A C 1
ATOM 2030 O O . GLY A 1 263 ? -0.915 32.562 2.139 1 80 263 GLY A O 1
ATOM 2031 N N . ARG A 1 264 ? 0.102 32.062 0.266 1 84.12 264 ARG A N 1
ATOM 2032 C CA . ARG A 1 264 ? -0.727 32.969 -0.519 1 84.12 264 ARG A CA 1
ATOM 2033 C C . ARG A 1 264 ? -2.178 32.5 -0.547 1 84.12 264 ARG A C 1
ATOM 2035 O O . ARG A 1 264 ? -3.1 33.312 -0.424 1 84.12 264 ARG A O 1
ATOM 2042 N N . ARG A 1 265 ? -2.291 31.312 -0.69 1 83.19 265 ARG A N 1
ATOM 2043 C CA . ARG A 1 265 ? -3.645 30.766 -0.765 1 83.19 265 ARG A CA 1
ATOM 2044 C C . ARG A 1 265 ? -4.348 30.859 0.585 1 83.19 265 ARG A C 1
ATOM 2046 O O . ARG A 1 265 ? -5.551 31.141 0.646 1 83.19 265 ARG A O 1
ATOM 2053 N N . MET A 1 266 ? -3.629 30.547 1.578 1 76.56 266 MET A N 1
ATOM 2054 C CA . MET A 1 266 ? -4.203 30.641 2.916 1 76.56 266 MET A CA 1
ATOM 2055 C C . MET A 1 266 ? -4.609 32.094 3.234 1 76.56 266 MET A C 1
ATOM 2057 O O . MET A 1 266 ? -5.633 32.312 3.883 1 76.56 266 MET A O 1
ATOM 2061 N N . ASN A 1 267 ? -3.805 32.938 2.76 1 73.12 267 ASN A N 1
ATOM 2062 C CA . ASN A 1 267 ? -4.137 34.344 2.926 1 73.12 267 ASN A CA 1
ATOM 2063 C C . ASN A 1 267 ? -5.438 34.719 2.209 1 73.12 267 ASN A C 1
ATOM 2065 O O . ASN A 1 267 ? -6.25 35.469 2.73 1 73.12 267 ASN A O 1
ATOM 2069 N N . ASN A 1 268 ? -5.617 34.125 1.129 1 74.69 268 ASN A N 1
ATOM 2070 C CA . ASN A 1 268 ? -6.824 34.406 0.359 1 74.69 268 ASN A CA 1
ATOM 2071 C C . ASN A 1 268 ? -8.047 33.75 0.979 1 74.69 268 ASN A C 1
ATOM 2073 O O . ASN A 1 268 ? -9.156 34.281 0.91 1 74.69 268 ASN A O 1
ATOM 2077 N N . LEU A 1 269 ? -7.863 32.656 1.527 1 63.78 269 LEU A N 1
ATOM 2078 C CA . LEU A 1 269 ? -8.977 31.906 2.107 1 63.78 269 LEU A CA 1
ATOM 2079 C C . LEU A 1 269 ? -9.383 32.5 3.455 1 63.78 269 LEU A C 1
ATOM 2081 O O . LEU A 1 269 ? -10.562 32.5 3.807 1 63.78 269 LEU A O 1
ATOM 2085 N N . LEU A 1 270 ? -8.422 32.844 4.211 1 57.88 270 LEU A N 1
ATOM 2086 C CA . LEU A 1 270 ? -8.711 33.281 5.57 1 57.88 270 LEU A CA 1
ATOM 2087 C C . LEU A 1 270 ? -9.031 34.781 5.602 1 57.88 270 LEU A C 1
ATOM 2089 O O . LEU A 1 270 ? -9.734 35.25 6.496 1 57.88 270 LEU A O 1
ATOM 2093 N N . CYS A 1 271 ? -8.414 35.594 4.863 1 53.09 271 CYS A N 1
ATOM 2094 C CA . CYS A 1 271 ? -8.664 37.031 4.941 1 53.09 271 CYS A CA 1
ATOM 2095 C C . CYS A 1 271 ? -9.805 37.438 4.016 1 53.09 271 CYS A C 1
ATOM 2097 O O . CYS A 1 271 ? -10.125 38.625 3.9 1 53.09 271 CYS A O 1
ATOM 2099 N N . LYS A 1 272 ? -10.562 36.531 3.326 1 45.75 272 LYS A N 1
ATOM 2100 C CA . LYS A 1 272 ? -11.773 37 2.66 1 45.75 272 LYS A CA 1
ATOM 2101 C C . LYS A 1 272 ? -13.016 36.656 3.477 1 45.75 272 LYS A C 1
ATOM 2103 O O . LYS A 1 272 ? -13.078 35.625 4.129 1 45.75 272 LYS A O 1
ATOM 2108 N N . MET B 1 1 ? -47.938 -39.344 1.385 1 35.03 1 MET B N 1
ATOM 2109 C CA . MET B 1 1 ? -48.344 -38.219 0.574 1 35.03 1 MET B CA 1
ATOM 2110 C C . MET B 1 1 ? -47.812 -36.906 1.169 1 35.03 1 MET B C 1
ATOM 2112 O O . MET B 1 1 ? -48.156 -35.812 0.694 1 35.03 1 MET B O 1
ATOM 2116 N N . VAL B 1 2 ? -47.531 -36.906 2.461 1 48.97 2 VAL B N 1
ATOM 2117 C CA . VAL B 1 2 ? -47.031 -35.75 3.219 1 48.97 2 VAL B CA 1
ATOM 2118 C C . VAL B 1 2 ? -45.688 -35.312 2.678 1 48.97 2 VAL B C 1
ATOM 2120 O O . VAL B 1 2 ? -45.188 -34.219 3.039 1 48.97 2 VAL B O 1
ATOM 2123 N N . SER B 1 3 ? -44.938 -36.219 2.086 1 49.16 3 SER B N 1
ATOM 2124 C CA . SER B 1 3 ? -43.562 -35.906 1.767 1 49.16 3 SER B CA 1
ATOM 2125 C C . SER B 1 3 ? -43.469 -34.938 0.597 1 49.16 3 SER B C 1
ATOM 2127 O O . SER B 1 3 ? -42.406 -34.312 0.379 1 49.16 3 SER B O 1
ATOM 2129 N N . THR B 1 4 ? -44.469 -34.969 -0.337 1 50.84 4 THR B N 1
ATOM 2130 C CA . THR B 1 4 ? -44.344 -34.219 -1.581 1 50.84 4 THR B CA 1
ATOM 2131 C C . THR B 1 4 ? -44.656 -32.75 -1.347 1 50.84 4 THR B C 1
ATOM 2133 O O . THR B 1 4 ? -44.312 -31.906 -2.18 1 50.84 4 THR B O 1
ATOM 2136 N N . LEU B 1 5 ? -45.438 -32.312 -0.313 1 46.25 5 LEU B N 1
ATOM 2137 C CA . LEU B 1 5 ? -45.875 -30.922 -0.123 1 46.25 5 LEU B CA 1
ATOM 2138 C C . LEU B 1 5 ? -44.75 -30.062 0.45 1 46.25 5 LEU B C 1
ATOM 2140 O O . LEU B 1 5 ? -44.906 -28.844 0.553 1 46.25 5 LEU B O 1
ATOM 2144 N N . ALA B 1 6 ? -43.75 -30.672 1.071 1 54.78 6 ALA B N 1
ATOM 2145 C CA . ALA B 1 6 ? -42.656 -29.938 1.728 1 54.78 6 ALA B CA 1
ATOM 2146 C C . ALA B 1 6 ? -41.719 -29.312 0.703 1 54.78 6 ALA B C 1
ATOM 2148 O O . ALA B 1 6 ? -41.156 -28.25 0.939 1 54.78 6 ALA B O 1
ATOM 2149 N N . LEU B 1 7 ? -41.625 -29.844 -0.509 1 52.84 7 LEU B N 1
ATOM 2150 C CA . LEU B 1 7 ? -40.688 -29.375 -1.518 1 52.84 7 LEU B CA 1
ATOM 2151 C C . LEU B 1 7 ? -41.125 -28.031 -2.076 1 52.84 7 LEU B C 1
ATOM 2153 O O . LEU B 1 7 ? -40.281 -27.141 -2.275 1 52.84 7 LEU B O 1
ATOM 2157 N N . PRO B 1 8 ? -42.469 -27.891 -2.324 1 56.16 8 PRO B N 1
ATOM 2158 C CA . PRO B 1 8 ? -42.844 -26.594 -2.873 1 56.16 8 PRO B CA 1
ATOM 2159 C C . PRO B 1 8 ? -42.656 -25.453 -1.876 1 56.16 8 PRO B C 1
ATOM 2161 O O . PRO B 1 8 ? -42.344 -24.328 -2.273 1 56.16 8 PRO B O 1
ATOM 2164 N N . THR B 1 9 ? -42.844 -25.812 -0.632 1 56.62 9 THR B N 1
ATOM 2165 C CA . THR B 1 9 ? -42.688 -24.766 0.373 1 56.62 9 THR B CA 1
ATOM 2166 C C . THR B 1 9 ? -41.219 -24.344 0.505 1 56.62 9 THR B C 1
ATOM 2168 O O . THR B 1 9 ? -40.906 -23.156 0.647 1 56.62 9 THR B O 1
ATOM 2171 N N . VAL B 1 10 ? -40.375 -25.359 0.425 1 57 10 VAL B N 1
ATOM 2172 C CA . VAL B 1 10 ? -38.969 -25.062 0.502 1 57 10 VAL B CA 1
ATOM 2173 C C . VAL B 1 10 ? -38.531 -24.281 -0.729 1 57 10 VAL B C 1
ATOM 2175 O O . VAL B 1 10 ? -37.75 -23.328 -0.623 1 57 10 VAL B O 1
ATOM 2178 N N . ALA B 1 11 ? -38.969 -24.75 -1.87 1 57.09 11 ALA B N 1
ATOM 2179 C CA . ALA B 1 11 ? -38.688 -24.016 -3.098 1 57.09 11 ALA B CA 1
ATOM 2180 C C . ALA B 1 11 ? -39.219 -22.578 -3.025 1 57.09 11 ALA B C 1
ATOM 2182 O O . ALA B 1 11 ? -38.531 -21.641 -3.428 1 57.09 11 ALA B O 1
ATOM 2183 N N . LYS B 1 12 ? -40.5 -22.516 -2.654 1 59.22 12 LYS B N 1
ATOM 2184 C CA . LYS B 1 12 ? -41.094 -21.172 -2.531 1 59.22 12 LYS B CA 1
ATOM 2185 C C . LYS B 1 12 ? -40.344 -20.328 -1.516 1 59.22 12 LYS B C 1
ATOM 2187 O O . LYS B 1 12 ? -40.156 -19.125 -1.72 1 59.22 12 LYS B O 1
ATOM 2192 N N . ARG B 1 13 ? -39.875 -21 -0.45 1 58.16 13 ARG B N 1
ATOM 2193 C CA . ARG B 1 13 ? -39.094 -20.312 0.554 1 58.16 13 ARG B CA 1
ATOM 2194 C C . ARG B 1 13 ? -37.719 -19.891 -0.013 1 58.16 13 ARG B C 1
ATOM 2196 O O . ARG B 1 13 ? -37.25 -18.781 0.26 1 58.16 13 ARG B O 1
ATOM 2203 N N . MET B 1 14 ? -37.188 -20.766 -0.785 1 61.81 14 MET B N 1
ATOM 2204 C CA . MET B 1 14 ? -35.906 -20.469 -1.422 1 61.81 14 MET B CA 1
ATOM 2205 C C . MET B 1 14 ? -36.062 -19.344 -2.441 1 61.81 14 MET B C 1
ATOM 2207 O O . MET B 1 14 ? -35.188 -18.484 -2.557 1 61.81 14 MET B O 1
ATOM 2211 N N . GLU B 1 15 ? -37.125 -19.484 -3.201 1 59.88 15 GLU B N 1
ATOM 2212 C CA . GLU B 1 15 ? -37.406 -18.438 -4.172 1 59.88 15 GLU B CA 1
ATOM 2213 C C . GLU B 1 15 ? -37.594 -17.078 -3.482 1 59.88 15 GLU B C 1
ATOM 2215 O O . GLU B 1 15 ? -37.156 -16.047 -3.979 1 59.88 15 GLU B O 1
ATOM 2220 N N . ARG B 1 16 ? -38.406 -17.141 -2.479 1 60.72 16 ARG B N 1
ATOM 2221 C CA . ARG B 1 16 ? -38.625 -15.906 -1.742 1 60.72 16 ARG B CA 1
ATOM 2222 C C . ARG B 1 16 ? -37.312 -15.375 -1.153 1 60.72 16 ARG B C 1
ATOM 2224 O O . ARG B 1 16 ? -37.062 -14.172 -1.174 1 60.72 16 ARG B O 1
ATOM 2231 N N . ARG B 1 17 ? -36.594 -16.344 -0.672 1 61.41 17 ARG B N 1
ATOM 2232 C CA . ARG B 1 17 ? -35.281 -15.969 -0.106 1 61.41 17 ARG B CA 1
ATOM 2233 C C . ARG B 1 17 ? -34.375 -15.367 -1.17 1 61.41 17 ARG B C 1
ATOM 2235 O O . ARG B 1 17 ? -33.688 -14.391 -0.909 1 61.41 17 ARG B O 1
ATOM 2242 N N . TRP B 1 18 ? -34.469 -15.992 -2.285 1 61.16 18 TRP B N 1
ATOM 2243 C CA . TRP B 1 18 ? -33.688 -15.484 -3.404 1 61.16 18 TRP B CA 1
ATOM 2244 C C . TRP B 1 18 ? -34.188 -14.109 -3.836 1 61.16 18 TRP B C 1
ATOM 2246 O O . TRP B 1 18 ? -33.375 -13.211 -4.098 1 61.16 18 TRP B O 1
ATOM 2256 N N . ALA B 1 19 ? -35.5 -14.016 -3.934 1 58.97 19 ALA B N 1
ATOM 2257 C CA . ALA B 1 19 ? -36.062 -12.734 -4.324 1 58.97 19 ALA B CA 1
ATOM 2258 C C . ALA B 1 19 ? -35.688 -11.633 -3.342 1 58.97 19 ALA B C 1
ATOM 2260 O O . ALA B 1 19 ? -35.406 -10.508 -3.748 1 58.97 19 ALA B O 1
ATOM 2261 N N . ASN B 1 20 ? -35.719 -11.969 -2.152 1 59.12 20 ASN B N 1
ATOM 2262 C CA . ASN B 1 20 ? -35.344 -11 -1.129 1 59.12 20 ASN B CA 1
ATOM 2263 C C . ASN B 1 20 ? -33.875 -10.633 -1.22 1 59.12 20 ASN B C 1
ATOM 2265 O O . ASN B 1 20 ? -33.5 -9.461 -1.074 1 59.12 20 ASN B O 1
ATOM 2269 N N . THR B 1 21 ? -33.156 -11.617 -1.504 1 60.09 21 THR B N 1
ATOM 2270 C CA . THR B 1 21 ? -31.734 -11.406 -1.646 1 60.09 21 THR B CA 1
ATOM 2271 C C . THR B 1 21 ? -31.438 -10.492 -2.832 1 60.09 21 THR B C 1
ATOM 2273 O O . THR B 1 21 ? -30.625 -9.578 -2.727 1 60.09 21 THR B O 1
ATOM 2276 N N . VAL B 1 22 ? -32.125 -10.75 -3.895 1 59.41 22 VAL B N 1
ATOM 2277 C CA . VAL B 1 22 ? -31.922 -9.953 -5.105 1 59.41 22 VAL B CA 1
ATOM 2278 C C . VAL B 1 22 ? -32.406 -8.523 -4.863 1 59.41 22 VAL B C 1
ATOM 2280 O O . VAL B 1 22 ? -31.797 -7.57 -5.363 1 59.41 22 VAL B O 1
ATOM 2283 N N . ALA B 1 23 ? -33.438 -8.375 -4.125 1 56.72 23 ALA B N 1
ATOM 2284 C CA . ALA B 1 23 ? -33.938 -7.047 -3.818 1 56.72 23 ALA B CA 1
ATOM 2285 C C . ALA B 1 23 ? -32.938 -6.219 -3.043 1 56.72 23 ALA B C 1
ATOM 2287 O O . ALA B 1 23 ? -32.781 -5.023 -3.297 1 56.72 23 ALA B O 1
ATOM 2288 N N . VAL B 1 24 ? -32.375 -6.883 -2.172 1 59.84 24 VAL B N 1
ATOM 2289 C CA . VAL B 1 24 ? -31.344 -6.199 -1.382 1 59.84 24 VAL B CA 1
ATOM 2290 C C . VAL B 1 24 ? -30.172 -5.816 -2.277 1 59.84 24 VAL B C 1
ATOM 2292 O O . VAL B 1 24 ? -29.656 -4.703 -2.184 1 59.84 24 VAL B O 1
ATOM 2295 N N . THR B 1 25 ? -29.828 -6.668 -3.113 1 59.47 25 THR B N 1
ATOM 2296 C CA . THR B 1 25 ? -28.75 -6.406 -4.055 1 59.47 25 THR B CA 1
ATOM 2297 C C . THR B 1 25 ? -29.062 -5.199 -4.93 1 59.47 25 THR B C 1
ATOM 2299 O O . THR B 1 25 ? -28.188 -4.371 -5.199 1 59.47 25 THR B O 1
ATOM 2302 N N . ASN B 1 26 ? -30.234 -5.117 -5.352 1 53.88 26 ASN B N 1
ATOM 2303 C CA . ASN B 1 26 ? -30.641 -4.031 -6.23 1 53.88 26 ASN B CA 1
ATOM 2304 C C . ASN B 1 26 ? -30.641 -2.688 -5.508 1 53.88 26 ASN B C 1
ATOM 2306 O O . ASN B 1 26 ? -30.312 -1.658 -6.105 1 53.88 26 ASN B O 1
ATOM 2310 N N . ARG B 1 27 ? -31 -2.707 -4.328 1 54.03 27 ARG B N 1
ATOM 2311 C CA . ARG B 1 27 ? -30.969 -1.476 -3.547 1 54.03 27 ARG B CA 1
ATOM 2312 C C . ARG B 1 27 ? -29.547 -0.975 -3.367 1 54.03 27 ARG B C 1
ATOM 2314 O O . ARG B 1 27 ? -29.297 0.233 -3.348 1 54.03 27 ARG B O 1
ATOM 2321 N N . ASN B 1 28 ? -28.734 -1.916 -3.256 1 56 28 ASN B N 1
ATOM 2322 C CA . ASN B 1 28 ? -27.328 -1.557 -3.141 1 56 28 ASN B CA 1
ATOM 2323 C C . ASN B 1 28 ? -26.812 -0.896 -4.418 1 56 28 ASN B C 1
ATOM 2325 O O . ASN B 1 28 ? -25.922 -0.034 -4.363 1 56 28 ASN B O 1
ATOM 2329 N N . ALA B 1 29 ? -27.406 -1.296 -5.469 1 55.62 29 ALA B N 1
ATOM 2330 C CA . ALA B 1 29 ? -27 -0.69 -6.734 1 55.62 29 ALA B CA 1
ATOM 2331 C C . ALA B 1 29 ? -27.297 0.805 -6.75 1 55.62 29 ALA B C 1
ATOM 2333 O O . ALA B 1 29 ? -26.578 1.587 -7.375 1 55.62 29 ALA B O 1
ATOM 2334 N N . THR B 1 30 ? -28.188 1.263 -5.973 1 49.72 30 THR B N 1
ATOM 2335 C C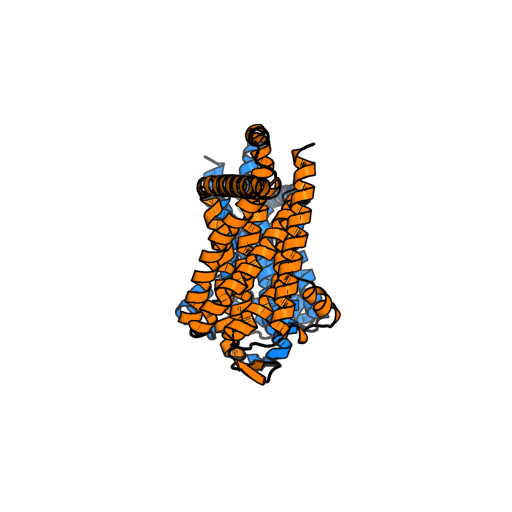A . THR B 1 30 ? -28.531 2.682 -5.898 1 49.72 30 THR B CA 1
ATOM 2336 C C . THR B 1 30 ? -27.531 3.422 -5.008 1 49.72 30 THR B C 1
ATOM 2338 O O . THR B 1 30 ? -27.219 4.59 -5.25 1 49.72 30 THR B O 1
ATOM 2341 N N . ALA B 1 31 ? -27.125 2.834 -4.016 1 51.94 31 ALA B N 1
ATOM 2342 C CA . ALA B 1 31 ? -26.109 3.43 -3.148 1 51.94 31 ALA B CA 1
ATOM 2343 C C . ALA B 1 31 ? -24.766 3.539 -3.871 1 51.94 31 ALA B C 1
ATOM 2345 O O . ALA B 1 31 ? -23.969 4.43 -3.576 1 51.94 31 ALA B O 1
ATOM 2346 N N . ALA B 1 32 ? -24.609 2.629 -4.785 1 54.31 32 ALA B N 1
ATOM 2347 C CA . ALA B 1 32 ? -23.453 2.713 -5.66 1 54.31 32 ALA B CA 1
ATOM 2348 C C . ALA B 1 32 ? -23.422 4.035 -6.422 1 54.31 32 ALA B C 1
ATOM 2350 O O . ALA B 1 32 ? -22.469 4.316 -7.156 1 54.31 32 ALA B O 1
ATOM 2351 N N . ARG B 1 33 ? -24.297 4.84 -6.051 1 52.06 33 ARG B N 1
ATOM 2352 C CA . ARG B 1 33 ? -24.406 6.113 -6.754 1 52.06 33 ARG B CA 1
ATOM 2353 C C . ARG B 1 33 ? -23.484 7.16 -6.141 1 52.06 33 ARG B C 1
ATOM 2355 O O . ARG B 1 33 ? -23.234 8.203 -6.746 1 52.06 33 ARG B O 1
ATOM 2362 N N . HIS B 1 34 ? -22.969 6.801 -4.996 1 56.22 34 HIS B N 1
ATOM 2363 C CA . HIS B 1 34 ? -22.109 7.848 -4.445 1 56.22 34 HIS B CA 1
ATOM 2364 C C . HIS B 1 34 ? -20.688 7.762 -5.016 1 56.22 34 HIS B C 1
ATOM 2366 O O . HIS B 1 34 ? -20.141 6.668 -5.137 1 56.22 34 HIS B O 1
ATOM 2372 N N . SER B 1 35 ? -20.234 8.828 -5.621 1 58.5 35 SER B N 1
ATOM 2373 C CA . SER B 1 35 ? -18.938 8.977 -6.262 1 58.5 35 SER B CA 1
ATOM 2374 C C . SER B 1 35 ? -17.828 8.406 -5.387 1 58.5 35 SER B C 1
ATOM 2376 O O . SER B 1 35 ? -16.891 7.785 -5.887 1 58.5 35 SER B O 1
ATOM 2378 N N . ALA B 1 36 ? -18.062 8.508 -4.102 1 58.81 36 ALA B N 1
ATOM 2379 C CA . ALA B 1 36 ? -17.047 8.047 -3.152 1 58.81 36 ALA B CA 1
ATOM 2380 C C . ALA B 1 36 ? -16.891 6.527 -3.223 1 58.81 36 ALA B C 1
ATOM 2382 O O . ALA B 1 36 ? -15.781 6.012 -3.088 1 58.81 36 ALA B O 1
ATOM 2383 N N . TYR B 1 37 ? -18.016 5.98 -3.594 1 62.81 37 TYR B N 1
ATOM 2384 C CA . TYR B 1 37 ? -18.047 4.523 -3.695 1 62.81 37 TYR B CA 1
ATOM 2385 C C . TYR B 1 37 ? -17.156 4.039 -4.84 1 62.81 37 TYR B C 1
ATOM 2387 O O . TYR B 1 37 ? -16.328 3.152 -4.656 1 62.81 37 TYR B O 1
ATOM 2395 N N . TRP B 1 38 ? -17.266 4.727 -5.891 1 65.12 38 TRP B N 1
ATOM 2396 C CA . TRP B 1 38 ? -16.562 4.277 -7.09 1 65.12 38 TRP B CA 1
ATOM 2397 C C . TRP B 1 38 ? -15.062 4.496 -6.953 1 65.12 38 TRP B C 1
ATOM 2399 O O . TRP B 1 38 ? -14.258 3.697 -7.449 1 65.12 38 TRP B O 1
ATOM 2409 N N . TRP B 1 39 ? -14.789 5.406 -6.184 1 63.75 39 TRP B N 1
ATOM 2410 C CA . TRP B 1 39 ? -13.367 5.742 -6.059 1 63.75 39 TRP B CA 1
ATOM 2411 C C . TRP B 1 39 ? -12.648 4.738 -5.168 1 63.75 39 TRP B C 1
ATOM 2413 O O . TRP B 1 39 ? -11.539 4.305 -5.48 1 63.75 39 TRP B O 1
ATOM 2423 N N . VAL B 1 40 ? -13.352 4.422 -4.105 1 62.75 40 VAL B N 1
ATOM 2424 C CA . VAL B 1 40 ? -12.766 3.438 -3.203 1 62.75 40 VAL B CA 1
ATOM 2425 C C . VAL B 1 40 ? -12.586 2.107 -3.934 1 62.75 40 VAL B C 1
ATOM 2427 O O . VAL B 1 40 ? -11.562 1.439 -3.781 1 62.75 40 VAL B O 1
ATOM 2430 N N . LEU B 1 41 ? -13.555 1.986 -4.789 1 65.94 41 LEU B N 1
ATOM 2431 C CA . LEU B 1 41 ? -13.539 0.737 -5.543 1 65.94 41 LEU B CA 1
ATOM 2432 C C . LEU B 1 41 ? -12.414 0.741 -6.574 1 65.94 41 LEU B C 1
ATOM 2434 O O . LEU B 1 41 ? -11.688 -0.247 -6.711 1 65.94 41 LEU B O 1
ATOM 2438 N N . LEU B 1 42 ? -12.25 1.809 -7.156 1 74 42 LEU B N 1
ATOM 2439 C CA . LEU B 1 42 ? -11.227 1.916 -8.188 1 74 42 LEU B CA 1
ATOM 2440 C C . LEU B 1 42 ? -9.836 1.835 -7.582 1 74 42 LEU B C 1
ATOM 2442 O O . LEU B 1 42 ? -8.93 1.234 -8.172 1 74 42 LEU B O 1
ATOM 2446 N N . SER B 1 43 ? -9.844 2.33 -6.328 1 73.88 43 SER B N 1
ATOM 2447 C CA . SER B 1 43 ? -8.539 2.318 -5.672 1 73.88 43 SER B CA 1
ATOM 2448 C C . SER B 1 43 ? -8.109 0.896 -5.328 1 73.88 43 SER B C 1
ATOM 2450 O O . SER B 1 43 ? -6.934 0.548 -5.465 1 73.88 43 SER B O 1
ATOM 2452 N N . GLY B 1 44 ? -9.109 0.063 -4.926 1 76.75 44 GLY B N 1
ATOM 2453 C CA . GLY B 1 44 ? -8.812 -1.318 -4.586 1 76.75 44 GLY B CA 1
ATOM 2454 C C . GLY B 1 44 ? -8.352 -2.139 -5.777 1 76.75 44 GLY B C 1
ATOM 2455 O O . GLY B 1 44 ? -7.613 -3.111 -5.621 1 76.75 44 GLY B O 1
ATOM 2456 N N . PHE B 1 45 ? -8.758 -1.688 -6.957 1 82.62 45 PHE B N 1
ATOM 2457 C CA . PHE B 1 45 ? -8.383 -2.361 -8.195 1 82.62 45 PHE B CA 1
ATOM 2458 C C . PHE B 1 45 ? -7.035 -1.853 -8.695 1 82.62 45 PHE B C 1
ATOM 2460 O O . PHE B 1 45 ? -6.188 -2.641 -9.117 1 82.62 45 PHE B O 1
ATOM 2467 N N . PHE B 1 46 ? -6.805 -0.628 -8.562 1 86.06 46 PHE B N 1
ATOM 2468 C CA . PHE B 1 46 ? -5.648 -0.003 -9.203 1 86.06 46 PHE B CA 1
ATOM 2469 C C . PHE B 1 46 ? -4.379 -0.271 -8.406 1 86.06 46 PHE B C 1
ATOM 2471 O O . PHE B 1 46 ? -3.291 -0.37 -8.977 1 86.06 46 PHE B O 1
ATOM 2478 N N . GLU B 1 47 ? -4.586 -0.442 -7.16 1 87.38 47 GLU B N 1
ATOM 2479 C CA . GLU B 1 47 ? -3.402 -0.606 -6.324 1 87.38 47 GLU B CA 1
ATOM 2480 C C . GLU B 1 47 ? -2.631 -1.868 -6.703 1 87.38 47 GLU B C 1
ATOM 2482 O O . GLU B 1 47 ? -1.447 -1.802 -7.039 1 87.38 47 GLU B O 1
ATOM 2487 N N . PRO B 1 48 ? -3.293 -2.982 -6.777 1 90.19 48 PRO B N 1
ATOM 2488 C CA . PRO B 1 48 ? -2.566 -4.18 -7.207 1 90.19 48 PRO B CA 1
ATOM 2489 C C . PRO B 1 48 ? -2.068 -4.082 -8.648 1 90.19 48 PRO B C 1
ATOM 2491 O O . PRO B 1 48 ? -1.007 -4.617 -8.977 1 90.19 48 PRO B O 1
ATOM 2494 N N . LEU B 1 49 ? -2.828 -3.416 -9.43 1 90.75 49 LEU B N 1
ATOM 2495 C CA . LEU B 1 49 ? -2.408 -3.244 -10.82 1 90.75 49 LEU B CA 1
ATOM 2496 C C . LEU B 1 49 ? -1.143 -2.396 -10.898 1 90.75 49 LEU B C 1
ATOM 2498 O O . LEU B 1 49 ? -0.236 -2.703 -11.68 1 90.75 49 LEU B O 1
ATOM 2502 N N . LEU B 1 50 ? -1.07 -1.393 -10.094 1 90.31 50 LEU B N 1
ATOM 2503 C CA . LEU B 1 50 ? 0.12 -0.551 -10.062 1 90.31 50 LEU B CA 1
ATOM 2504 C C . LEU B 1 50 ? 1.319 -1.327 -9.523 1 90.31 50 LEU B C 1
ATOM 2506 O O . LEU B 1 50 ? 2.443 -1.147 -10 1 90.31 50 LEU B O 1
ATOM 2510 N N . TYR B 1 51 ? 1.049 -2.176 -8.586 1 91.5 51 TYR B N 1
ATOM 2511 C CA . TYR B 1 51 ? 2.102 -3.059 -8.102 1 91.5 51 TYR B CA 1
ATOM 2512 C C . TYR B 1 51 ? 2.656 -3.922 -9.227 1 91.5 51 TYR B C 1
ATOM 2514 O O . TYR B 1 51 ? 3.873 -4.012 -9.406 1 91.5 51 TYR B O 1
ATOM 2522 N N . LEU B 1 52 ? 1.735 -4.527 -9.953 1 91 52 LEU B N 1
ATOM 2523 C CA . LEU B 1 52 ? 2.143 -5.422 -11.023 1 91 52 LEU B CA 1
ATOM 2524 C C . LEU B 1 52 ? 2.967 -4.676 -12.07 1 91 52 LEU B C 1
ATOM 2526 O O . LEU B 1 52 ? 4.008 -5.168 -12.516 1 91 52 LEU B O 1
ATOM 2530 N N . LEU B 1 53 ? 2.57 -3.506 -12.375 1 88 53 LEU B N 1
ATOM 2531 C CA . LEU B 1 53 ? 3.266 -2.723 -13.391 1 88 53 LEU B CA 1
ATOM 2532 C C . LEU B 1 53 ? 4.621 -2.246 -12.875 1 88 53 LEU B C 1
ATOM 2534 O O . LEU B 1 53 ? 5.609 -2.256 -13.609 1 88 53 LEU B O 1
ATOM 2538 N N . SER B 1 54 ? 4.645 -1.855 -11.625 1 86.88 54 SER B N 1
ATOM 2539 C CA . SER B 1 54 ? 5.883 -1.34 -11.055 1 86.88 54 SER B CA 1
ATOM 2540 C C . SER B 1 54 ? 6.883 -2.463 -10.797 1 86.88 54 SER B C 1
ATOM 2542 O O . SER B 1 54 ? 8.023 -2.398 -11.258 1 86.88 54 SER B O 1
ATOM 2544 N N . ILE B 1 55 ? 6.445 -3.455 -10.094 1 83.62 55 ILE B N 1
ATOM 2545 C CA . ILE B 1 55 ? 7.332 -4.535 -9.664 1 83.62 55 ILE B CA 1
ATOM 2546 C C . ILE B 1 55 ? 7.555 -5.504 -10.828 1 83.62 55 ILE B C 1
ATOM 2548 O O . ILE B 1 55 ? 8.664 -6 -11.023 1 83.62 55 ILE B O 1
ATOM 2552 N N . GLY B 1 56 ? 6.535 -5.844 -11.555 1 78.25 56 GLY B N 1
ATOM 2553 C CA . GLY B 1 56 ? 6.668 -6.742 -12.695 1 78.25 56 GLY B CA 1
ATOM 2554 C C . GLY B 1 56 ? 7.625 -6.23 -13.75 1 78.25 56 GLY B C 1
ATOM 2555 O O . GLY B 1 56 ? 8.445 -6.988 -14.273 1 78.25 56 GLY B O 1
ATOM 2556 N N . ILE B 1 57 ? 7.59 -4.961 -13.93 1 76.88 57 ILE B N 1
ATOM 2557 C CA . ILE B 1 57 ? 8.453 -4.383 -14.945 1 76.88 57 ILE B CA 1
ATOM 2558 C C . ILE B 1 57 ? 9.812 -4.031 -14.336 1 76.88 57 ILE B C 1
ATOM 2560 O O . ILE B 1 57 ? 10.852 -4.398 -14.883 1 76.88 57 ILE B O 1
ATOM 2564 N N . GLY B 1 58 ? 9.789 -3.396 -13.234 1 78.38 58 GLY B N 1
ATOM 2565 C CA . GLY B 1 58 ? 11.016 -2.914 -12.625 1 78.38 58 GLY B CA 1
ATOM 2566 C C . GLY B 1 58 ? 11.883 -4.027 -12.062 1 78.38 58 GLY B C 1
ATOM 2567 O O . GLY B 1 58 ? 13.023 -4.211 -12.492 1 78.38 58 GLY B O 1
ATOM 2568 N N . VAL B 1 59 ? 11.289 -4.789 -11.188 1 77.81 59 VAL B N 1
ATOM 2569 C CA . VAL B 1 59 ? 12.047 -5.832 -10.5 1 77.81 59 VAL B CA 1
ATOM 2570 C C . VAL B 1 59 ? 12.258 -7.02 -11.438 1 77.81 59 VAL B C 1
ATOM 2572 O O . VAL B 1 59 ? 13.258 -7.734 -11.328 1 77.81 59 VAL B O 1
ATOM 2575 N N . GLY B 1 60 ? 11.258 -7.211 -12.289 1 77.19 60 GLY B N 1
ATOM 2576 C CA . GLY B 1 60 ? 11.422 -8.273 -13.266 1 77.19 60 GLY B CA 1
ATOM 2577 C C . GLY B 1 60 ? 12.688 -8.148 -14.086 1 77.19 60 GLY B C 1
ATOM 2578 O O . GLY B 1 60 ? 13.359 -9.141 -14.359 1 77.19 60 GLY B O 1
ATOM 2579 N N . ARG B 1 61 ? 13.102 -6.984 -14.398 1 75.38 61 ARG B N 1
ATOM 2580 C CA . ARG B 1 61 ? 14.312 -6.758 -15.188 1 75.38 61 ARG B CA 1
ATOM 2581 C C . ARG B 1 61 ? 15.562 -6.969 -14.344 1 75.38 61 ARG B C 1
ATOM 2583 O O . ARG B 1 61 ? 16.609 -7.352 -14.867 1 75.38 61 ARG B O 1
ATOM 2590 N N . LEU B 1 62 ? 15.383 -6.797 -13.047 1 71.88 62 LEU B N 1
ATOM 2591 C CA . LEU B 1 62 ? 16.5 -6.988 -12.133 1 71.88 62 LEU B CA 1
ATOM 2592 C C . LEU B 1 62 ? 16.734 -8.469 -11.867 1 71.88 62 LEU B C 1
ATOM 2594 O O . LEU B 1 62 ? 17.891 -8.914 -11.789 1 71.88 62 LEU B O 1
ATOM 2598 N N . VAL B 1 63 ? 15.641 -9.141 -11.625 1 68.94 63 VAL B N 1
ATOM 2599 C CA . VAL B 1 63 ? 15.711 -10.539 -11.234 1 68.94 63 VAL B CA 1
ATOM 2600 C C . VAL B 1 63 ? 15.906 -11.422 -12.469 1 68.94 63 VAL B C 1
ATOM 2602 O O . VAL B 1 63 ? 16.641 -12.414 -12.422 1 68.94 63 VAL B O 1
ATOM 2605 N N . GLY B 1 64 ? 15.453 -11.016 -13.492 1 69.25 64 GLY B N 1
ATOM 2606 C CA . GLY B 1 64 ? 15.398 -11.906 -14.641 1 69.25 64 GLY B CA 1
ATOM 2607 C C . GLY B 1 64 ? 14.477 -13.094 -14.43 1 69.25 64 GLY B C 1
ATOM 2608 O O . GLY B 1 64 ? 13.477 -12.992 -13.727 1 69.25 64 GLY B O 1
ATOM 2609 N N . ASP B 1 65 ? 14.672 -14.188 -15.117 1 68.81 65 ASP B N 1
ATOM 2610 C CA . ASP B 1 65 ? 13.891 -15.406 -14.953 1 68.81 65 ASP B CA 1
ATOM 2611 C C . ASP B 1 65 ? 14.383 -16.219 -13.758 1 68.81 65 ASP B C 1
ATOM 2613 O O . ASP B 1 65 ? 15.578 -16.234 -13.461 1 68.81 65 ASP B O 1
ATOM 2617 N N . PHE B 1 66 ? 13.414 -16.562 -12.922 1 69 66 PHE B N 1
ATOM 2618 C CA . PHE B 1 66 ? 13.867 -17.375 -11.805 1 69 66 PHE B CA 1
ATOM 2619 C C . PHE B 1 66 ? 13.078 -18.672 -11.719 1 69 66 PHE B C 1
ATOM 2621 O O . PHE B 1 66 ? 12.008 -18.797 -12.32 1 69 66 PHE B O 1
ATOM 2628 N N . ARG B 1 67 ? 13.781 -19.688 -11.125 1 65.81 67 ARG B N 1
ATOM 2629 C CA . ARG B 1 67 ? 13.242 -21.047 -11.016 1 65.81 67 ARG B CA 1
ATOM 2630 C C . ARG B 1 67 ? 12.398 -21.203 -9.75 1 65.81 67 ARG B C 1
ATOM 2632 O O . ARG B 1 67 ? 12.836 -20.844 -8.656 1 65.81 67 ARG B O 1
ATOM 2639 N N . LEU B 1 68 ? 11.117 -21.547 -9.93 1 66 68 LEU B N 1
ATOM 2640 C CA . LEU B 1 68 ? 10.219 -21.828 -8.82 1 66 68 LEU B CA 1
ATOM 2641 C C . LEU B 1 68 ? 10.648 -23.094 -8.086 1 66 68 LEU B C 1
ATOM 2643 O O . LEU B 1 68 ? 11.586 -23.766 -8.5 1 66 68 LEU B O 1
ATOM 2647 N N . ALA B 1 69 ? 10.055 -23.266 -6.934 1 61.16 69 ALA B N 1
ATOM 2648 C CA . ALA B 1 69 ? 10.383 -24.422 -6.125 1 61.16 69 ALA B CA 1
ATOM 2649 C C . ALA B 1 69 ? 10.172 -25.719 -6.918 1 61.16 69 ALA B C 1
ATOM 2651 O O . ALA B 1 69 ? 10.875 -26.703 -6.695 1 61.16 69 ALA B O 1
ATOM 2652 N N . ASP B 1 70 ? 9.297 -25.641 -7.84 1 62.53 70 ASP B N 1
ATOM 2653 C CA . ASP B 1 70 ? 8.984 -26.844 -8.602 1 62.53 70 ASP B CA 1
ATOM 2654 C C . ASP B 1 70 ? 9.875 -26.969 -9.836 1 62.53 70 ASP B C 1
ATOM 2656 O O . ASP B 1 70 ? 9.75 -27.922 -10.609 1 62.53 70 ASP B O 1
ATOM 2660 N N . GLY B 1 71 ? 10.742 -26 -10.039 1 67.06 71 GLY B N 1
ATOM 2661 C CA . GLY B 1 71 ? 11.719 -26.094 -11.109 1 67.06 71 GLY B CA 1
ATOM 2662 C C . GLY B 1 71 ? 11.352 -25.297 -12.336 1 67.06 71 GLY B C 1
ATOM 2663 O O . GLY B 1 71 ? 12.172 -25.109 -13.234 1 67.06 71 GLY B O 1
ATOM 2664 N N . ARG B 1 72 ? 10.312 -24.75 -12.406 1 71.69 72 ARG B N 1
ATOM 2665 C CA . ARG B 1 72 ? 9.875 -24.016 -13.586 1 71.69 72 ARG B CA 1
ATOM 2666 C C . ARG B 1 72 ? 10.453 -22.594 -13.594 1 71.69 72 ARG B C 1
ATOM 2668 O O . ARG B 1 72 ? 10.617 -21.984 -12.539 1 71.69 72 ARG B O 1
ATOM 2675 N N . ILE B 1 73 ? 10.656 -22.203 -14.859 1 78.44 73 ILE B N 1
ATOM 2676 C CA . ILE B 1 73 ? 11.195 -20.859 -15.047 1 78.44 73 ILE B CA 1
ATOM 2677 C C . ILE B 1 73 ? 10.062 -19.906 -15.422 1 78.44 73 ILE B C 1
ATOM 2679 O O . ILE B 1 73 ? 9.336 -20.156 -16.391 1 78.44 73 ILE B O 1
ATOM 2683 N N . VAL B 1 74 ? 9.797 -19.078 -14.578 1 80.69 74 VAL B N 1
ATOM 2684 C CA . VAL B 1 74 ? 8.773 -18.062 -14.852 1 80.69 74 VAL B CA 1
ATOM 2685 C C . VAL B 1 74 ? 9.352 -16.672 -14.664 1 80.69 74 VAL B C 1
ATOM 2687 O O . VAL B 1 74 ? 10.352 -16.5 -13.953 1 80.69 74 VAL B O 1
ATOM 2690 N N . THR B 1 75 ? 8.727 -15.797 -15.391 1 86.06 75 THR B N 1
ATOM 2691 C CA . THR B 1 75 ? 9.117 -14.414 -15.156 1 86.06 75 THR B CA 1
ATOM 2692 C C . THR 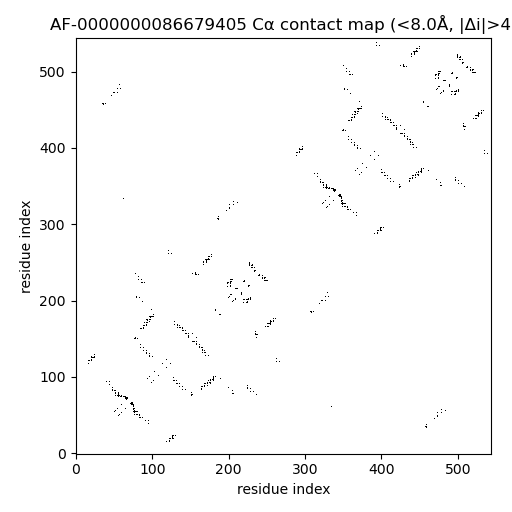B 1 75 ? 8.617 -13.93 -13.797 1 86.06 75 THR B C 1
ATOM 2694 O O . THR B 1 75 ? 7.637 -14.461 -13.266 1 86.06 75 THR B O 1
ATOM 2697 N N . TYR B 1 76 ? 9.258 -13.039 -13.242 1 85.81 76 TYR B N 1
ATOM 2698 C CA . TYR B 1 76 ? 8.852 -12.5 -11.945 1 85.81 76 TYR B CA 1
ATOM 2699 C C . TYR B 1 76 ? 7.453 -11.906 -12.016 1 85.81 76 TYR B C 1
ATOM 2701 O O . TYR B 1 76 ? 6.668 -12.055 -11.078 1 85.81 76 TYR B O 1
ATOM 2709 N N . ALA B 1 77 ? 7.145 -11.312 -13.148 1 88.81 77 ALA B N 1
ATOM 2710 C CA . ALA B 1 77 ? 5.809 -10.75 -13.336 1 88.81 77 ALA B CA 1
ATOM 2711 C C . ALA B 1 77 ? 4.742 -11.844 -13.305 1 88.81 77 ALA B C 1
ATOM 2713 O O . ALA B 1 77 ? 3.68 -11.664 -12.711 1 88.81 77 ALA B O 1
ATOM 2714 N N . ALA B 1 78 ? 5.039 -12.945 -13.867 1 89.62 78 ALA B N 1
ATOM 2715 C CA . ALA B 1 78 ? 4.102 -14.062 -13.914 1 89.62 78 ALA B CA 1
ATOM 2716 C C . ALA B 1 78 ? 3.926 -14.68 -12.523 1 89.62 78 ALA B C 1
ATOM 2718 O O . ALA B 1 78 ? 2.869 -15.234 -12.219 1 89.62 78 ALA B O 1
ATOM 2719 N N . PHE B 1 79 ? 4.945 -14.555 -11.773 1 88.62 79 PHE B N 1
ATOM 2720 C CA . PHE B 1 79 ? 4.887 -15.078 -10.414 1 88.62 79 PHE B CA 1
ATOM 2721 C C . PHE B 1 79 ? 4.039 -14.172 -9.523 1 88.62 79 PHE B C 1
ATOM 2723 O O . PHE B 1 79 ? 3.258 -14.664 -8.703 1 88.62 79 PHE B O 1
ATOM 2730 N N . VAL B 1 80 ? 4.129 -12.852 -9.672 1 91.62 80 VAL B N 1
ATOM 2731 C CA . VAL B 1 80 ? 3.527 -11.883 -8.758 1 91.62 80 VAL B CA 1
ATOM 2732 C C . VAL B 1 80 ? 2.084 -11.609 -9.18 1 91.62 80 VAL B C 1
ATOM 2734 O O . VAL B 1 80 ? 1.232 -11.312 -8.336 1 91.62 80 VAL B O 1
ATOM 2737 N N . ALA B 1 81 ? 1.749 -11.742 -10.43 1 94.44 81 ALA B N 1
ATOM 2738 C CA . ALA B 1 81 ? 0.469 -11.328 -11 1 94.44 81 ALA B CA 1
ATOM 2739 C C . ALA B 1 81 ? -0.692 -12.039 -10.312 1 94.44 81 ALA B C 1
ATOM 2741 O O . ALA B 1 81 ? -1.679 -11.406 -9.93 1 94.44 81 ALA B O 1
ATOM 2742 N N . PRO B 1 82 ? -0.569 -13.312 -10.141 1 94.62 82 PRO B N 1
ATOM 2743 C CA . PRO B 1 82 ? -1.696 -14 -9.508 1 94.62 82 PRO B CA 1
ATOM 2744 C C . PRO B 1 82 ? -1.963 -13.508 -8.086 1 94.62 82 PRO B C 1
ATOM 2746 O O . PRO B 1 82 ? -3.115 -13.469 -7.648 1 94.62 82 PRO B O 1
ATOM 2749 N N . ALA B 1 83 ? -0.936 -13.242 -7.355 1 94.56 83 ALA B N 1
ATOM 2750 C CA . ALA B 1 83 ? -1.096 -12.703 -6.008 1 94.56 83 ALA B CA 1
ATOM 2751 C C . ALA B 1 83 ? -1.779 -11.336 -6.043 1 94.56 83 ALA B C 1
ATOM 2753 O O . ALA B 1 83 ? -2.6 -11.023 -5.176 1 94.56 83 ALA B O 1
ATOM 2754 N N . MET B 1 84 ? -1.436 -10.516 -7.016 1 95.06 84 MET B N 1
ATOM 2755 C CA . MET B 1 84 ? -2.078 -9.211 -7.172 1 95.06 84 MET B CA 1
ATOM 2756 C C . MET B 1 84 ? -3.561 -9.375 -7.496 1 95.06 84 MET B C 1
ATOM 2758 O O . MET B 1 84 ? -4.395 -8.617 -6.996 1 95.06 84 MET B O 1
ATOM 2762 N N . LEU B 1 85 ? -3.766 -10.344 -8.328 1 96.25 85 LEU B N 1
ATOM 2763 C CA . LEU B 1 85 ? -5.152 -10.633 -8.68 1 96.25 85 LEU B CA 1
ATOM 2764 C C . LEU B 1 85 ? -5.945 -11.047 -7.445 1 96.25 85 LEU B C 1
ATOM 2766 O O . LEU B 1 85 ? -7.043 -10.539 -7.207 1 96.25 85 LEU B O 1
ATOM 2770 N N . ALA B 1 86 ? -5.398 -11.945 -6.68 1 96 86 ALA B N 1
ATOM 2771 C CA . ALA B 1 86 ? -6.047 -12.391 -5.449 1 96 86 ALA B CA 1
ATOM 2772 C C . ALA B 1 86 ? -6.242 -11.227 -4.48 1 96 86 ALA B C 1
ATOM 2774 O O . ALA B 1 86 ? -7.277 -11.125 -3.822 1 96 86 ALA B O 1
ATOM 2775 N N . ALA B 1 87 ? -5.254 -10.406 -4.383 1 93.81 87 ALA B N 1
ATOM 2776 C CA . ALA B 1 87 ? -5.34 -9.227 -3.52 1 93.81 87 ALA B CA 1
ATOM 2777 C C . ALA B 1 87 ? -6.449 -8.289 -3.982 1 93.81 87 ALA B C 1
ATOM 2779 O O . ALA B 1 87 ? -7.164 -7.711 -3.16 1 93.81 87 ALA B O 1
ATOM 2780 N N . SER B 1 88 ? -6.504 -8.07 -5.242 1 92.38 88 SER B N 1
ATOM 2781 C CA . SER B 1 88 ? -7.574 -7.234 -5.781 1 92.38 88 SER B CA 1
ATOM 2782 C C . SER B 1 88 ? -8.945 -7.785 -5.414 1 92.38 88 SER B C 1
ATOM 2784 O O . SER B 1 88 ? -9.852 -7.023 -5.055 1 92.38 88 SER B O 1
ATOM 2786 N N . ALA B 1 89 ? -9.086 -9.055 -5.562 1 92.88 89 ALA B N 1
ATOM 2787 C CA . ALA B 1 89 ? -10.336 -9.695 -5.18 1 92.88 89 ALA B CA 1
ATOM 2788 C C . ALA B 1 89 ? -10.625 -9.5 -3.693 1 92.88 89 ALA B C 1
ATOM 2790 O O . ALA B 1 89 ? -11.766 -9.227 -3.307 1 92.88 89 ALA B O 1
ATOM 2791 N N . MET B 1 90 ? -9.625 -9.68 -2.906 1 92.94 90 MET B N 1
ATOM 2792 C CA . MET B 1 90 ? -9.75 -9.453 -1.47 1 92.94 90 MET B CA 1
ATOM 2793 C C . MET B 1 90 ? -10.188 -8.023 -1.179 1 92.94 90 MET B C 1
ATOM 2795 O O . MET B 1 90 ? -11.133 -7.797 -0.424 1 92.94 90 MET B O 1
ATOM 2799 N N . ASN B 1 91 ? -9.516 -7.027 -1.779 1 88.69 91 ASN B N 1
ATOM 2800 C CA . ASN B 1 91 ? -9.797 -5.617 -1.54 1 88.69 91 ASN B CA 1
ATOM 2801 C C . ASN B 1 91 ? -11.234 -5.258 -1.913 1 88.69 91 ASN B C 1
ATOM 2803 O O . ASN B 1 91 ? -11.914 -4.547 -1.17 1 88.69 91 ASN B O 1
ATOM 2807 N N . GLY B 1 92 ? -11.602 -5.699 -3.057 1 84.88 92 GLY B N 1
ATOM 2808 C CA . GLY B 1 92 ? -12.969 -5.438 -3.482 1 84.88 92 GLY B CA 1
ATOM 2809 C C . GLY B 1 92 ? -14.008 -6.023 -2.545 1 84.88 92 GLY B C 1
ATOM 2810 O O . GLY B 1 92 ? -14.984 -5.355 -2.197 1 84.88 92 GLY B O 1
ATOM 2811 N N . ALA B 1 93 ? -13.773 -7.207 -2.121 1 88.88 93 ALA B N 1
ATOM 2812 C CA . ALA B 1 93 ? -14.727 -7.898 -1.255 1 88.88 93 ALA B CA 1
ATOM 2813 C C . ALA B 1 93 ? -14.789 -7.242 0.122 1 88.88 93 ALA B C 1
ATOM 2815 O O . ALA B 1 93 ? -15.875 -7.035 0.67 1 88.88 93 ALA B O 1
ATOM 2816 N N . LEU B 1 94 ? -13.703 -6.918 0.621 1 87.12 94 LEU B N 1
ATOM 2817 C CA . LEU B 1 94 ? -13.648 -6.324 1.953 1 87.12 94 LEU B CA 1
ATOM 2818 C C . LEU B 1 94 ? -14.234 -4.918 1.943 1 87.12 94 LEU B C 1
ATOM 2820 O O . LEU B 1 94 ? -14.922 -4.516 2.889 1 87.12 94 LEU B O 1
ATOM 2824 N N . ALA B 1 95 ? -13.859 -4.168 0.921 1 81.06 95 ALA B N 1
ATOM 2825 C CA . ALA B 1 95 ? -14.398 -2.816 0.822 1 81.06 95 ALA B CA 1
ATOM 2826 C C . ALA B 1 95 ? -15.93 -2.836 0.818 1 81.06 95 ALA B C 1
ATOM 2828 O O . ALA B 1 95 ? -16.562 -2.018 1.482 1 81.06 95 ALA B O 1
ATOM 2829 N N . GLU B 1 96 ? -16.438 -3.742 0.089 1 79.12 96 GLU B N 1
ATOM 2830 C CA . GLU B 1 96 ? -17.891 -3.836 -0.015 1 79.12 96 GLU B CA 1
ATOM 2831 C C . GLU B 1 96 ? -18.5 -4.379 1.271 1 79.12 96 GLU B C 1
ATOM 2833 O O . GLU B 1 96 ? -19.516 -3.877 1.74 1 79.12 96 GLU B O 1
ATOM 2838 N N . SER B 1 97 ? -17.891 -5.277 1.872 1 81.69 97 SER B N 1
ATOM 2839 C CA . SER B 1 97 ? -18.5 -5.984 2.99 1 81.69 97 SER B CA 1
ATOM 2840 C C . SER B 1 97 ? -18.219 -5.277 4.312 1 81.69 97 SER B C 1
ATOM 2842 O O . SER B 1 97 ? -18.953 -5.461 5.289 1 81.69 97 SER B O 1
ATOM 2844 N N . THR B 1 98 ? -17.141 -4.531 4.371 1 75.94 98 THR B N 1
ATOM 2845 C CA . THR B 1 98 ? -16.828 -3.846 5.621 1 75.94 98 THR B CA 1
ATOM 2846 C C . THR B 1 98 ? -17.312 -2.398 5.578 1 75.94 98 THR B C 1
ATOM 2848 O O . THR B 1 98 ? -18.203 -2.016 6.336 1 75.94 98 THR B O 1
ATOM 2851 N N . PHE B 1 99 ? -16.812 -1.665 4.68 1 65.69 99 PHE B N 1
ATOM 2852 C CA . PHE B 1 99 ? -17.094 -0.234 4.68 1 65.69 99 PHE B CA 1
ATOM 2853 C C . PHE B 1 99 ? -18.531 0.036 4.266 1 65.69 99 PHE B C 1
ATOM 2855 O O . PHE B 1 99 ? -19.234 0.812 4.918 1 65.69 99 PHE B O 1
ATOM 2862 N N . ASN B 1 100 ? -18.891 -0.629 3.285 1 64.31 100 ASN B N 1
ATOM 2863 C CA . ASN B 1 100 ? -20.234 -0.34 2.771 1 64.31 100 ASN B CA 1
ATOM 2864 C C . ASN B 1 100 ? -21.312 -0.975 3.639 1 64.31 100 ASN B C 1
ATOM 2866 O O . ASN B 1 100 ? -22.328 -0.347 3.918 1 64.31 100 ASN B O 1
ATOM 2870 N N . PHE B 1 101 ? -20.984 -2.064 4.082 1 62.84 101 PHE B N 1
ATOM 2871 C CA . PHE B 1 101 ? -21.969 -2.773 4.898 1 62.84 101 PHE B CA 1
ATOM 2872 C C . PHE B 1 101 ? -22.094 -2.127 6.273 1 62.84 101 PHE B C 1
ATOM 2874 O O . PHE B 1 101 ? -23.203 -2 6.805 1 62.84 101 PHE B O 1
ATOM 2881 N N . PHE B 1 102 ? -20.969 -1.759 6.781 1 62.09 102 PHE B N 1
ATOM 2882 C CA . PHE B 1 102 ? -20.969 -1.091 8.078 1 62.09 102 PHE B CA 1
ATOM 2883 C C . PHE B 1 102 ? -21.734 0.226 8.008 1 62.09 102 PHE B C 1
ATOM 2885 O O . PHE B 1 102 ? -22.5 0.553 8.914 1 62.09 102 PHE B O 1
ATOM 2892 N N . GLY B 1 103 ? -21.344 1.021 7.012 1 59.78 103 GLY B N 1
ATOM 2893 C CA . GLY B 1 103 ? -22.078 2.268 6.84 1 59.78 103 GLY B CA 1
ATOM 2894 C C . GLY B 1 103 ? -23.578 2.074 6.758 1 59.78 103 GLY B C 1
ATOM 2895 O O . GLY B 1 103 ? -24.344 2.826 7.367 1 59.78 103 GLY B O 1
ATOM 2896 N N . LYS B 1 104 ? -23.938 1.091 6.031 1 60.56 104 LYS B N 1
ATOM 2897 C CA . LYS B 1 104 ? -25.359 0.805 5.891 1 60.56 104 LYS B CA 1
ATOM 2898 C C . LYS B 1 104 ? -25.984 0.375 7.219 1 60.56 104 LYS B C 1
ATOM 2900 O O . LYS B 1 104 ? -27.094 0.773 7.555 1 60.56 104 LYS B O 1
ATOM 2905 N N . MET B 1 105 ? -25.281 -0.382 7.906 1 59.19 105 MET B N 1
ATOM 2906 C CA . MET B 1 105 ? -25.797 -0.882 9.18 1 59.19 105 MET B CA 1
ATOM 2907 C C . MET B 1 105 ? -25.938 0.25 10.188 1 59.19 105 MET B C 1
ATOM 2909 O O . MET B 1 105 ? -26.922 0.299 10.938 1 59.19 105 MET B O 1
ATOM 2913 N N . LYS B 1 106 ? -24.875 0.984 10.188 1 55.12 106 LYS B N 1
ATOM 2914 C CA . LYS B 1 106 ? -24.922 2.078 11.156 1 55.12 106 LYS B CA 1
ATOM 2915 C C . LYS B 1 106 ? -25.922 3.143 10.727 1 55.12 106 LYS B C 1
ATOM 2917 O O . LYS B 1 106 ? -26.625 3.721 11.562 1 55.12 106 LYS B O 1
ATOM 2922 N N . PHE B 1 107 ? -25.859 3.35 9.477 1 49.47 107 PHE B N 1
ATOM 2923 C CA . PHE B 1 107 ? -26.797 4.352 8.992 1 49.47 107 PHE B CA 1
ATOM 2924 C C . PHE B 1 107 ? -28.188 3.758 8.852 1 49.47 107 PHE B C 1
ATOM 2926 O O . PHE B 1 107 ? -29.188 4.48 8.922 1 49.47 107 PHE B O 1
ATOM 2933 N N . MET B 1 108 ? -28.25 2.531 8.453 1 48.59 108 MET B N 1
ATOM 2934 C CA . MET B 1 108 ? -29.562 1.908 8.336 1 48.59 108 MET B CA 1
ATOM 2935 C C . MET B 1 108 ? -30.219 1.743 9.703 1 48.59 108 MET B C 1
ATOM 2937 O O . MET B 1 108 ? -31.391 1.394 9.797 1 48.59 108 MET B O 1
ATOM 2941 N N . LYS B 1 109 ? -29.469 1.632 10.797 1 46.66 109 LYS B N 1
ATOM 2942 C CA . LYS B 1 109 ? -30.422 1.71 11.906 1 46.66 109 LYS B CA 1
ATOM 2943 C C . LYS B 1 109 ? -31.625 2.578 11.547 1 46.66 109 LYS B C 1
ATOM 2945 O O . LYS B 1 109 ? -32.594 2.633 12.289 1 46.66 109 LYS B O 1
ATOM 2950 N N . VAL B 1 110 ? -31.422 3.359 10.578 1 41.09 110 VAL B N 1
ATOM 2951 C CA . VAL B 1 110 ? -32.688 3.936 10.148 1 41.09 110 VAL B CA 1
ATOM 2952 C C . VAL B 1 110 ? -33.562 2.852 9.516 1 41.09 110 VAL B C 1
ATOM 2954 O O . VAL B 1 110 ? -34.719 3.086 9.211 1 41.09 110 VAL B O 1
ATOM 2957 N N . TYR B 1 111 ? -33.031 1.792 9.07 1 42.12 111 TYR B N 1
ATOM 2958 C CA . TYR B 1 111 ? -33.875 0.799 8.414 1 42.12 111 TYR B CA 1
ATOM 2959 C C . TYR B 1 111 ? -34.719 0.062 9.438 1 42.12 111 TYR B C 1
ATOM 2961 O O . TYR B 1 111 ? -34.406 -1.048 9.859 1 42.12 111 TYR B O 1
ATOM 2969 N N . ASP B 1 112 ? -35 0.515 10.406 1 45.22 112 ASP B N 1
ATOM 2970 C CA . ASP B 1 112 ? -36.219 0.085 11.125 1 45.22 112 ASP B CA 1
ATOM 2971 C C . ASP B 1 112 ? -37.219 -0.525 10.164 1 45.22 112 ASP B C 1
ATOM 2973 O O . ASP B 1 112 ? -38.062 -1.333 10.578 1 45.22 112 ASP B O 1
ATOM 2977 N N . ALA B 1 113 ? -37.125 -0.041 8.945 1 42.88 113 ALA B N 1
ATOM 2978 C CA . ALA B 1 113 ? -38.156 -0.511 8.039 1 42.88 113 ALA B CA 1
ATOM 2979 C C . ALA B 1 113 ? -37.906 -1.955 7.613 1 42.88 113 ALA B C 1
ATOM 2981 O O . ALA B 1 113 ? -38.844 -2.646 7.164 1 42.88 113 ALA B O 1
ATOM 2982 N N . VAL B 1 114 ? -36.656 -2.389 7.555 1 46.09 114 VAL B N 1
ATOM 2983 C CA . VAL B 1 114 ? -36.375 -3.738 7.062 1 46.09 114 VAL B CA 1
ATOM 2984 C C . VAL B 1 114 ? -36.812 -4.762 8.109 1 46.09 114 VAL B C 1
ATOM 2986 O O . VAL B 1 114 ? -37.25 -5.871 7.766 1 46.09 114 VAL B O 1
ATOM 2989 N N . ILE B 1 115 ? -36.75 -4.359 9.344 1 46.47 115 ILE B N 1
ATOM 2990 C CA . ILE B 1 115 ? -37.219 -5.285 10.375 1 46.47 115 ILE B CA 1
ATOM 2991 C C . ILE B 1 115 ? -38.688 -5.566 10.188 1 46.47 115 ILE B C 1
ATOM 2993 O O . ILE B 1 115 ? -39.188 -6.641 10.562 1 46.47 115 ILE B O 1
ATOM 2997 N N . ALA B 1 116 ? -39.281 -4.582 9.492 1 46.88 116 ALA B N 1
ATOM 2998 C CA . ALA B 1 116 ? -40.719 -4.863 9.305 1 46.88 116 ALA B CA 1
ATOM 2999 C C . ALA B 1 116 ? -40.938 -5.82 8.141 1 46.88 116 ALA B C 1
ATOM 3001 O O . ALA B 1 116 ? -42.062 -6.27 7.906 1 46.88 116 ALA B O 1
ATOM 3002 N N . THR B 1 117 ? -39.844 -6.086 7.332 1 51.94 117 THR B N 1
ATOM 3003 C CA . THR B 1 117 ? -40.031 -6.996 6.207 1 51.94 117 THR B CA 1
ATOM 3004 C C . THR B 1 117 ? -39.562 -8.406 6.566 1 51.94 117 THR B C 1
ATOM 3006 O O . THR B 1 117 ? -38.656 -8.57 7.367 1 51.94 117 THR B O 1
ATOM 3009 N N . PRO B 1 118 ? -40.312 -9.453 6.258 1 58.31 118 PRO B N 1
ATOM 3010 C CA . PRO B 1 118 ? -40 -10.867 6.543 1 58.31 118 PRO B CA 1
ATOM 3011 C C . PRO B 1 118 ? -38.625 -11.297 6.039 1 58.31 118 PRO B C 1
ATOM 3013 O O . PRO B 1 118 ? -38.406 -12.484 5.809 1 58.31 118 PRO B O 1
ATOM 3016 N N . VAL B 1 119 ? -37.75 -10.414 5.773 1 61.94 119 VAL B N 1
ATOM 3017 C CA . VAL B 1 119 ? -36.438 -10.797 5.289 1 61.94 119 VAL B CA 1
ATOM 3018 C C . VAL B 1 119 ? -35.5 -11.039 6.477 1 61.94 119 VAL B C 1
ATOM 3020 O O . VAL B 1 119 ? -35.438 -10.227 7.398 1 61.94 119 VAL B O 1
ATOM 3023 N N . THR B 1 120 ? -34.969 -12.344 6.551 1 65.75 120 THR B N 1
ATOM 3024 C CA . THR B 1 120 ? -34.094 -12.727 7.637 1 65.75 120 THR B CA 1
ATOM 3025 C C . THR B 1 120 ? -32.719 -12.07 7.469 1 65.75 120 THR B C 1
ATOM 3027 O O . THR B 1 120 ? -32.312 -11.727 6.352 1 65.75 120 THR B O 1
ATOM 3030 N N . PRO B 1 121 ? -32.062 -11.68 8.453 1 67.38 121 PRO B N 1
ATOM 3031 C CA . PRO B 1 121 ? -30.719 -11.07 8.43 1 67.38 121 PRO B CA 1
ATOM 3032 C C . PRO B 1 121 ? -29.734 -11.844 7.562 1 67.38 121 PRO B C 1
ATOM 3034 O O . PRO B 1 121 ? -28.875 -11.242 6.898 1 67.38 121 PRO B O 1
ATOM 3037 N N . VAL B 1 122 ? -29.938 -13.078 7.516 1 70 122 VAL B N 1
ATOM 3038 C CA . VAL B 1 122 ? -29.047 -13.906 6.715 1 70 122 VAL B CA 1
ATOM 3039 C C . VAL B 1 122 ? -29.266 -13.625 5.23 1 70 122 VAL B C 1
ATOM 3041 O O . VAL B 1 122 ? -28.328 -13.609 4.441 1 70 122 VAL B O 1
ATOM 3044 N N . GLU B 1 123 ? -30.484 -13.383 4.902 1 71.5 123 GLU B N 1
ATOM 3045 C CA . GLU B 1 123 ? -30.812 -13.102 3.504 1 71.5 123 GLU B CA 1
ATOM 3046 C C . GLU B 1 123 ? -30.234 -11.766 3.061 1 71.5 123 GLU B C 1
ATOM 3048 O O . GLU B 1 123 ? -29.781 -11.625 1.925 1 71.5 123 GLU B O 1
ATOM 3053 N N . ILE B 1 124 ? -30.203 -10.922 3.943 1 68.81 124 ILE B N 1
ATOM 3054 C CA . ILE B 1 124 ? -29.625 -9.609 3.65 1 68.81 124 ILE B CA 1
ATOM 3055 C C . ILE B 1 124 ? -28.109 -9.75 3.469 1 68.81 124 ILE B C 1
ATOM 3057 O O . ILE B 1 124 ? -27.547 -9.195 2.521 1 68.81 124 ILE B O 1
ATOM 3061 N N . ALA B 1 125 ? -27.609 -10.469 4.375 1 72.25 125 ALA B N 1
ATOM 3062 C CA . ALA B 1 125 ? -26.156 -10.672 4.328 1 72.25 125 ALA B CA 1
ATOM 3063 C C . ALA B 1 125 ? -25.75 -11.352 3.025 1 72.25 125 ALA B C 1
ATOM 3065 O O . ALA B 1 125 ? -24.766 -10.953 2.396 1 72.25 125 ALA B O 1
ATOM 3066 N N . VAL B 1 126 ? -26.484 -12.289 2.637 1 77.81 126 VAL B N 1
ATOM 3067 C CA . VAL B 1 126 ? -26.172 -13.023 1.418 1 77.81 126 VAL B CA 1
ATOM 3068 C C . VAL B 1 126 ? -26.375 -12.125 0.202 1 77.81 126 VAL B C 1
ATOM 3070 O O . VAL B 1 126 ? -25.594 -12.188 -0.755 1 77.81 126 VAL B O 1
ATOM 3073 N N . GLY B 1 127 ? -27.375 -11.406 0.246 1 75.25 127 GLY B N 1
ATOM 3074 C CA . GLY B 1 127 ? -27.594 -10.461 -0.838 1 75.25 127 GLY B CA 1
ATOM 3075 C C . GLY B 1 127 ? -26.453 -9.461 -1.002 1 75.25 127 GLY B C 1
ATOM 3076 O O . GLY B 1 127 ? -26.031 -9.188 -2.123 1 75.25 127 GLY B O 1
ATOM 3077 N N . GLU B 1 128 ? -25.984 -9.031 0.108 1 74.38 128 GLU B N 1
ATOM 3078 C CA . GLU B 1 128 ? -24.875 -8.094 0.083 1 74.38 128 GLU B CA 1
ATOM 3079 C C . GLU B 1 128 ? -23.594 -8.766 -0.427 1 74.38 128 GLU B C 1
ATOM 3081 O O . GLU B 1 128 ? -22.812 -8.156 -1.158 1 74.38 128 GLU B O 1
ATOM 3086 N N . LEU B 1 129 ? -23.438 -9.883 0.009 1 83 129 LEU B N 1
ATOM 3087 C CA . LEU B 1 129 ? -22.266 -10.633 -0.431 1 83 129 LEU B CA 1
ATOM 3088 C C . LEU B 1 129 ? -22.328 -10.891 -1.935 1 83 129 LEU B C 1
ATOM 3090 O O . LEU B 1 129 ? -21.297 -10.781 -2.619 1 83 129 LEU B O 1
ATOM 3094 N N . LEU B 1 130 ? -23.484 -11.18 -2.436 1 84.75 130 LEU B N 1
ATOM 3095 C CA . LEU B 1 130 ? -23.625 -11.414 -3.867 1 84.75 130 LEU B CA 1
ATOM 3096 C C . LEU B 1 130 ? -23.344 -10.148 -4.66 1 84.75 130 LEU B C 1
ATOM 3098 O O . LEU B 1 130 ? -22.734 -10.211 -5.738 1 84.75 130 LEU B O 1
ATOM 3102 N N . TRP B 1 131 ? -23.766 -9.133 -4.102 1 78 131 TRP B N 1
ATOM 3103 C CA . TRP B 1 131 ? -23.453 -7.855 -4.738 1 78 131 TRP B CA 1
ATOM 3104 C C . TRP B 1 131 ? -21.938 -7.621 -4.781 1 78 131 TRP B C 1
ATOM 3106 O O . TRP B 1 131 ? -21.391 -7.219 -5.812 1 78 131 TRP B O 1
ATOM 3116 N N . ALA B 1 132 ? -21.328 -7.871 -3.693 1 79.94 132 ALA B N 1
ATOM 3117 C CA . ALA B 1 132 ? -19.875 -7.734 -3.609 1 79.94 132 ALA B CA 1
ATOM 3118 C C . ALA B 1 132 ? -19.188 -8.625 -4.637 1 79.94 132 ALA B C 1
ATOM 3120 O O . ALA B 1 132 ? -18.172 -8.227 -5.227 1 79.94 132 ALA B O 1
ATOM 3121 N N . MET B 1 133 ? -19.75 -9.75 -4.871 1 88.88 133 MET B N 1
ATOM 3122 C CA . MET B 1 133 ? -19.141 -10.711 -5.789 1 88.88 133 MET B CA 1
ATOM 3123 C C . MET B 1 133 ? -19.328 -10.266 -7.234 1 88.88 133 MET B C 1
ATOM 3125 O O . MET B 1 133 ? -18.438 -10.492 -8.07 1 88.88 133 MET B O 1
ATOM 3129 N N . LEU B 1 134 ? -20.406 -9.672 -7.527 1 85.81 134 LEU B N 1
ATOM 3130 C CA . LEU B 1 134 ? -20.609 -9.164 -8.883 1 85.81 134 LEU B CA 1
ATOM 3131 C C . LEU B 1 134 ? -19.594 -8.086 -9.211 1 85.81 134 LEU B C 1
ATOM 3133 O O . LEU B 1 134 ? -18.984 -8.109 -10.281 1 85.81 134 LEU B O 1
ATOM 3137 N N . ARG B 1 135 ? -19.406 -7.285 -8.328 1 81.69 135 ARG B N 1
ATOM 3138 C CA . ARG B 1 135 ? -18.406 -6.238 -8.516 1 81.69 135 ARG B CA 1
ATOM 3139 C C . ARG B 1 135 ? -17 -6.828 -8.594 1 81.69 135 ARG B C 1
ATOM 3141 O O . ARG B 1 135 ? -16.219 -6.438 -9.461 1 81.69 135 ARG B O 1
ATOM 3148 N N . GLY B 1 136 ? -16.766 -7.668 -7.695 1 86.19 136 GLY B N 1
ATOM 3149 C CA . GLY B 1 136 ? -15.469 -8.336 -7.715 1 86.19 136 GLY B CA 1
ATOM 3150 C C . GLY B 1 136 ? -15.211 -9.109 -8.992 1 86.19 136 GLY B C 1
ATOM 3151 O O . GLY B 1 136 ? -14.07 -9.195 -9.453 1 86.19 136 GLY B O 1
ATOM 3152 N N . ALA B 1 137 ? -16.281 -9.641 -9.547 1 90 137 ALA B N 1
ATOM 3153 C CA . ALA B 1 137 ? -16.156 -10.391 -10.797 1 90 137 ALA B CA 1
ATOM 3154 C C . ALA B 1 137 ? -15.68 -9.492 -11.93 1 90 137 ALA B C 1
ATOM 3156 O O . ALA B 1 137 ? -14.859 -9.906 -12.75 1 90 137 ALA B O 1
ATOM 3157 N N . VAL B 1 138 ? -16.125 -8.352 -11.93 1 88.19 138 VAL B N 1
ATOM 3158 C CA . VAL B 1 138 ? -15.719 -7.398 -12.961 1 88.19 138 VAL B CA 1
ATOM 3159 C C . VAL B 1 138 ? -14.234 -7.062 -12.781 1 88.19 138 VAL B C 1
ATOM 3161 O O . VAL B 1 138 ? -13.477 -7.055 -13.758 1 88.19 138 VAL B O 1
ATOM 3164 N N . TYR B 1 139 ? -13.836 -6.883 -11.523 1 86.81 139 TYR B N 1
ATOM 3165 C CA . TYR B 1 139 ? -12.438 -6.582 -11.227 1 86.81 139 TYR B CA 1
ATOM 3166 C C . TYR B 1 139 ? -11.531 -7.738 -11.633 1 86.81 139 TYR B C 1
ATOM 3168 O O . TYR B 1 139 ? -10.492 -7.527 -12.266 1 86.81 139 TYR B O 1
ATOM 3176 N N . SER B 1 140 ? -12.008 -8.852 -11.297 1 93.94 140 SER B N 1
ATOM 3177 C CA . SER B 1 140 ? -11.211 -10.039 -11.586 1 93.94 140 SER B CA 1
ATOM 3178 C C . SER B 1 140 ? -11.102 -10.273 -13.094 1 93.94 140 SER B C 1
ATOM 3180 O O . SER B 1 140 ? -10.023 -10.586 -13.594 1 93.94 140 SER B O 1
ATOM 3182 N N . ALA B 1 141 ? -12.211 -10.086 -13.758 1 95 141 ALA B N 1
ATOM 3183 C CA . ALA B 1 141 ? -12.203 -10.266 -15.211 1 95 141 ALA B CA 1
ATOM 3184 C C . ALA B 1 141 ? -11.281 -9.25 -15.883 1 95 141 ALA B C 1
ATOM 3186 O O . ALA B 1 141 ? -10.5 -9.609 -16.766 1 95 141 ALA B O 1
ATOM 3187 N N . ALA B 1 142 ? -11.391 -8.062 -15.5 1 93.88 142 ALA B N 1
ATOM 3188 C CA . ALA B 1 142 ? -10.547 -7.008 -16.062 1 93.88 142 ALA B CA 1
ATOM 3189 C C . ALA B 1 142 ? -9.07 -7.289 -15.789 1 93.88 142 ALA B C 1
ATOM 3191 O O . ALA B 1 142 ? -8.227 -7.129 -16.672 1 93.88 142 ALA B O 1
ATOM 3192 N N . PHE B 1 143 ? -8.781 -7.691 -14.602 1 96.12 143 PHE B N 1
ATOM 3193 C CA . PHE B 1 143 ? -7.402 -7.977 -14.227 1 96.12 143 PHE B CA 1
ATOM 3194 C C . PHE B 1 143 ? -6.852 -9.141 -15.039 1 96.12 143 PHE B C 1
ATOM 3196 O O . PHE B 1 143 ? -5.723 -9.078 -15.531 1 96.12 143 PHE B O 1
ATOM 3203 N N . LEU B 1 144 ? -7.648 -10.148 -15.195 1 97.31 144 LEU B N 1
ATOM 3204 C CA . LEU B 1 144 ? -7.23 -11.312 -15.969 1 97.31 144 LEU B CA 1
ATOM 3205 C C . LEU B 1 144 ? -7.016 -10.945 -17.438 1 97.31 144 LEU B C 1
ATOM 3207 O O . LEU B 1 144 ? -6.094 -11.453 -18.078 1 97.31 144 LEU B O 1
ATOM 3211 N N . ALA B 1 145 ? -7.855 -10.078 -17.953 1 97 145 ALA B N 1
ATOM 3212 C CA . ALA B 1 145 ? -7.676 -9.602 -19.312 1 97 145 ALA B CA 1
ATOM 3213 C C . ALA B 1 145 ? -6.332 -8.898 -19.484 1 97 145 ALA B C 1
ATOM 3215 O O . ALA B 1 145 ? -5.637 -9.094 -20.484 1 97 145 ALA B O 1
ATOM 3216 N N . ILE B 1 146 ? -5.988 -8.172 -18.5 1 95.12 146 ILE B N 1
ATOM 3217 C CA . ILE B 1 146 ? -4.715 -7.453 -18.516 1 95.12 146 ILE B CA 1
ATOM 3218 C C . ILE B 1 146 ? -3.562 -8.453 -18.453 1 95.12 146 ILE B C 1
ATOM 3220 O O . ILE B 1 146 ? -2.555 -8.297 -19.141 1 95.12 146 ILE B O 1
ATOM 3224 N N . MET B 1 147 ? -3.721 -9.43 -17.656 1 95.5 147 MET B N 1
ATOM 3225 C CA . MET B 1 147 ? -2.684 -10.453 -17.531 1 95.5 147 MET B CA 1
ATOM 3226 C C . MET B 1 147 ? -2.451 -11.156 -18.859 1 95.5 147 MET B C 1
ATOM 3228 O O . MET B 1 147 ? -1.307 -11.414 -19.234 1 95.5 147 MET B O 1
ATOM 3232 N N . VAL B 1 148 ? -3.502 -11.484 -19.531 1 96.5 148 VAL B N 1
ATOM 3233 C CA . VAL B 1 148 ? -3.398 -12.141 -20.828 1 96.5 148 VAL B CA 1
ATOM 3234 C C . VAL B 1 148 ? -2.76 -11.188 -21.844 1 96.5 148 VAL B C 1
ATOM 3236 O O . VAL B 1 148 ? -1.896 -11.594 -22.625 1 96.5 148 VAL B O 1
ATOM 3239 N N . TRP B 1 149 ? -3.178 -9.922 -21.766 1 95.38 149 TRP B N 1
ATOM 3240 C CA . TRP B 1 149 ? -2.633 -8.914 -22.672 1 95.38 149 TRP B CA 1
ATOM 3241 C C . TRP B 1 149 ? -1.13 -8.758 -22.469 1 95.38 149 TRP B C 1
ATOM 3243 O O . TRP B 1 149 ? -0.379 -8.594 -23.422 1 95.38 149 TRP B O 1
ATOM 3253 N N . MET B 1 150 ? -0.65 -8.945 -21.266 1 92.44 150 MET B N 1
ATOM 3254 C CA . MET B 1 150 ? 0.763 -8.805 -20.922 1 92.44 150 MET B CA 1
ATOM 3255 C C . MET B 1 150 ? 1.508 -10.117 -21.125 1 92.44 150 MET B C 1
ATOM 3257 O O . MET B 1 150 ? 2.691 -10.219 -20.812 1 92.44 150 MET B O 1
ATOM 3261 N N . ASP B 1 151 ? 0.845 -11.125 -21.547 1 92.62 151 ASP B N 1
ATOM 3262 C CA . ASP B 1 151 ? 1.409 -12.445 -21.828 1 92.62 151 ASP B CA 1
ATOM 3263 C C . ASP B 1 151 ? 1.908 -13.117 -20.562 1 92.62 151 ASP B C 1
ATOM 3265 O O . ASP B 1 151 ? 2.955 -13.766 -20.562 1 92.62 151 ASP B O 1
ATOM 3269 N N . LEU B 1 152 ? 1.207 -12.859 -19.516 1 92.38 152 LEU B N 1
ATOM 3270 C CA . LEU B 1 152 ? 1.591 -13.477 -18.25 1 92.38 152 LEU B CA 1
ATOM 3271 C C . LEU B 1 152 ? 0.885 -14.812 -18.062 1 92.38 152 LEU B C 1
ATOM 3273 O O . LEU B 1 152 ? 1.288 -15.617 -17.219 1 92.38 152 LEU B O 1
ATOM 3277 N N . THR B 1 153 ? -0.192 -14.984 -18.719 1 94 153 THR B N 1
ATOM 3278 C CA . THR B 1 153 ? -0.959 -16.219 -18.719 1 94 153 THR B CA 1
ATOM 3279 C C . THR B 1 153 ? -1.722 -16.391 -20.031 1 94 153 THR B C 1
ATOM 3281 O O . THR B 1 153 ? -1.796 -15.461 -20.828 1 94 153 THR B O 1
ATOM 3284 N N . THR B 1 154 ? -2.17 -17.625 -20.25 1 94.5 154 THR B N 1
ATOM 3285 C CA . THR B 1 154 ? -2.957 -17.875 -21.453 1 94.5 154 THR B CA 1
ATOM 3286 C C . THR B 1 154 ? -4.445 -17.672 -21.172 1 94.5 154 THR B C 1
ATOM 3288 O O . THR B 1 154 ? -4.863 -17.625 -20.016 1 94.5 154 THR B O 1
ATOM 3291 N N . VAL B 1 155 ? -5.215 -17.516 -22.188 1 95.31 155 VAL B N 1
ATOM 3292 C CA . VAL B 1 155 ? -6.652 -17.312 -22.078 1 95.31 155 VAL B CA 1
ATOM 3293 C C . VAL B 1 155 ? -7.293 -18.484 -21.344 1 95.31 155 VAL B C 1
ATOM 3295 O O . VAL B 1 155 ? -8.172 -18.297 -20.5 1 95.31 155 VAL B O 1
ATOM 3298 N N . GLY B 1 156 ? -6.832 -19.688 -21.688 1 95.31 156 GLY B N 1
ATOM 3299 C CA . GLY B 1 156 ? -7.367 -20.875 -21.031 1 95.31 156 GLY B CA 1
ATOM 3300 C C . GLY B 1 156 ? -7.152 -20.875 -19.531 1 95.31 156 GLY B C 1
ATOM 3301 O O . GLY B 1 156 ? -8.086 -21.141 -18.781 1 95.31 156 GLY B O 1
ATOM 3302 N N . TRP B 1 157 ? -5.977 -20.516 -19.141 1 94.44 157 TRP B N 1
ATOM 3303 C CA . TRP B 1 157 ? -5.648 -20.516 -17.719 1 94.44 157 TRP B CA 1
ATOM 3304 C C . TRP B 1 157 ? -6.324 -19.344 -17.016 1 94.44 157 TRP B C 1
ATOM 3306 O O . TRP B 1 157 ? -6.684 -19.453 -15.836 1 94.44 157 TRP B O 1
ATOM 3316 N N . ALA B 1 158 ? -6.469 -18.25 -17.75 1 96.38 158 ALA B N 1
ATOM 3317 C CA . ALA B 1 158 ? -7.195 -17.125 -17.188 1 96.38 158 ALA B CA 1
ATOM 3318 C C . ALA B 1 158 ? -8.648 -17.484 -16.875 1 96.38 158 ALA B C 1
ATOM 3320 O O . ALA B 1 158 ? -9.18 -17.141 -15.828 1 96.38 158 ALA B O 1
ATOM 3321 N N . LEU B 1 159 ? -9.258 -18.203 -17.781 1 96.25 159 LEU B N 1
ATOM 3322 C CA . LEU B 1 159 ? -10.641 -18.625 -17.594 1 96.25 159 LEU B CA 1
ATOM 3323 C C . LEU B 1 159 ? -10.766 -19.578 -16.406 1 96.25 159 LEU B C 1
ATOM 3325 O O . LEU B 1 159 ? -11.75 -19.531 -15.664 1 96.25 159 LEU B O 1
ATOM 3329 N N . ALA B 1 160 ? -9.766 -20.406 -16.25 1 94.5 160 ALA B N 1
ATOM 3330 C CA . ALA B 1 160 ? -9.75 -21.328 -15.117 1 94.5 160 ALA B CA 1
ATOM 3331 C C . ALA B 1 160 ? -9.523 -20.594 -13.805 1 94.5 160 ALA B C 1
ATOM 3333 O O . ALA B 1 160 ? -10.031 -21.016 -12.758 1 94.5 160 ALA B O 1
ATOM 3334 N N . ALA B 1 161 ? -8.773 -19.516 -13.875 1 95.81 161 ALA B N 1
ATOM 3335 C CA . ALA B 1 161 ? -8.422 -18.766 -12.672 1 95.81 161 ALA B CA 1
ATOM 3336 C C . ALA B 1 161 ? -9.586 -17.891 -12.211 1 95.81 161 ALA B C 1
ATOM 3338 O O . ALA B 1 161 ? -9.656 -17.5 -11.047 1 95.81 161 ALA B O 1
ATOM 3339 N N . PHE B 1 162 ? -10.516 -17.594 -13.086 1 97.12 162 PHE B N 1
ATOM 3340 C CA . PHE B 1 162 ? -11.617 -16.688 -12.797 1 97.12 162 PHE B CA 1
ATOM 3341 C C . PHE B 1 162 ? -12.484 -17.234 -11.664 1 97.12 162 PHE B C 1
ATOM 3343 O O . PHE B 1 162 ? -12.688 -16.562 -10.648 1 97.12 162 PHE B O 1
ATOM 3350 N N . PRO B 1 163 ? -12.945 -18.453 -11.727 1 95.38 163 PRO B N 1
ATOM 3351 C CA . PRO B 1 163 ? -13.734 -19 -10.617 1 95.38 163 PRO B CA 1
ATOM 3352 C C . PRO B 1 163 ? -12.945 -19.062 -9.312 1 95.38 163 PRO B C 1
ATOM 3354 O O . PRO B 1 163 ? -13.516 -18.891 -8.234 1 95.38 163 PRO B O 1
ATOM 3357 N N . ALA B 1 164 ? -11.703 -19.375 -9.438 1 94.75 164 ALA B N 1
ATOM 3358 C CA . ALA B 1 164 ? -10.867 -19.422 -8.242 1 94.75 164 ALA B CA 1
ATOM 3359 C C . ALA B 1 164 ? -10.789 -18.062 -7.566 1 94.75 164 ALA B C 1
ATOM 3361 O O . ALA B 1 164 ? -10.828 -17.969 -6.336 1 94.75 164 ALA B O 1
ATOM 3362 N N . THR B 1 165 ? -10.625 -17.031 -8.367 1 96.06 165 THR B N 1
ATOM 3363 C CA . THR B 1 165 ? -10.586 -15.68 -7.824 1 96.06 165 THR B CA 1
ATOM 3364 C C . THR B 1 165 ? -11.914 -15.328 -7.152 1 96.06 165 THR B C 1
ATOM 3366 O O . THR B 1 165 ? -11.938 -14.641 -6.133 1 96.06 165 THR B O 1
ATOM 3369 N N . MET B 1 166 ? -12.984 -15.82 -7.699 1 95.75 166 MET B N 1
ATOM 3370 C CA . MET B 1 166 ? -14.289 -15.609 -7.09 1 95.75 166 MET B CA 1
ATOM 3371 C C . MET B 1 166 ? -14.375 -16.266 -5.719 1 95.75 166 MET B C 1
ATOM 3373 O O . MET B 1 166 ? -14.961 -15.719 -4.793 1 95.75 166 MET B O 1
ATOM 3377 N N . VAL B 1 167 ? -13.789 -17.422 -5.652 1 95.62 167 VAL B N 1
ATOM 3378 C CA . VAL B 1 167 ? -13.773 -18.125 -4.375 1 95.62 167 VAL B CA 1
ATOM 3379 C C . VAL B 1 167 ? -13.031 -17.297 -3.332 1 95.62 167 VAL B C 1
ATOM 3381 O O . VAL B 1 167 ? -13.461 -17.203 -2.182 1 95.62 167 VAL B O 1
ATOM 3384 N N . VAL B 1 168 ? -11.953 -16.672 -3.758 1 95.75 168 VAL B N 1
ATOM 3385 C CA . VAL B 1 168 ? -11.203 -15.797 -2.871 1 95.75 168 VAL B CA 1
ATOM 3386 C C . VAL B 1 168 ? -12.086 -14.633 -2.43 1 95.75 168 VAL B C 1
ATOM 3388 O O . VAL B 1 168 ? -12.125 -14.289 -1.246 1 95.75 168 VAL B O 1
ATOM 3391 N N . GLY B 1 169 ? -12.758 -14.055 -3.348 1 94.81 169 GLY B N 1
ATOM 3392 C CA . GLY B 1 169 ? -13.695 -12.984 -3.033 1 94.81 169 GLY B CA 1
ATOM 3393 C C . GLY B 1 169 ? -14.758 -13.398 -2.037 1 94.81 169 GLY B C 1
ATOM 3394 O O . GLY B 1 169 ? -15.07 -12.648 -1.105 1 94.81 169 GLY B O 1
ATOM 3395 N N . PHE B 1 170 ? -15.32 -14.555 -2.232 1 94.75 170 PHE B N 1
ATOM 3396 C CA . PHE B 1 170 ? -16.344 -15.055 -1.318 1 94.75 170 PHE B CA 1
ATOM 3397 C C . PHE B 1 170 ? -15.773 -15.219 0.087 1 94.75 170 PHE B C 1
ATOM 3399 O O . PHE B 1 170 ? -16.422 -14.875 1.071 1 94.75 170 PHE B O 1
ATOM 3406 N N . ALA B 1 171 ? -14.609 -15.75 0.135 1 95.62 171 ALA B N 1
ATOM 3407 C CA . ALA B 1 171 ? -13.984 -15.953 1.438 1 95.62 171 ALA B CA 1
ATOM 3408 C C . ALA B 1 171 ? -13.789 -14.625 2.168 1 95.62 171 ALA B C 1
ATOM 3410 O O . ALA B 1 171 ? -14.195 -14.477 3.322 1 95.62 171 ALA B O 1
ATOM 3411 N N . PHE B 1 172 ? -13.25 -13.688 1.47 1 95.19 172 PHE B N 1
ATOM 3412 C CA . PHE B 1 172 ? -12.961 -12.414 2.115 1 95.19 172 PHE B CA 1
ATOM 3413 C C . PHE B 1 172 ? -14.234 -11.594 2.287 1 95.19 172 PHE B C 1
ATOM 3415 O O . PHE B 1 172 ? -14.32 -10.758 3.193 1 95.19 172 PHE B O 1
ATOM 3422 N N . GLY B 1 173 ? -15.172 -11.75 1.386 1 92.19 173 GLY B N 1
ATOM 3423 C CA . GLY B 1 173 ? -16.469 -11.164 1.637 1 92.19 173 GLY B CA 1
ATOM 3424 C C . GLY B 1 173 ? -17.109 -11.633 2.932 1 92.19 173 GLY B C 1
ATOM 3425 O O . GLY B 1 173 ? -17.672 -10.836 3.684 1 92.19 173 GLY B O 1
ATOM 3426 N N . ALA B 1 174 ? -17.031 -12.898 3.131 1 92.19 174 ALA B N 1
ATOM 3427 C CA . ALA B 1 174 ? -17.578 -13.477 4.359 1 92.19 174 ALA B CA 1
ATOM 3428 C C . ALA B 1 174 ? -16.812 -12.984 5.582 1 92.19 174 ALA B C 1
ATOM 3430 O O . ALA B 1 174 ? -17.406 -12.641 6.602 1 92.19 174 ALA B O 1
ATOM 3431 N N . VAL B 1 175 ? -15.523 -12.977 5.473 1 93.5 175 VAL B N 1
ATOM 3432 C CA . VAL B 1 175 ? -14.695 -12.453 6.555 1 93.5 175 VAL B CA 1
ATOM 3433 C C . VAL B 1 175 ? -15.078 -11 6.844 1 93.5 175 VAL B C 1
ATOM 3435 O O . VAL B 1 175 ? -15.188 -10.602 8.008 1 93.5 175 VAL B O 1
ATOM 3438 N N . GLY B 1 176 ? -15.195 -10.25 5.801 1 90.44 176 GLY B N 1
ATOM 3439 C CA . GLY B 1 176 ? -15.594 -8.859 5.945 1 90.44 176 GLY B CA 1
ATOM 3440 C C . GLY B 1 176 ? -16.922 -8.688 6.664 1 90.44 176 GLY B C 1
ATOM 3441 O O . GLY B 1 176 ? -17.094 -7.754 7.449 1 90.44 176 GLY B O 1
ATOM 3442 N N . MET B 1 177 ? -17.828 -9.531 6.391 1 87.62 177 MET B N 1
ATOM 3443 C CA . MET B 1 177 ? -19.125 -9.469 7.055 1 87.62 177 MET B CA 1
ATOM 3444 C C . MET B 1 177 ? -18.984 -9.703 8.555 1 87.62 177 MET B C 1
ATOM 3446 O O . MET B 1 177 ? -19.641 -9.039 9.359 1 87.62 177 MET B O 1
ATOM 3450 N N . VAL B 1 178 ? -18.203 -10.633 8.867 1 89.69 178 VAL B N 1
ATOM 3451 C CA . VAL B 1 178 ? -17.953 -10.883 10.281 1 89.69 178 VAL B CA 1
ATOM 3452 C C . VAL B 1 178 ? -17.297 -9.664 10.914 1 89.69 178 VAL B C 1
ATOM 3454 O O . VAL B 1 178 ? -17.703 -9.211 11.992 1 89.69 178 VAL B O 1
ATOM 3457 N N . LEU B 1 179 ? -16.312 -9.141 10.203 1 89.25 179 LEU B N 1
ATOM 3458 C CA . LEU B 1 179 ? -15.602 -7.977 10.711 1 89.25 179 LEU B CA 1
ATOM 3459 C C . LEU B 1 179 ? -16.531 -6.789 10.883 1 89.25 179 LEU B C 1
ATOM 3461 O O . LEU B 1 179 ? -16.391 -6.004 11.82 1 89.25 179 LEU B O 1
ATOM 3465 N N . SER B 1 180 ? -17.406 -6.652 9.977 1 82.5 180 SER B N 1
ATOM 3466 C CA . SER B 1 180 ? -18.344 -5.539 10.031 1 82.5 180 SER B CA 1
ATOM 3467 C C . SER B 1 180 ? -19.188 -5.594 11.297 1 82.5 180 SER B C 1
ATOM 3469 O O . SER B 1 180 ? -19.641 -4.562 11.797 1 82.5 180 SER B O 1
ATOM 3471 N N . THR B 1 181 ? -19.422 -6.781 11.773 1 81.25 181 THR B N 1
ATOM 3472 C CA . THR B 1 181 ? -20.219 -6.918 12.984 1 81.25 181 THR B CA 1
ATOM 3473 C C . THR B 1 181 ? -19.375 -6.594 14.219 1 81.25 181 THR B C 1
ATOM 3475 O O . THR B 1 181 ? -19.922 -6.32 15.289 1 81.25 181 THR B O 1
ATOM 3478 N N . LEU B 1 182 ? -18.125 -6.609 14.016 1 83.94 182 LEU B N 1
ATOM 3479 C CA . LEU B 1 182 ? -17.219 -6.395 15.156 1 83.94 182 LEU B CA 1
ATOM 3480 C C . LEU B 1 182 ? -16.734 -4.949 15.195 1 83.94 182 LEU B C 1
ATOM 3482 O O . LEU B 1 182 ? -16.328 -4.457 16.25 1 83.94 182 LEU B O 1
ATOM 3486 N N . VAL B 1 183 ? -16.656 -4.328 14.047 1 77.5 183 VAL B N 1
ATOM 3487 C CA . VAL B 1 183 ? -16.125 -2.977 13.93 1 77.5 183 VAL B CA 1
ATOM 3488 C C . VAL B 1 183 ? -17.109 -1.98 14.555 1 77.5 183 VAL B C 1
ATOM 3490 O O . VAL B 1 183 ? -18.312 -2.027 14.281 1 77.5 183 VAL B O 1
ATOM 3493 N N . ARG B 1 184 ? -16.688 -1.065 15.414 1 71.81 184 ARG B N 1
ATOM 3494 C CA . ARG B 1 184 ? -17.531 -0.124 16.156 1 71.81 184 ARG B CA 1
ATOM 3495 C C . ARG B 1 184 ? -17.125 1.316 15.867 1 71.81 184 ARG B C 1
ATOM 3497 O O . ARG B 1 184 ? -17.906 2.246 16.078 1 71.81 184 ARG B O 1
ATOM 3504 N N . SER B 1 185 ? -15.898 1.432 15.406 1 68.31 185 SER B N 1
ATOM 3505 C CA . SER B 1 185 ? -15.398 2.787 15.195 1 68.31 185 SER B CA 1
ATOM 3506 C C . SER B 1 185 ? -14.539 2.875 13.945 1 68.31 185 SER B C 1
ATOM 3508 O O . SER B 1 185 ? -14.172 1.852 13.367 1 68.31 185 SER B O 1
ATOM 3510 N N . TRP B 1 186 ? -14.344 4.035 13.492 1 65.25 186 TRP B N 1
ATOM 3511 C CA . TRP B 1 186 ? -13.484 4.297 12.344 1 65.25 186 TRP B CA 1
ATOM 3512 C C . TRP B 1 186 ? -12.07 3.787 12.594 1 65.25 186 TRP B C 1
ATOM 3514 O O . TRP B 1 186 ? -11.398 3.328 11.672 1 65.25 186 TRP B O 1
ATOM 3524 N N . GLN B 1 187 ? -11.727 3.764 13.805 1 67.62 187 GLN B N 1
ATOM 3525 C CA . GLN B 1 187 ? -10.398 3.289 14.18 1 67.62 187 GLN B CA 1
ATOM 3526 C C . GLN B 1 187 ? -10.258 1.792 13.914 1 67.62 187 GLN B C 1
ATOM 3528 O O . GLN B 1 187 ? -9.18 1.324 13.539 1 67.62 187 GLN B O 1
ATOM 3533 N N . ASP B 1 188 ? -11.375 1.175 14.07 1 76.19 188 ASP 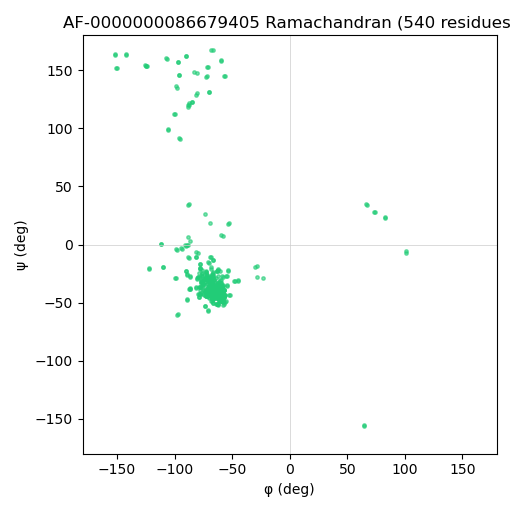B N 1
ATOM 3534 C CA . ASP B 1 188 ? -11.352 -0.264 13.828 1 76.19 188 ASP B CA 1
ATOM 3535 C C . ASP B 1 188 ? -11.133 -0.563 12.344 1 76.19 188 ASP B C 1
ATOM 3537 O O . ASP B 1 188 ? -10.508 -1.566 11.992 1 76.19 188 ASP B O 1
ATOM 3541 N N . PHE B 1 189 ? -11.586 0.428 11.586 1 73.62 189 PHE B N 1
ATOM 3542 C CA . PHE B 1 189 ? -11.406 0.25 10.148 1 73.62 189 PHE B CA 1
ATOM 3543 C C . PHE B 1 189 ? -9.93 0.377 9.773 1 73.62 189 PHE B C 1
ATOM 3545 O O . PHE B 1 189 ? -9.461 -0.293 8.852 1 73.62 189 PHE B O 1
ATOM 3552 N N . ASP B 1 190 ? -9.305 1.139 10.508 1 73.31 190 ASP B N 1
ATOM 3553 C CA . ASP B 1 190 ? -7.879 1.32 10.258 1 73.31 190 ASP B CA 1
ATOM 3554 C C . ASP B 1 190 ? -7.102 0.042 10.555 1 73.31 190 ASP B C 1
ATOM 3556 O O . ASP B 1 190 ? -6.164 -0.306 9.836 1 73.31 190 ASP B O 1
ATOM 3560 N N . TYR B 1 191 ? -7.562 -0.625 11.57 1 77.12 191 TYR B N 1
ATOM 3561 C CA . TYR B 1 191 ? -6.914 -1.885 11.922 1 77.12 191 TYR B CA 1
ATOM 3562 C C . TYR B 1 191 ? -7.121 -2.926 10.828 1 77.12 191 TYR B C 1
ATOM 3564 O O . TYR B 1 191 ? -6.211 -3.701 10.523 1 77.12 191 TYR B O 1
ATOM 3572 N N . VAL B 1 192 ? -8.266 -2.863 10.281 1 82.38 192 VAL B N 1
ATOM 3573 C CA . VAL B 1 192 ? -8.586 -3.814 9.219 1 82.38 192 VAL B CA 1
ATOM 3574 C C . VAL B 1 192 ? -7.707 -3.541 8 1 82.38 192 VAL B C 1
ATOM 3576 O O . VAL B 1 192 ? -7.191 -4.473 7.383 1 82.38 192 VAL B O 1
ATOM 3579 N N . MET B 1 193 ? -7.461 -2.318 7.758 1 83.38 193 MET B N 1
ATOM 3580 C CA . MET B 1 193 ? -6.66 -1.943 6.598 1 83.38 193 MET B CA 1
ATOM 3581 C C . MET B 1 193 ? -5.199 -2.334 6.793 1 83.38 193 MET B C 1
ATOM 3583 O O . MET B 1 193 ? -4.555 -2.83 5.867 1 83.38 193 MET B O 1
ATOM 3587 N N . VAL B 1 194 ? -4.75 -2.148 7.988 1 82.25 194 VAL B N 1
ATOM 3588 C CA . VAL B 1 194 ? -3.359 -2.496 8.273 1 82.25 194 VAL B CA 1
ATOM 3589 C C . VAL B 1 194 ? -3.18 -4.012 8.203 1 82.25 194 VAL B C 1
ATOM 3591 O O . VAL B 1 194 ? -2.199 -4.5 7.633 1 82.25 194 VAL B O 1
ATOM 3594 N N . ALA B 1 195 ? -4.113 -4.664 8.773 1 86.12 195 ALA B N 1
ATOM 3595 C CA . ALA B 1 195 ? -4.066 -6.125 8.734 1 86.12 195 ALA B CA 1
ATOM 3596 C C . ALA B 1 195 ? -4.137 -6.641 7.305 1 86.12 195 ALA B C 1
ATOM 3598 O O . ALA B 1 195 ? -3.438 -7.594 6.945 1 86.12 195 ALA B O 1
ATOM 3599 N N . GLN B 1 196 ? -4.992 -5.984 6.578 1 89.75 196 GLN B N 1
ATOM 3600 C CA . GLN B 1 196 ? -5.129 -6.355 5.172 1 89.75 196 GLN B CA 1
ATOM 3601 C C . GLN B 1 196 ? -3.816 -6.148 4.418 1 89.75 196 GLN B C 1
ATOM 3603 O O . GLN B 1 196 ? -3.422 -6.988 3.607 1 89.75 196 GLN B O 1
ATOM 3608 N N . PHE B 1 197 ? -3.203 -5.117 4.695 1 89 197 PHE B N 1
ATOM 3609 C CA . PHE B 1 197 ? -1.948 -4.801 4.027 1 89 197 PHE B CA 1
ATOM 3610 C C . PHE B 1 197 ? -0.86 -5.793 4.418 1 89 197 PHE B C 1
ATOM 3612 O O . PHE B 1 197 ? -0.109 -6.266 3.562 1 89 197 PHE B O 1
ATOM 3619 N N . ALA B 1 198 ? -0.771 -6.047 5.664 1 88.69 198 ALA B N 1
ATOM 3620 C CA . ALA B 1 198 ? 0.205 -7.02 6.148 1 88.69 198 ALA B CA 1
ATOM 3621 C C . ALA B 1 198 ? -0.022 -8.391 5.512 1 88.69 198 ALA B C 1
ATOM 3623 O O . ALA B 1 198 ? 0.931 -9.055 5.098 1 88.69 198 ALA B O 1
ATOM 3624 N N . LEU B 1 199 ? -1.283 -8.719 5.434 1 91.31 199 LEU B N 1
ATOM 3625 C CA . LEU B 1 199 ? -1.641 -9.992 4.82 1 91.31 199 LEU B CA 1
ATOM 3626 C C . LEU B 1 199 ? -1.202 -10.039 3.361 1 91.31 199 LEU B C 1
ATOM 3628 O O . LEU B 1 199 ? -0.694 -11.055 2.891 1 91.31 199 LEU B O 1
ATOM 3632 N N . PHE B 1 200 ? -1.376 -9.016 2.689 1 92.25 200 PHE B N 1
ATOM 3633 C CA . PHE B 1 200 ? -0.991 -8.898 1.289 1 92.25 200 PHE B CA 1
ATOM 3634 C C . PHE B 1 200 ? 0.514 -9.078 1.124 1 92.25 200 PHE B C 1
ATOM 3636 O O . PHE B 1 200 ? 0.962 -9.82 0.249 1 92.25 200 PHE B O 1
ATOM 3643 N N . LEU B 1 201 ? 1.254 -8.523 1.997 1 90.31 201 LEU B N 1
ATOM 3644 C CA . LEU B 1 201 ? 2.707 -8.492 1.865 1 90.31 201 LEU B CA 1
ATOM 3645 C C . LEU B 1 201 ? 3.309 -9.852 2.203 1 90.31 201 LEU B C 1
ATOM 3647 O O . LEU B 1 201 ? 4.309 -10.258 1.608 1 90.31 201 LEU B O 1
ATOM 3651 N N . PHE B 1 202 ? 2.631 -10.617 3.049 1 90.25 202 PHE B N 1
ATOM 3652 C CA . PHE B 1 202 ? 3.291 -11.797 3.588 1 90.25 202 PHE B CA 1
ATOM 3653 C C . PHE B 1 202 ? 2.641 -13.07 3.059 1 90.25 202 PHE B C 1
ATOM 3655 O O . PHE B 1 202 ? 3.09 -14.172 3.365 1 90.25 202 PHE B O 1
ATOM 3662 N N . SER B 1 203 ? 1.606 -12.922 2.209 1 90.5 203 SER B N 1
ATOM 3663 C CA . SER B 1 203 ? 0.891 -14.094 1.707 1 90.5 203 SER B CA 1
ATOM 3664 C C . SER B 1 203 ? 1.545 -14.641 0.443 1 90.5 203 SER B C 1
ATOM 3666 O O . SER B 1 203 ? 0.854 -15.07 -0.482 1 90.5 203 SER B O 1
ATOM 3668 N N . GLY B 1 204 ? 2.857 -14.555 0.362 1 86.56 204 GLY B N 1
ATOM 3669 C CA . GLY B 1 204 ? 3.562 -15.086 -0.796 1 86.56 204 GLY B CA 1
ATOM 3670 C C . GLY B 1 204 ? 3.398 -14.227 -2.035 1 86.56 204 GLY B C 1
ATOM 3671 O O . GLY B 1 204 ? 3.402 -14.734 -3.156 1 86.56 204 GLY B O 1
ATOM 3672 N N . THR B 1 205 ? 3.191 -12.969 -1.832 1 87.62 205 THR B N 1
ATOM 3673 C CA . THR B 1 205 ? 2.922 -12.047 -2.93 1 87.62 205 THR B CA 1
ATOM 3674 C C . THR B 1 205 ? 4.191 -11.781 -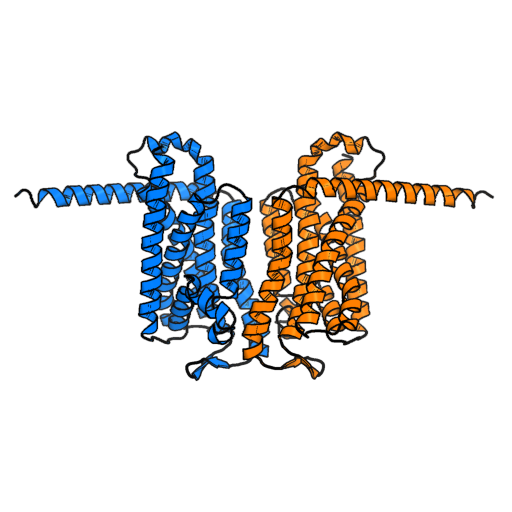3.732 1 87.62 205 THR B C 1
ATOM 3676 O O . THR B 1 205 ? 4.188 -11.875 -4.961 1 87.62 205 THR B O 1
ATOM 3679 N N . PHE B 1 206 ? 5.293 -11.562 -3.006 1 86.56 206 PHE B N 1
ATOM 3680 C CA . PHE B 1 206 ? 6.492 -11.109 -3.695 1 86.56 206 PHE B CA 1
ATOM 3681 C C . PHE B 1 206 ? 7.559 -12.203 -3.701 1 86.56 206 PHE B C 1
ATOM 3683 O O . PHE B 1 206 ? 8.516 -12.133 -4.473 1 86.56 206 PHE B O 1
ATOM 3690 N N . ALA B 1 207 ? 7.41 -13.125 -2.816 1 84 207 ALA B N 1
ATOM 3691 C CA . ALA B 1 207 ? 8.32 -14.258 -2.715 1 84 207 ALA B CA 1
ATOM 3692 C C . ALA B 1 207 ? 7.605 -15.492 -2.176 1 84 207 ALA B C 1
ATOM 3694 O O . ALA B 1 207 ? 6.613 -15.375 -1.453 1 84 207 ALA B O 1
ATOM 3695 N N . PRO B 1 208 ? 8.172 -16.578 -2.619 1 82.06 208 PRO B N 1
ATOM 3696 C CA . PRO B 1 208 ? 7.57 -17.781 -2.057 1 82.06 208 PRO B CA 1
ATOM 3697 C C . PRO B 1 208 ? 7.598 -17.797 -0.529 1 82.06 208 PRO B C 1
ATOM 3699 O O . PRO B 1 208 ? 8.555 -17.312 0.079 1 82.06 208 PRO B O 1
ATOM 3702 N N . VAL B 1 209 ? 6.566 -18.359 0.023 1 81.81 209 VAL B N 1
ATOM 3703 C CA . VAL B 1 209 ? 6.398 -18.344 1.473 1 81.81 209 VAL B CA 1
ATOM 3704 C C . VAL B 1 209 ? 7.562 -19.094 2.131 1 81.81 209 VAL B C 1
ATOM 3706 O O . VAL B 1 209 ? 7.883 -18.844 3.297 1 81.81 209 VAL B O 1
ATOM 3709 N N . GLN B 1 210 ? 8.195 -19.922 1.395 1 80.5 210 GLN B N 1
ATOM 3710 C CA . GLN B 1 210 ? 9.312 -20.703 1.922 1 80.5 210 GLN B CA 1
ATOM 3711 C C . GLN B 1 210 ? 10.531 -19.828 2.172 1 80.5 210 GLN B C 1
ATOM 3713 O O . GLN B 1 210 ? 11.461 -20.219 2.877 1 80.5 210 GLN B O 1
ATOM 3718 N N . SER B 1 211 ? 10.516 -18.609 1.6 1 78.81 211 SER B N 1
ATOM 3719 C CA . SER B 1 211 ? 11.633 -17.688 1.768 1 78.81 211 SER B CA 1
ATOM 3720 C C . SER B 1 211 ? 11.547 -16.953 3.102 1 78.81 211 SER B C 1
ATOM 3722 O O . SER B 1 211 ? 12.5 -16.281 3.51 1 78.81 211 SER B O 1
ATOM 3724 N N . PHE B 1 212 ? 10.43 -17.156 3.814 1 82.38 212 PHE B N 1
ATOM 3725 C CA . PHE B 1 212 ? 10.242 -16.469 5.086 1 82.38 212 PHE B CA 1
ATOM 3726 C C . PHE B 1 212 ? 10.633 -17.359 6.254 1 82.38 212 PHE B C 1
ATOM 3728 O O . PHE B 1 212 ? 10.68 -18.578 6.109 1 82.38 212 PHE B O 1
ATOM 3735 N N . PRO B 1 213 ? 10.961 -16.641 7.395 1 82.56 213 PRO B N 1
ATOM 3736 C CA . PRO B 1 213 ? 11.203 -17.453 8.594 1 82.56 213 PRO B CA 1
ATOM 3737 C C . PRO B 1 213 ? 10 -18.297 9 1 82.56 213 PRO B C 1
ATOM 3739 O O . PRO B 1 213 ? 8.859 -17.953 8.664 1 82.56 213 PRO B O 1
ATOM 3742 N N . ILE B 1 214 ? 10.211 -19.312 9.719 1 84.88 214 ILE B N 1
ATOM 3743 C CA . ILE B 1 214 ? 9.234 -20.344 10.039 1 84.88 214 ILE B CA 1
ATOM 3744 C C . ILE B 1 214 ? 8.031 -19.734 10.75 1 84.88 214 ILE B C 1
ATOM 3746 O O . ILE B 1 214 ? 6.887 -20.094 10.477 1 84.88 214 ILE B O 1
ATOM 3750 N N . VAL B 1 215 ? 8.258 -18.828 11.633 1 83.44 215 VAL B N 1
ATOM 3751 C CA . VAL B 1 215 ? 7.18 -18.219 12.406 1 83.44 215 VAL B CA 1
ATOM 3752 C C . VAL B 1 215 ? 6.23 -17.484 11.477 1 83.44 215 VAL B C 1
ATOM 3754 O O . VAL B 1 215 ? 5.008 -17.625 11.578 1 83.44 215 VAL B O 1
ATOM 3757 N N . MET B 1 216 ? 6.777 -16.766 10.539 1 82.88 216 MET B N 1
ATOM 3758 C CA . MET B 1 216 ? 5.957 -16.016 9.602 1 82.88 216 MET B CA 1
ATOM 3759 C C . MET B 1 216 ? 5.238 -16.938 8.633 1 82.88 216 MET B C 1
ATOM 3761 O O . MET B 1 216 ? 4.09 -16.703 8.266 1 82.88 216 MET B O 1
ATOM 3765 N N . ARG B 1 217 ? 5.914 -17.969 8.312 1 85.88 217 ARG B N 1
ATOM 3766 C CA . ARG B 1 217 ? 5.336 -18.938 7.395 1 85.88 217 ARG B CA 1
ATOM 3767 C C . ARG B 1 217 ? 4.094 -19.594 7.992 1 85.88 217 ARG B C 1
ATOM 3769 O O . ARG B 1 217 ? 3.059 -19.703 7.332 1 85.88 217 ARG B O 1
ATOM 3776 N N . ILE B 1 218 ? 4.18 -19.922 9.227 1 87 218 ILE B N 1
ATOM 3777 C CA . ILE B 1 218 ? 3.066 -20.578 9.898 1 87 218 ILE B CA 1
ATOM 3778 C C . ILE B 1 218 ? 1.89 -19.609 10.023 1 87 218 ILE B C 1
ATOM 3780 O O . ILE B 1 218 ? 0.742 -20 9.773 1 87 218 ILE B O 1
ATOM 3784 N N . LEU B 1 219 ? 2.148 -18.406 10.312 1 87.06 219 LEU B N 1
ATOM 3785 C CA . LEU B 1 219 ? 1.106 -17.406 10.484 1 87.06 219 LEU B CA 1
ATOM 3786 C C . LEU B 1 219 ? 0.386 -17.125 9.172 1 87.06 219 LEU B C 1
ATOM 3788 O O . LEU B 1 219 ? -0.842 -17.016 9.141 1 87.06 219 LEU B O 1
ATOM 3792 N N . VAL B 1 220 ? 1.099 -17.109 8.188 1 86.81 220 VAL B N 1
ATOM 3793 C CA . VAL B 1 220 ? 0.544 -16.75 6.883 1 86.81 220 VAL B CA 1
ATOM 3794 C C . VAL B 1 220 ? -0.249 -17.938 6.32 1 86.81 220 VAL B C 1
ATOM 3796 O O . VAL B 1 220 ? -1.267 -17.734 5.652 1 86.81 220 VAL B O 1
ATOM 3799 N N . GLU B 1 221 ? 0.179 -19.156 6.645 1 90.25 221 GLU B N 1
ATOM 3800 C CA . GLU B 1 221 ? -0.475 -20.344 6.121 1 90.25 221 GLU B CA 1
ATOM 3801 C C . GLU B 1 221 ? -1.873 -20.516 6.707 1 90.25 221 GLU B C 1
ATOM 3803 O O . GLU B 1 221 ? -2.693 -21.266 6.168 1 90.25 221 GLU B O 1
ATOM 3808 N N . PHE B 1 222 ? -2.127 -19.719 7.715 1 91.44 222 PHE B N 1
ATOM 3809 C CA . PHE B 1 222 ? -3.449 -19.781 8.328 1 91.44 222 PHE B CA 1
ATOM 3810 C C . PHE B 1 222 ? -4.387 -18.75 7.715 1 91.44 222 PHE B C 1
ATOM 3812 O O . PHE B 1 222 ? -5.59 -18.766 7.98 1 91.44 222 PHE B O 1
ATOM 3819 N N . THR B 1 223 ? -3.859 -17.984 6.855 1 93.12 223 THR B N 1
ATOM 3820 C CA . THR B 1 223 ? -4.68 -16.906 6.309 1 93.12 223 THR B CA 1
ATOM 3821 C C . THR B 1 223 ? -5.312 -17.328 4.984 1 93.12 223 THR B C 1
ATOM 3823 O O . THR B 1 223 ? -4.695 -18.047 4.195 1 93.12 223 THR B O 1
ATOM 3826 N N . PRO B 1 224 ? -6.52 -16.828 4.758 1 95.38 224 PRO B N 1
ATOM 3827 C CA . PRO B 1 224 ? -7.203 -17.219 3.521 1 95.38 224 PRO B CA 1
ATOM 3828 C C . PRO B 1 224 ? -6.52 -16.672 2.271 1 95.38 224 PRO B C 1
ATOM 3830 O O . PRO B 1 224 ? -6.625 -17.266 1.195 1 95.38 224 PRO B O 1
ATOM 3833 N N . LEU B 1 225 ? -5.844 -15.602 2.457 1 95.69 225 LEU B N 1
ATOM 3834 C CA . LEU B 1 225 ? -5.223 -15.008 1.278 1 95.69 225 LEU B CA 1
ATOM 3835 C C . LEU B 1 225 ? -4.094 -15.891 0.756 1 95.69 225 LEU B C 1
ATOM 3837 O O . LEU B 1 225 ? -3.914 -16.031 -0.457 1 95.69 225 LEU B O 1
ATOM 3841 N N . TYR B 1 226 ? -3.365 -16.453 1.67 1 95.38 226 TYR B N 1
ATOM 3842 C CA . TYR B 1 226 ? -2.305 -17.375 1.257 1 95.38 226 TYR B CA 1
ATOM 3843 C C . TYR B 1 226 ? -2.859 -18.5 0.387 1 95.38 226 TYR B C 1
ATOM 3845 O O . TYR B 1 226 ? -2.318 -18.781 -0.684 1 95.38 226 TYR B O 1
ATOM 3853 N N . HIS B 1 227 ? -3.885 -19.094 0.816 1 95.69 227 HIS B N 1
ATOM 3854 C CA . HIS B 1 227 ? -4.5 -20.188 0.075 1 95.69 227 HIS B CA 1
ATOM 3855 C C . HIS B 1 227 ? -5.074 -19.703 -1.252 1 95.69 227 HIS B C 1
ATOM 3857 O O . HIS B 1 227 ? -5.012 -20.406 -2.258 1 95.69 227 HIS B O 1
ATOM 3863 N N . GLY B 1 228 ? -5.637 -18.516 -1.218 1 96.31 228 GLY B N 1
ATOM 3864 C CA . GLY B 1 228 ? -6.137 -17.938 -2.459 1 96.31 228 GLY B CA 1
ATOM 3865 C C . GLY B 1 228 ? -5.047 -17.688 -3.482 1 96.31 228 GLY B C 1
ATOM 3866 O O . GLY B 1 228 ? -5.207 -18 -4.66 1 96.31 228 GLY B O 1
ATOM 3867 N N . VAL B 1 229 ? -3.949 -17.172 -3.012 1 95.25 229 VAL B N 1
ATOM 3868 C CA . VAL B 1 229 ? -2.822 -16.859 -3.889 1 95.25 229 VAL B CA 1
ATOM 3869 C C . VAL B 1 229 ? -2.273 -18.156 -4.492 1 95.25 229 VAL B C 1
ATOM 3871 O O . VAL B 1 229 ? -1.997 -18.219 -5.691 1 95.25 229 VAL B O 1
ATOM 3874 N N . GLU B 1 230 ? -2.148 -19.172 -3.697 1 93.19 230 GLU B N 1
ATOM 3875 C CA . GLU B 1 230 ? -1.6 -20.438 -4.172 1 93.19 230 GLU B CA 1
ATOM 3876 C C . GLU B 1 230 ? -2.496 -21.062 -5.238 1 93.19 230 GLU B C 1
ATOM 3878 O O . GLU B 1 230 ? -2.004 -21.578 -6.242 1 93.19 230 GLU B O 1
ATOM 3883 N N . VAL B 1 231 ? -3.752 -20.984 -5.051 1 94.38 231 VAL B N 1
ATOM 3884 C CA . VAL B 1 231 ? -4.684 -21.578 -6.004 1 94.38 231 VAL B CA 1
ATOM 3885 C C . VAL B 1 231 ? -4.633 -20.812 -7.324 1 94.38 231 VAL B C 1
ATOM 3887 O O . VAL B 1 231 ? -4.504 -21.406 -8.391 1 94.38 231 VAL B O 1
ATOM 3890 N N . VAL B 1 232 ? -4.707 -19.484 -7.23 1 95.38 232 VAL B N 1
ATOM 3891 C CA . VAL B 1 232 ? -4.723 -18.656 -8.43 1 95.38 232 VAL B CA 1
ATOM 3892 C C . VAL B 1 232 ? -3.393 -18.781 -9.164 1 95.38 232 VAL B C 1
ATOM 3894 O O . VAL B 1 232 ? -3.361 -18.875 -10.398 1 95.38 232 VAL B O 1
ATOM 3897 N N . ARG B 1 233 ? -2.324 -18.812 -8.43 1 92.94 233 ARG B N 1
ATOM 3898 C CA . ARG B 1 233 ? -1.005 -18.953 -9.039 1 92.94 233 ARG B CA 1
ATOM 3899 C C . ARG B 1 233 ? -0.856 -20.312 -9.727 1 92.94 233 ARG B C 1
ATOM 3901 O O . ARG B 1 233 ? -0.325 -20.391 -10.836 1 92.94 233 ARG B O 1
ATOM 3908 N N . ALA B 1 234 ? -1.269 -21.344 -9.062 1 91.31 234 ALA B N 1
ATOM 3909 C CA . ALA B 1 234 ? -1.189 -22.672 -9.664 1 91.31 234 ALA B CA 1
ATOM 3910 C C . ALA B 1 234 ? -1.95 -22.719 -10.992 1 91.31 234 ALA B C 1
ATOM 3912 O O . ALA B 1 234 ? -1.463 -23.281 -11.969 1 91.31 234 ALA B O 1
ATOM 3913 N N . LEU B 1 235 ? -3.045 -22.078 -11.039 1 92.69 235 LEU B N 1
ATOM 3914 C CA . LEU B 1 235 ? -3.877 -22.125 -12.242 1 92.69 235 LEU B CA 1
ATOM 3915 C C . LEU B 1 235 ? -3.281 -21.25 -13.344 1 92.69 235 LEU B C 1
ATOM 3917 O O . LEU B 1 235 ? -3.205 -21.672 -14.5 1 92.69 235 LEU B O 1
ATOM 3921 N N . THR B 1 236 ? -2.809 -20.062 -12.984 1 92.62 236 THR B N 1
ATOM 3922 C CA . THR B 1 236 ? -2.316 -19.141 -14 1 92.62 236 THR B CA 1
ATOM 3923 C C . THR B 1 236 ? -0.971 -19.609 -14.555 1 92.62 236 THR B C 1
ATOM 3925 O O . THR B 1 236 ? -0.572 -19.203 -15.648 1 92.62 236 THR B O 1
ATOM 3928 N N . THR B 1 237 ? -0.281 -20.422 -13.75 1 86.81 237 THR B N 1
ATOM 3929 C CA . THR B 1 237 ? 1 -20.922 -14.227 1 86.81 237 THR B CA 1
ATOM 3930 C C . THR B 1 237 ? 0.847 -22.344 -14.781 1 86.81 237 THR B C 1
ATOM 3932 O O . THR B 1 237 ? 1.809 -22.922 -15.289 1 86.81 237 THR B O 1
ATOM 3935 N N . GLY B 1 238 ? -0.344 -22.844 -14.641 1 81.94 238 GLY B N 1
ATOM 3936 C CA . GLY B 1 238 ? -0.631 -24.141 -15.25 1 81.94 238 GLY B CA 1
ATOM 3937 C C . GLY B 1 238 ? -0.18 -25.312 -14.398 1 81.94 238 GLY B C 1
ATOM 3938 O O . GLY B 1 238 ? 0.146 -26.375 -14.922 1 81.94 238 GLY B O 1
ATOM 3939 N N . VAL B 1 239 ? -0.04 -25.094 -13.117 1 77 239 VAL B N 1
ATOM 3940 C CA . VAL B 1 239 ? 0.414 -26.172 -12.242 1 77 239 VAL B CA 1
ATOM 3941 C C . VAL B 1 239 ? -0.76 -26.703 -11.422 1 77 239 VAL B C 1
ATOM 3943 O O . VAL B 1 239 ? -1.185 -26.078 -10.453 1 77 239 VAL B O 1
ATOM 3946 N N . LEU B 1 240 ? -1.257 -27.812 -11.953 1 76.75 240 LEU B N 1
ATOM 3947 C CA . LEU B 1 240 ? -2.381 -28.422 -11.242 1 76.75 240 LEU B CA 1
ATOM 3948 C C . LEU B 1 240 ? -1.905 -29.516 -10.305 1 76.75 240 LEU B C 1
ATOM 3950 O O . LEU B 1 240 ? -1.306 -30.5 -10.75 1 76.75 240 LEU B O 1
ATOM 3954 N N . GLU B 1 241 ? -1.631 -29.078 -9.07 1 73.62 241 GLU B N 1
ATOM 3955 C CA . GLU B 1 241 ? -1.24 -30.109 -8.102 1 73.62 241 GLU B CA 1
ATOM 3956 C C . GLU B 1 241 ? -2.359 -30.375 -7.102 1 73.62 241 GLU B C 1
ATOM 3958 O O . GLU B 1 241 ? -3.35 -29.641 -7.059 1 73.62 241 GLU B O 1
ATOM 3963 N N . TRP B 1 242 ? -2.291 -31.516 -6.473 1 75.12 242 TRP B N 1
ATOM 3964 C CA . TRP B 1 242 ? -3.246 -31.938 -5.453 1 75.12 242 TRP B CA 1
ATOM 3965 C C . TRP B 1 242 ? -3.383 -30.891 -4.363 1 75.12 242 TRP B C 1
ATOM 3967 O O . TRP B 1 242 ? -4.434 -30.766 -3.729 1 75.12 242 TRP B O 1
ATOM 3977 N N . THR B 1 243 ? -2.479 -30.109 -4.215 1 79.88 243 THR B N 1
ATOM 3978 C CA . THR B 1 243 ? -2.484 -29.047 -3.201 1 79.88 243 THR B CA 1
ATOM 3979 C C . THR B 1 243 ? -3.561 -28.016 -3.502 1 79.88 243 THR B C 1
ATOM 3981 O O . THR B 1 243 ? -4.031 -27.328 -2.598 1 79.88 243 THR B O 1
ATOM 3984 N N . LEU B 1 244 ? -4.031 -28.125 -4.676 1 86.12 244 LEU B N 1
ATOM 3985 C CA . LEU B 1 244 ? -5.086 -27.203 -5.07 1 86.12 244 LEU B CA 1
ATOM 3986 C C . LEU B 1 244 ? -6.379 -27.5 -4.316 1 86.12 244 LEU B C 1
ATOM 3988 O O . LEU B 1 244 ? -7.062 -26.578 -3.861 1 86.12 244 LEU B O 1
ATOM 3992 N N . ALA B 1 245 ? -6.645 -28.781 -4.199 1 89.5 245 ALA B N 1
ATOM 3993 C CA . ALA B 1 245 ? -7.867 -29.188 -3.514 1 89.5 245 ALA B CA 1
ATOM 3994 C C . ALA B 1 245 ? -7.84 -28.766 -2.049 1 89.5 245 ALA B C 1
ATOM 3996 O O . ALA B 1 245 ? -8.867 -28.359 -1.496 1 89.5 245 ALA B O 1
ATOM 3997 N N . TRP B 1 246 ? -6.699 -28.875 -1.497 1 91.5 246 TRP B N 1
ATOM 3998 C CA . TRP B 1 246 ? -6.555 -28.484 -0.1 1 91.5 246 TRP B CA 1
ATOM 3999 C C . TRP B 1 246 ? -6.828 -26.984 0.075 1 91.5 246 TRP B C 1
ATOM 4001 O O . TRP B 1 246 ? -7.574 -26.594 0.968 1 91.5 246 TRP B O 1
ATOM 4011 N N . HIS B 1 247 ? -6.273 -26.203 -0.771 1 94.06 247 HIS B N 1
ATOM 4012 C CA . HIS B 1 247 ? -6.445 -24.75 -0.685 1 94.06 247 HIS B CA 1
ATOM 4013 C C . HIS B 1 247 ? -7.895 -24.359 -0.933 1 94.06 247 HIS B C 1
ATOM 4015 O O . HIS B 1 247 ? -8.438 -23.5 -0.236 1 94.06 247 HIS B O 1
ATOM 4021 N N . LEU B 1 248 ? -8.531 -25.047 -1.844 1 94.56 248 LEU B N 1
ATOM 4022 C CA . LEU B 1 248 ? -9.922 -24.734 -2.162 1 94.56 248 LEU B CA 1
ATOM 4023 C C . LEU B 1 248 ? -10.844 -25.141 -1.019 1 94.56 248 LEU B C 1
ATOM 4025 O O . LEU B 1 248 ? -11.805 -24.438 -0.702 1 94.56 248 LEU B O 1
ATOM 4029 N N . THR B 1 249 ? -10.539 -26.297 -0.44 1 94.94 249 THR B N 1
ATOM 4030 C CA . THR B 1 249 ? -11.344 -26.766 0.687 1 94.94 249 THR B CA 1
ATOM 4031 C C . THR B 1 249 ? -11.211 -25.812 1.872 1 94.94 249 THR B C 1
ATOM 4033 O O . THR B 1 249 ? -12.195 -25.516 2.549 1 94.94 249 THR B O 1
ATOM 4036 N N . TYR B 1 250 ? -10.023 -25.359 2.105 1 96.19 250 TYR B N 1
ATOM 4037 C CA . TYR B 1 250 ? -9.797 -24.406 3.184 1 96.19 250 TYR B CA 1
ATOM 4038 C C . TYR B 1 250 ? -10.602 -23.125 2.967 1 96.19 250 TYR B C 1
ATOM 4040 O O . TYR B 1 250 ? -11.266 -22.641 3.887 1 96.19 250 TYR B O 1
ATOM 4048 N N . LEU B 1 251 ? -10.57 -22.594 1.783 1 96.88 251 LEU B N 1
ATOM 4049 C CA . LEU B 1 251 ? -11.281 -21.359 1.461 1 96.88 251 LEU B CA 1
ATOM 4050 C C . LEU B 1 251 ? -12.789 -21.547 1.6 1 96.88 251 LEU B C 1
ATOM 4052 O O . LEU B 1 251 ? -13.484 -20.672 2.104 1 96.88 251 LEU B O 1
ATOM 4056 N N . ALA B 1 252 ? -13.281 -22.688 1.153 1 95 252 ALA B N 1
ATOM 4057 C CA . ALA B 1 252 ? -14.703 -22.984 1.284 1 95 252 ALA B CA 1
ATOM 4058 C C . ALA B 1 252 ? -15.109 -23.094 2.752 1 95 252 ALA B C 1
ATOM 4060 O O . ALA B 1 252 ? -16.156 -22.594 3.152 1 95 252 ALA B O 1
ATOM 4061 N N . ALA B 1 253 ? -14.273 -23.766 3.496 1 96.25 253 ALA B N 1
ATOM 4062 C CA . ALA B 1 253 ? -14.555 -23.938 4.918 1 96.25 253 ALA B CA 1
ATOM 4063 C C . ALA B 1 253 ? -14.617 -22.609 5.641 1 96.25 253 ALA B C 1
ATOM 4065 O O . ALA B 1 253 ? -15.523 -22.359 6.441 1 96.25 253 ALA B O 1
ATOM 4066 N N . ILE B 1 254 ? -13.695 -21.75 5.348 1 95.5 254 ILE B N 1
ATOM 4067 C CA . ILE B 1 254 ? -13.656 -20.438 6.008 1 95.5 254 ILE B CA 1
ATOM 4068 C C . ILE B 1 254 ? -14.867 -19.609 5.586 1 95.5 254 ILE B C 1
ATOM 4070 O O . ILE B 1 254 ? -15.43 -18.859 6.391 1 95.5 254 ILE B O 1
ATOM 4074 N N . THR B 1 255 ? -15.227 -19.672 4.348 1 93.75 255 THR B N 1
ATOM 4075 C CA . THR B 1 255 ? -16.391 -18.953 3.854 1 93.75 255 THR B CA 1
ATOM 4076 C C . THR B 1 255 ? -17.656 -19.375 4.613 1 93.75 255 THR B C 1
ATOM 4078 O O . THR B 1 255 ? -18.391 -18.516 5.117 1 93.75 255 THR B O 1
ATOM 4081 N N . VAL B 1 256 ? -17.875 -20.672 4.75 1 93.19 256 VAL B N 1
ATOM 4082 C CA . VAL B 1 256 ? -19.062 -21.203 5.422 1 93.19 256 VAL B CA 1
ATOM 4083 C C . VAL B 1 256 ? -19.016 -20.828 6.898 1 93.19 256 VAL B C 1
ATOM 4085 O O . VAL B 1 256 ? -20.031 -20.391 7.457 1 93.19 256 VAL B O 1
ATOM 4088 N N . LEU B 1 257 ? -17.906 -21 7.5 1 94.31 257 LEU B N 1
ATOM 4089 C CA . LEU B 1 257 ? -17.75 -20.688 8.914 1 94.31 257 LEU B CA 1
ATOM 4090 C C . LEU B 1 257 ? -18.062 -19.203 9.18 1 94.31 257 LEU B C 1
ATOM 4092 O O . LEU B 1 257 ? -18.828 -18.891 10.086 1 94.31 257 LEU B O 1
ATOM 4096 N N . CYS B 1 258 ? -17.516 -18.328 8.336 1 93 258 CYS B N 1
ATOM 4097 C CA . CYS B 1 258 ? -17.703 -16.891 8.539 1 93 258 CYS B CA 1
ATOM 4098 C C . CYS B 1 258 ? -19.141 -16.484 8.258 1 93 258 CYS B C 1
ATOM 4100 O O . CYS B 1 258 ? -19.688 -15.625 8.938 1 93 258 CYS B O 1
ATOM 4102 N N . LEU B 1 259 ? -19.734 -17.078 7.258 1 87.69 259 LEU B N 1
ATOM 4103 C CA . LEU B 1 259 ? -21.125 -16.766 6.973 1 87.69 259 LEU B CA 1
ATOM 4104 C C . LEU B 1 259 ? -22.016 -17.188 8.133 1 87.69 259 LEU B C 1
ATOM 4106 O O . LEU B 1 259 ? -22.984 -16.484 8.469 1 87.69 259 LEU B O 1
ATOM 4110 N N . ARG B 1 260 ? -21.703 -18.328 8.711 1 89.25 260 ARG B N 1
ATOM 4111 C CA . ARG B 1 260 ? -22.469 -18.797 9.859 1 89.25 260 ARG B CA 1
ATOM 4112 C C . ARG B 1 260 ? -22.312 -17.859 11.055 1 89.25 260 ARG B C 1
ATOM 4114 O O . ARG B 1 260 ? -23.297 -17.531 11.719 1 89.25 260 ARG B O 1
ATOM 4121 N N . ILE B 1 261 ? -21.172 -17.453 11.266 1 90.81 261 ILE B N 1
ATOM 4122 C CA . ILE B 1 261 ? -20.891 -16.562 12.391 1 90.81 261 ILE B CA 1
ATOM 4123 C C . ILE B 1 261 ? -21.578 -15.211 12.156 1 90.81 261 ILE B C 1
ATOM 4125 O O . ILE B 1 261 ? -22.234 -14.672 13.055 1 90.81 261 ILE B O 1
ATOM 4129 N N . ALA B 1 262 ? -21.344 -14.68 10.953 1 85.12 262 ALA B N 1
ATOM 4130 C CA . ALA B 1 262 ? -21.969 -13.398 10.625 1 85.12 262 ALA B CA 1
ATOM 4131 C C . ALA B 1 262 ? -23.484 -13.477 10.75 1 85.12 262 ALA B C 1
ATOM 4133 O O . ALA B 1 262 ? -24.125 -12.555 11.266 1 85.12 262 ALA B O 1
ATOM 4134 N N . GLY B 1 263 ? -24.094 -14.492 10.281 1 80 263 GLY B N 1
ATOM 4135 C CA . GLY B 1 263 ? -25.516 -14.688 10.406 1 80 263 GLY B CA 1
ATOM 4136 C C . GLY B 1 263 ? -26 -14.734 11.844 1 80 263 GLY B C 1
ATOM 4137 O O . GLY B 1 263 ? -27 -14.102 12.188 1 80 263 GLY B O 1
ATOM 4138 N N . ARG B 1 264 ? -25.312 -15.414 12.648 1 84.12 264 ARG B N 1
ATOM 4139 C CA . ARG B 1 264 ? -25.688 -15.516 14.062 1 84.12 264 ARG B CA 1
ATOM 4140 C C . ARG B 1 264 ? -25.531 -14.172 14.766 1 84.12 264 ARG B C 1
ATOM 4142 O O . ARG B 1 264 ? -26.391 -13.789 15.562 1 84.12 264 ARG B O 1
ATOM 4149 N N . ARG B 1 265 ? -24.531 -13.578 14.438 1 83.31 265 ARG B N 1
ATOM 4150 C CA . ARG B 1 265 ? -24.281 -12.297 15.094 1 83.31 265 ARG B CA 1
ATOM 4151 C C . ARG B 1 265 ? -25.281 -11.25 14.625 1 83.31 265 ARG B C 1
ATOM 4153 O O . ARG B 1 265 ? -25.719 -10.414 15.422 1 83.31 265 ARG B O 1
ATOM 4160 N N . MET B 1 266 ? -25.531 -11.25 13.391 1 76.69 266 MET B N 1
ATOM 4161 C CA . MET B 1 266 ? -26.5 -10.305 12.859 1 76.69 266 MET B CA 1
ATOM 4162 C C . MET B 1 266 ? -27.875 -10.539 13.469 1 76.69 266 MET B C 1
ATOM 4164 O O . MET B 1 266 ? -28.609 -9.586 13.734 1 76.69 266 MET B O 1
ATOM 4168 N N . ASN B 1 267 ? -28.156 -11.766 13.672 1 73.44 267 ASN B N 1
ATOM 4169 C CA . ASN B 1 267 ? -29.406 -12.109 14.336 1 73.44 267 ASN B CA 1
ATOM 4170 C C . ASN B 1 267 ? -29.453 -11.547 15.75 1 73.44 267 ASN B C 1
ATOM 4172 O O . ASN B 1 267 ? -30.5 -11.062 16.188 1 73.44 267 ASN B O 1
ATOM 4176 N N . ASN B 1 268 ? -28.375 -11.562 16.359 1 74.69 268 ASN B N 1
ATOM 4177 C CA . ASN B 1 268 ? -28.328 -11.062 17.734 1 74.69 268 ASN B CA 1
ATOM 4178 C C . ASN B 1 268 ? -28.375 -9.539 17.766 1 74.69 268 ASN B C 1
ATOM 4180 O O . ASN B 1 268 ? -28.938 -8.953 18.703 1 74.69 268 ASN B O 1
ATOM 4184 N N . LEU B 1 269 ? -27.812 -8.945 16.812 1 64.44 269 LEU B N 1
ATOM 4185 C CA . LEU B 1 269 ? -27.75 -7.492 16.781 1 64.44 269 LEU B CA 1
ATOM 4186 C C . LEU B 1 269 ? -29.078 -6.902 16.328 1 64.44 269 LEU B C 1
ATOM 4188 O O . LEU B 1 269 ? -29.484 -5.836 16.797 1 64.44 269 LEU B O 1
ATOM 4192 N N . LEU B 1 270 ? -29.656 -7.5 15.438 1 58.53 270 LEU B N 1
ATOM 4193 C CA . LEU B 1 270 ? -30.875 -6.934 14.875 1 58.53 270 LEU B CA 1
ATOM 4194 C C . LEU B 1 270 ? -32.094 -7.363 15.672 1 58.53 270 LEU B C 1
ATOM 4196 O O . LEU B 1 270 ? -33.125 -6.664 15.688 1 58.53 270 LEU B O 1
ATOM 4200 N N . CYS B 1 271 ? -32.188 -8.5 16.125 1 53.72 271 CYS B N 1
ATOM 4201 C CA . CYS B 1 271 ? -33.375 -8.945 16.828 1 53.72 271 CYS B CA 1
ATOM 4202 C C . CYS B 1 271 ? -33.281 -8.594 18.312 1 53.72 271 CYS B C 1
ATOM 4204 O O . CYS B 1 271 ? -34.219 -8.883 19.062 1 53.72 271 CYS B O 1
ATOM 4206 N N . LYS B 1 272 ? -32.219 -7.891 18.781 1 47.59 272 LYS B N 1
ATOM 4207 C CA . LYS B 1 272 ? -32.375 -7.426 20.156 1 47.59 272 LYS B CA 1
ATOM 4208 C C . LYS B 1 272 ? -32.781 -5.961 20.188 1 47.59 272 LYS B C 1
ATOM 4210 O O . LYS B 1 272 ? -32.375 -5.164 19.359 1 47.59 272 LYS B O 1
#

Sequence (544 aa):
MVSTLALPTVAKRMERRWANTVAVTNRNATAARHSAYWWVLLSGFFEPLLYLLSIGIGVGRLVGDFRLADGRIVTYAAFVAPAMLAASAMNGALAESTFNFFGKMKFMKVYDAVIATPVTPVEIAVGELLWAMLRGAVYSAAFLAIMVWMDLTTVGWALAAFPATMVVGFAFGAVGMVLSTLVRSWQDFDYVMVAQFALFLFSGTFAPVQSFPIVMRILVEFTPLYHGVEVVRALTTGVLEWTLAWHLTYLAAITVLCLRIAGRRMNNLLCKMVSTLALPTVAKRMERRWANTVAVTNRNATAARHSAYWWVLLSGFFEPLLYLLSIGIGVGRLVGDFRLADGRIVTYAAFVAPAMLAASAMNGALAESTFNFFGKMKFMKVYDAVIATPVTPVEIAVGELLWAMLRGAVYSAAFLAIMVWMDLTTVGWALAAFPATMVVGFAFGAVGMVLSTLVRSWQDFDYVMVAQFALFLFSGTFAPVQSFPIVMRILVEFTPLYHGVEVVRALTTGVLEWTLAWHLTYLAAITVLCLRIAGRRMNNLLCK

Radius of gyration: 26.22 Å; Cα contacts (8 Å, |Δi|>4): 698; chains: 2; bounding box: 77×94×45 Å

Nearest PDB structures (foldseek):
  7k2t-assembly1_B  TM=6.989E-01  e=4.797E-04  Aquifex aeolicus VF5
  8dku-assembly1_B  TM=6.503E-01  e=5.495E-04  Aquifex aeolicus VF5
  7r87-assembly1_B  TM=6.392E-01  e=4.209E-03  Homo sapiens
  6oih-assembly2_C  TM=5.898E-01  e=1.487E-03  Aquifex aeolicus VF5
  7roq-assembly1_A  TM=6.452E-01  e=6.106E-01  Homo sapiens

Solvent-accessible surface area (backbone atoms only — not comparable to full-atom values): 26703 Å² total; per-residue (Å²): 125,75,75,67,64,55,53,57,52,50,47,52,48,47,48,50,45,47,51,50,12,50,51,48,28,53,55,49,58,58,62,60,64,40,67,60,49,54,48,57,51,48,46,33,50,44,51,34,50,49,44,43,57,35,45,28,45,21,34,20,69,70,54,40,70,45,67,46,99,88,61,48,74,41,45,45,35,47,62,30,42,31,27,31,50,37,46,25,21,33,40,38,9,29,48,41,26,24,58,49,42,34,50,44,53,66,60,29,68,64,47,61,62,49,74,72,39,96,65,51,61,50,37,48,51,50,12,49,45,51,44,27,46,55,54,28,46,52,53,49,50,53,50,42,52,49,36,37,74,68,65,47,31,49,69,70,29,40,61,60,23,49,62,51,40,48,48,37,18,48,27,32,23,22,46,16,39,35,45,30,74,66,50,85,48,74,60,46,52,50,51,51,51,52,51,49,50,52,48,52,53,56,26,37,26,74,26,59,50,82,55,44,59,67,71,58,35,57,58,28,69,72,35,65,59,25,35,34,18,52,42,26,36,26,36,39,71,66,48,87,51,76,64,42,57,55,30,51,50,50,38,51,50,51,22,53,53,25,43,53,49,29,36,54,48,43,44,55,62,68,73,98,124,76,74,68,64,53,53,57,52,48,49,52,47,48,49,49,44,47,50,50,12,51,52,47,29,54,55,48,58,59,60,60,64,40,68,61,50,53,47,57,51,48,48,33,50,43,51,33,50,48,46,42,56,35,45,28,44,21,33,20,70,70,55,38,71,45,67,45,96,87,63,49,76,41,46,46,34,48,62,29,42,28,27,30,51,36,46,25,21,32,39,37,9,28,47,42,26,26,56,49,42,34,50,43,54,66,58,30,66,66,47,60,62,52,74,72,38,96,66,54,61,48,37,49,52,49,12,48,46,50,45,29,44,54,55,27,47,53,53,49,51,54,51,42,53,49,36,37,74,70,67,47,32,49,68,71,28,41,60,62,22,48,60,50,40,48,48,36,18,47,26,31,21,21,45,18,38,36,45,31,73,66,50,84,48,75,60,46,51,51,50,50,50,50,50,50,50,52,48,51,52,54,28,39,27,74,26,62,49,82,53,43,59,67,71,58,36,56,59,29,69,72,34,64,58,25,34,34,17,52,42,28,35,25,35,39,71,66,48,87,51,76,64,42,58,56,30,51,49,51,40,51,50,50,22,53,53,26,44,52,49,29,35,53,49,42,45,55,62,66,74,97

=== Feature glossary ===
Key to the feature types in this record:

pLDDT. pLDDT is the predicted lDDT-Cα score: AlphaFold's confidence that the local environment of each residue (all inter-atomic distances within 15 Å) is correctly placed. It is a per-residue number between 0 and 100, with higher meaning more reliable.

Radius of gyration, Cα contacts, bounding box. The geometric summary reports three shape descriptors. Rg (radius of gyration) measures how spread out the Cα atoms are about their centre of mass; compact globular proteins have small Rg, elongated or unfolded ones large. Cα contacts (<8 Å, |i−j|>4) count long-range residue pairs in spatial proximity — high for tightly packed folds, near zero for rods or random coil. The bounding-box extents give the protein's footprint along x, y, z in Å.

Backbone torsions (φ/ψ). Backbone dihedral angles. Every residue except chain termini has a φ (preceding-C → N → Cα → C) and a ψ (N → Cα → C → next-N). They are reported in degrees following the IUPAC sign convention. Secondary structure is essentially a statement about which (φ, ψ) basin each residue occupies.

Contact-map, Ramachandran, and PAE plots. Plot images: a contact map (which residues are close in 3D, as an N×N binary image), a Ramachandran scatter (backbone torsion angles, revealing secondary-structure composition at a glance), and — for AlphaFold structures — a PAE heatmap (pairwise prediction confidence).

Predicted aligned error. Predicted Aligned Error (PAE) is an AlphaFold confidence matrix: entry (i, j) is the expected error in the position of residue j, in ångströms, when the prediction is superimposed on the true structure at residue i. Low PAE within a block of residues means that block is internally rigid and well-predicted; high PAE between two blocks means their relative placement is uncertain even if each block individually is confident.

Secondary structure (3-state, P-SEA). Three-state secondary structure (P-SEA) collapses the eight DSSP classes into helix (a), strand (b), and coil (c). P-SEA assigns these from Cα geometry alone — distances and angles — without requiring backbone oxygens, so it works on any Cα trace.

Solvent-accessible surface area. Solvent-accessible surface area (SASA) is the area in Å² traced out by the centre of a 1.4 Å probe sphere (a water molecule) rolled over the protein's van der Waals surface (Shrake–Rupley / Lee–Richards construction). Buried residues have near-zero SASA; fully exposed residues can exceed 200 Å². The total SASA scales roughly with the number of surface residues.

Foldseek 3Di. The Foldseek 3Di string encodes local tertiary geometry as a 20-letter alphabet — one character per residue — derived from the relative positions of nearby Cα atoms. Unlike the amino-acid sequence, 3Di is a direct function of the 3D structure, so two proteins with the same fold have similar 3Di strings even at low sequence identity.

B-factor. For experimental (PDB) structures, the B-factor (temperature factor) quantifies the positional spread of each atom in the crystal — a combination of thermal vibration and static disorder — in units of Å². High B-factors mark flexible loops or poorly resolved regions; low B-factors mark the rigid, well-ordered core.

mmCIF coordinates. The mmCIF block holds the 3D Cartesian coordinates of each backbone atom (N, Cα, C, O) in ångströms. mmCIF is the PDB's canonical archive format — a tagged-loop text representation of the atomic model.

InterPro / GO / CATH / organism. Functional annotations link the protein to curated databases. InterPro entries identify conserved domains and families by matching the sequence against member-database signatures (Pfam, PROSITE, CDD, …). Gene Ontology (GO) terms describe molecular function, biological process, and cellular component in a controlled vocabulary. CATH places the structure in a hierarchical fold classification (Class/Architecture/Topology/Homologous-superfamily). The organism is the source species.

Rendered structure images. Structure images are PyMOL renders from six orthogonal camera directions. Cartoon representation draws helices as coils and strands as arrows; sticks shows the backbone as bonds; surface shows the solvent-excluded envelope. Rainbow coloring maps sequence position to hue (blue→red, N→C); chain coloring assigns a distinct color per polypeptide.

Sequence. This is the polypeptide sequence — one letter per residue, N-terminus first. Length ranges from a few dozen residues for small domains to over a thousand for large multi-domain proteins.

Secondary structure (8-state, DSSP). The SS8 string is DSSP's per-residue secondary-structure call. α-helix (H) means an i→i+4 H-bond ladder; β-strand (E) means the residue participates in a β-sheet; 3₁₀ (G) and π (I) are tighter and wider helices; T/S are turns/bends; '-' is loop.

Nearest PDB structures. Structural nearest neighbors (via Foldseek easy-search vs the PDB). Reported per hit: target PDB id, E-value, and alignment TM-score. A TM-score above ~0.5 is the conventional threshold for 'same fold'.